Protein AF-0000000085014284 (afdb_homodimer)

Nearest PDB structures (foldseek):
  4v0j-assembly2_F  TM=6.846E-01  e=2.284E-06  Ricinus communis
  1oq4-assembly1_A  TM=6.344E-01  e=2.190E-06  Ricinus communis
  1za0-assembly1_A  TM=7.586E-01  e=3.030E-05  Mycobacterium tuberculosis H37Rv
  7pp7-assembly1_A-2  TM=5.878E-01  e=1.538E-05  Thunbergia alata
  3ez0-assembly2_C  TM=4.185E-01  e=1.210E+00  Arthrobacter sp. FB24

Solvent-accessible surface area (backbone atoms only — not comparable to full-atom values): 39530 Å² total; per-residue (Å²): 130,80,80,75,73,77,86,69,78,70,77,75,68,80,75,61,58,91,79,51,76,38,71,68,53,49,50,50,52,48,48,53,49,37,31,40,49,32,55,52,48,51,54,50,41,62,73,75,60,69,74,44,58,63,76,70,49,62,51,79,69,35,53,60,79,64,57,68,67,58,51,48,42,44,46,45,54,22,56,55,32,64,43,32,59,40,56,29,35,54,50,23,63,65,36,53,71,40,65,22,56,16,47,37,32,27,43,50,26,34,55,37,40,39,50,20,50,31,30,44,46,52,42,45,48,27,66,80,43,51,63,66,55,51,53,52,51,48,53,59,51,47,73,55,81,68,72,75,92,50,94,49,59,67,39,43,43,47,40,45,26,51,50,27,40,45,51,20,44,39,26,46,36,48,18,34,28,23,66,34,60,34,88,38,79,93,44,46,65,39,64,25,72,44,57,20,49,52,24,44,56,49,23,53,53,26,48,54,52,20,50,54,37,43,53,51,49,42,45,40,38,66,75,40,42,69,67,40,52,53,33,47,55,54,34,69,76,65,66,68,71,79,55,58,88,62,46,82,66,35,66,60,38,51,51,51,32,35,71,63,68,37,46,46,73,66,45,43,49,58,67,25,49,46,49,52,26,54,77,61,30,28,87,40,72,67,49,41,52,51,22,54,52,52,42,67,62,57,66,82,60,86,92,64,88,69,73,65,72,40,55,60,70,28,30,39,56,68,59,39,46,52,52,49,49,51,49,43,50,52,34,36,55,55,33,51,75,47,45,45,49,80,72,57,60,72,76,81,76,83,66,63,82,57,81,74,58,87,81,73,68,75,85,117,130,79,81,74,74,76,87,70,76,69,77,77,69,79,75,61,60,91,79,50,76,39,70,68,54,49,50,50,52,47,48,52,49,38,31,39,48,32,54,52,47,50,55,50,40,62,73,74,61,70,74,43,57,61,76,70,48,62,52,79,71,36,53,60,81,64,56,68,67,57,52,48,42,44,45,46,54,20,55,54,33,64,42,34,60,40,55,29,33,52,51,22,63,64,36,53,68,39,64,23,56,16,48,38,33,28,42,49,26,32,55,36,41,38,52,20,50,31,31,45,48,52,43,45,49,28,65,81,44,52,63,67,54,52,53,51,51,48,52,59,51,49,72,55,82,69,72,77,92,48,94,49,61,67,40,43,42,47,41,44,28,50,50,27,39,44,50,20,44,40,27,46,37,48,19,34,28,22,66,34,60,35,88,38,78,93,45,47,66,38,63,24,72,44,57,20,49,51,23,45,56,49,22,54,53,25,48,54,53,19,49,55,34,42,54,52,48,41,47,40,38,63,75,40,43,68,66,40,51,51,31,45,54,53,35,69,76,64,64,68,72,78,55,58,87,63,44,81,65,37,68,59,38,52,52,49,33,36,70,63,68,37,46,46,72,65,47,43,49,59,68,25,49,46,47,52,27,56,77,61,30,29,89,41,72,66,49,40,53,52,20,53,51,53,42,68,63,56,69,82,57,81,92,69,89,70,74,64,72,40,56,60,70,28,30,39,56,67,58,39,47,52,52,50,47,52,49,43,49,53,35,36,57,55,33,51,76,47,44,44,49,79,71,57,60,74,75,81,75,83,67,63,83,56,80,74,60,86,80,73,67,74,84,115

Structure (mmCIF, N/CA/C/O backbone):
data_AF-0000000085014284-model_v1
#
loop_
_entity.id
_entity.type
_entity.pdbx_description
1 polymer 'Fatty acid desaturase, type 2'
#
loop_
_atom_site.group_PDB
_atom_site.id
_atom_site.type_symbol
_atom_site.label_atom_id
_atom_site.label_alt_id
_atom_site.label_comp_id
_atom_site.label_asym_id
_atom_site.label_entity_id
_atom_site.label_seq_id
_atom_site.pdbx_PDB_ins_code
_atom_site.Cartn_x
_atom_site.Cartn_y
_atom_site.Cartn_z
_atom_site.occupancy
_atom_site.B_iso_or_equiv
_atom_site.auth_seq_id
_atom_site.auth_comp_id
_atom_site.auth_asym_id
_atom_site.auth_atom_id
_atom_site.pdbx_PDB_model_num
ATOM 1 N N . MET A 1 1 ? -24.797 -20.25 48.688 1 22.38 1 MET A N 1
ATOM 2 C CA . MET A 1 1 ? -25.75 -19.547 47.844 1 22.38 1 MET A CA 1
ATOM 3 C C . MET A 1 1 ? -25.297 -18.109 47.562 1 22.38 1 MET A C 1
ATOM 5 O O . MET A 1 1 ? -25.578 -17.219 48.375 1 22.38 1 MET A O 1
ATOM 9 N N . ALA A 1 2 ? -23.984 -17.984 47.25 1 31.11 2 ALA A N 1
ATOM 10 C CA . ALA A 1 2 ? -23.375 -16.656 47.125 1 31.11 2 ALA A CA 1
ATOM 11 C C . ALA A 1 2 ? -24.188 -15.781 46.188 1 31.11 2 ALA A C 1
ATOM 13 O O . ALA A 1 2 ? -24.703 -16.266 45.188 1 31.11 2 ALA A O 1
ATOM 14 N N . ASP A 1 3 ? -24.781 -14.711 46.719 1 27.78 3 ASP A N 1
ATOM 15 C CA . ASP A 1 3 ? -25.641 -13.695 46.094 1 27.78 3 ASP A CA 1
ATOM 16 C C . ASP A 1 3 ? -25.016 -13.148 44.812 1 27.78 3 ASP A C 1
ATOM 18 O O . ASP A 1 3 ? -23.844 -12.734 44.812 1 27.78 3 ASP A O 1
ATOM 22 N N . ILE A 1 4 ? -25.312 -13.703 43.625 1 31.14 4 ILE A N 1
ATOM 23 C CA . ILE A 1 4 ? -25.031 -13.359 42.25 1 31.14 4 ILE A CA 1
ATOM 24 C C . ILE A 1 4 ? -25.328 -11.883 42 1 31.14 4 ILE A C 1
ATOM 26 O O . ILE A 1 4 ? -26.484 -11.453 42.125 1 31.14 4 ILE A O 1
ATOM 30 N N . LEU A 1 5 ? -24.375 -10.969 42.531 1 32.88 5 LEU A N 1
ATOM 31 C CA . LEU A 1 5 ? -24.625 -9.547 42.344 1 32.88 5 LEU A CA 1
ATOM 32 C C . LEU A 1 5 ? -25.109 -9.281 40.906 1 32.88 5 LEU A C 1
ATOM 34 O O . LEU A 1 5 ? -24.672 -9.945 39.969 1 32.88 5 LEU A O 1
ATOM 38 N N . PRO A 1 6 ? -26.297 -8.648 40.781 1 32.81 6 PRO A N 1
ATOM 39 C CA . PRO A 1 6 ? -26.969 -8.422 39.531 1 32.81 6 PRO A CA 1
ATOM 40 C C . PRO A 1 6 ? -26.109 -7.68 38.5 1 32.81 6 PRO A C 1
ATOM 42 O O . PRO A 1 6 ? -25.25 -6.875 38.875 1 32.81 6 PRO A O 1
ATOM 45 N N . PRO A 1 7 ? -25.812 -8.195 37.219 1 32.53 7 PRO A N 1
ATOM 46 C CA . PRO A 1 7 ? -24.953 -7.84 36.062 1 32.53 7 PRO A CA 1
ATOM 47 C C . PRO A 1 7 ? -25.172 -6.402 35.594 1 32.53 7 PRO A C 1
ATOM 49 O O . PRO A 1 7 ? -24.484 -5.945 34.688 1 32.53 7 PRO A O 1
ATOM 52 N N . ASN A 1 8 ? -26.297 -5.727 36 1 30.98 8 ASN A N 1
ATOM 53 C CA . ASN A 1 8 ? -26.734 -4.551 35.25 1 30.98 8 ASN A CA 1
ATOM 54 C C . ASN A 1 8 ? -25.906 -3.32 35.594 1 30.98 8 ASN A C 1
ATOM 56 O O . ASN A 1 8 ? -26.391 -2.191 35.5 1 30.98 8 ASN A O 1
ATOM 60 N N . MET A 1 9 ? -24.938 -3.266 36.375 1 29.92 9 MET A N 1
ATOM 61 C CA . MET A 1 9 ? -24.375 -1.93 36.562 1 29.92 9 MET A CA 1
ATOM 62 C C . MET A 1 9 ? -23.969 -1.334 35.219 1 29.92 9 MET A C 1
ATOM 64 O O . MET A 1 9 ? -22.938 -1.702 34.656 1 29.92 9 MET A O 1
ATOM 68 N N . LEU A 1 10 ? -24.906 -0.963 34.344 1 32.41 10 LEU A N 1
ATOM 69 C CA . LEU A 1 10 ? -24.812 -0.114 33.156 1 32.41 10 LEU A CA 1
ATOM 70 C C . LEU A 1 10 ? -23.859 1.054 33.406 1 32.41 10 LEU A C 1
ATOM 72 O O . LEU A 1 10 ? -24.016 1.791 34.375 1 32.41 10 LEU A O 1
ATOM 76 N N . ASN A 1 11 ? -22.578 0.882 33.188 1 34.72 11 ASN A N 1
ATOM 77 C CA . ASN A 1 11 ? -21.562 1.934 33.219 1 34.72 11 ASN A CA 1
ATOM 78 C C . ASN A 1 11 ? -22.125 3.26 32.719 1 34.72 11 ASN A C 1
ATOM 80 O O . ASN A 1 11 ? -22.578 3.348 31.578 1 34.72 11 ASN A O 1
ATOM 84 N N . GLU A 1 12 ? -22.688 4.102 33.469 1 34.62 12 GLU A N 1
ATOM 85 C CA . GLU A 1 12 ? -23.109 5.484 33.281 1 34.62 12 GLU A CA 1
ATOM 86 C C . GLU A 1 12 ? -22.062 6.293 32.531 1 34.62 12 GLU A C 1
ATOM 88 O O . GLU A 1 12 ? -21.047 6.691 33.125 1 34.62 12 GLU A O 1
ATOM 93 N N . ARG A 1 13 ? -21.719 5.953 31.281 1 46.03 13 ARG A N 1
ATOM 94 C CA . ARG A 1 13 ? -20.922 6.949 30.562 1 46.03 13 ARG A CA 1
ATOM 95 C C . ARG A 1 13 ? -21.453 8.359 30.812 1 46.03 13 ARG A C 1
ATOM 97 O O . ARG A 1 13 ? -22.656 8.586 30.734 1 46.03 13 ARG A O 1
ATOM 104 N N . PRO A 1 14 ? -20.75 9.18 31.453 1 45.5 14 PRO A N 1
ATOM 105 C CA . PRO A 1 14 ? -21.234 10.539 31.688 1 45.5 14 PRO A CA 1
ATOM 106 C C . PRO A 1 14 ? -21.906 11.156 30.453 1 45.5 14 PRO A C 1
ATOM 108 O O . PRO A 1 14 ? -21.406 10.992 29.344 1 45.5 14 PRO A O 1
ATOM 111 N N . ARG A 1 15 ? -23.172 11.539 30.484 1 46.47 15 ARG A N 1
ATOM 112 C CA . ARG A 1 15 ? -23.984 12.188 29.453 1 46.47 15 ARG A CA 1
ATOM 113 C C . ARG A 1 15 ? -23.375 13.523 29.031 1 46.47 15 ARG A C 1
ATOM 115 O O . ARG A 1 15 ? -23.047 14.352 29.891 1 46.47 15 ARG A O 1
ATOM 122 N N . THR A 1 16 ? -22.703 13.57 27.797 1 54.56 16 THR A N 1
ATOM 123 C CA . THR A 1 16 ? -22.297 14.844 27.219 1 54.56 16 THR A CA 1
ATOM 124 C C . THR A 1 16 ? -23.359 15.914 27.469 1 54.56 16 THR A C 1
ATOM 126 O O . THR A 1 16 ? -24.547 15.672 27.266 1 54.56 16 THR A O 1
ATOM 129 N N . PRO A 1 17 ? -22.969 16.953 28.328 1 52.31 17 PRO A N 1
ATOM 130 C CA . PRO A 1 17 ? -23.969 18 28.516 1 52.31 17 PRO A CA 1
ATOM 131 C C . PRO A 1 17 ? -24.688 18.359 27.219 1 52.31 17 PRO A C 1
ATOM 133 O O . PRO A 1 17 ? -24.141 18.234 26.125 1 52.31 17 PRO A O 1
ATOM 136 N N . ALA A 1 18 ? -25.984 18.781 27.312 1 56.41 18 ALA A N 1
ATOM 137 C CA . ALA A 1 18 ? -26.828 19.156 26.188 1 56.41 18 ALA A CA 1
ATOM 138 C C . ALA A 1 18 ? -26.188 20.25 25.344 1 56.41 18 ALA A C 1
ATOM 140 O O . ALA A 1 18 ? -25.625 21.203 25.891 1 56.41 18 ALA A O 1
ATOM 141 N N . GLY A 1 19 ? -25.922 20.078 24.062 1 66.94 19 GLY A N 1
ATOM 142 C CA . GLY A 1 19 ? -25.406 21.062 23.125 1 66.94 19 GLY A CA 1
ATOM 143 C C . GLY A 1 19 ? -23.969 20.797 22.719 1 66.94 19 GLY A C 1
ATOM 144 O O . GLY A 1 19 ? -23.453 21.406 21.781 1 66.94 19 GLY A O 1
ATOM 145 N N . LEU A 1 20 ? -23.281 19.938 23.5 1 79.5 20 LEU A N 1
ATOM 146 C CA . LEU A 1 20 ? -21.891 19.625 23.156 1 79.5 20 LEU A CA 1
ATOM 147 C C . LEU A 1 20 ? -21.812 18.328 22.359 1 79.5 20 LEU A C 1
ATOM 149 O O . LEU A 1 20 ? -22.688 17.469 22.469 1 79.5 20 LEU A O 1
ATOM 153 N N . LEU A 1 21 ? -20.828 18.281 21.484 1 89.88 21 LEU A N 1
ATOM 154 C CA . LEU A 1 21 ? -20.578 17.031 20.781 1 89.88 21 LEU A CA 1
ATOM 155 C C . LEU A 1 21 ? -19.938 16 21.719 1 89.88 21 LEU A C 1
ATOM 157 O O . LEU A 1 21 ? -19 16.328 22.438 1 89.88 21 LEU A O 1
ATOM 161 N N . SER A 1 22 ? -20.484 14.789 21.75 1 91.62 22 SER A N 1
ATOM 162 C CA . SER A 1 22 ? -19.828 13.695 22.453 1 91.62 22 SER A CA 1
ATOM 163 C C . SER A 1 22 ? -18.531 13.281 21.766 1 91.62 22 SER A C 1
ATOM 165 O O . SER A 1 22 ? -18.297 13.648 20.609 1 91.62 22 SER A O 1
ATOM 167 N N . ASN A 1 23 ? -17.672 12.609 22.516 1 92.5 23 ASN A N 1
ATOM 168 C CA . ASN A 1 23 ? -16.469 12.078 21.891 1 92.5 23 ASN A CA 1
ATOM 169 C C . ASN A 1 23 ? -16.797 11.172 20.703 1 92.5 23 ASN A C 1
ATOM 171 O O . ASN A 1 23 ? -16.094 11.188 19.688 1 92.5 23 ASN A O 1
ATOM 175 N N . GLN A 1 24 ? -17.812 10.391 20.859 1 92.69 24 GLN A N 1
ATOM 176 C CA . GLN A 1 24 ? -18.219 9.5 19.781 1 92.69 24 GLN A CA 1
ATOM 177 C C . GLN A 1 24 ? -18.609 10.289 18.547 1 92.69 24 GLN A C 1
ATOM 179 O O . GLN A 1 24 ? -18.281 9.898 17.422 1 92.69 24 GLN A O 1
ATOM 184 N N . GLU A 1 25 ? -19.328 11.328 18.75 1 93.25 25 GLU A N 1
ATOM 185 C CA . GLU A 1 25 ? -19.734 12.172 17.625 1 93.25 25 GLU A CA 1
ATOM 186 C C . GLU A 1 25 ? -18.531 12.82 16.953 1 93.25 25 GLU A C 1
ATOM 188 O O . GLU A 1 25 ? -18.422 12.836 15.727 1 93.25 25 GLU A O 1
ATOM 193 N N . LYS A 1 26 ? -17.609 13.367 17.75 1 95.25 26 LYS A N 1
ATOM 194 C CA . LYS A 1 26 ? -16.406 13.961 17.219 1 95.25 26 LYS A CA 1
ATOM 195 C C . LYS A 1 26 ? -15.586 12.945 16.422 1 95.25 26 LYS A C 1
ATOM 197 O O . LYS A 1 26 ? -15.117 13.242 15.32 1 95.25 26 LYS A O 1
ATOM 202 N N . ASP A 1 27 ? -15.5 11.75 16.984 1 95 27 ASP A N 1
ATOM 203 C CA . ASP A 1 27 ? -14.758 10.688 16.312 1 95 27 ASP A CA 1
ATOM 204 C C . ASP A 1 27 ? -15.398 10.328 14.977 1 95 27 ASP A C 1
ATOM 206 O O . ASP A 1 27 ? -14.695 10.086 13.992 1 95 27 ASP A O 1
ATOM 210 N N . ARG A 1 28 ? -16.688 10.297 14.945 1 93.31 28 ARG A N 1
ATOM 211 C CA . ARG A 1 28 ? -17.406 9.992 13.711 1 93.31 28 ARG A CA 1
ATOM 212 C C . ARG A 1 28 ? -17.141 11.062 12.648 1 93.31 28 ARG A C 1
ATOM 214 O O . ARG A 1 28 ? -16.969 10.75 11.469 1 93.31 28 ARG A O 1
ATOM 221 N N . LEU A 1 29 ? -17.156 12.32 13.07 1 95.06 29 LEU A N 1
ATOM 222 C CA . LEU A 1 29 ? -16.922 13.43 12.156 1 95.06 29 LEU A CA 1
ATOM 223 C C . LEU A 1 29 ? -15.5 13.375 11.586 1 95.06 29 LEU A C 1
ATOM 225 O O . LEU A 1 29 ? -15.297 13.57 10.391 1 95.06 29 LEU A O 1
ATOM 229 N N . ILE A 1 30 ? -14.539 13.094 12.43 1 97.12 30 ILE A N 1
ATOM 230 C CA . ILE A 1 30 ? -13.141 13 12.008 1 97.12 30 ILE A CA 1
ATOM 231 C C . ILE A 1 30 ? -12.977 11.82 11.047 1 97.12 30 ILE A C 1
ATOM 233 O O . ILE A 1 30 ? -12.32 11.953 10.008 1 97.12 30 ILE A O 1
ATOM 237 N N . GLU A 1 31 ? -13.625 10.703 11.352 1 96 31 GLU A N 1
ATOM 238 C CA . GLU A 1 31 ? -13.555 9.523 10.492 1 96 31 GLU A CA 1
ATOM 239 C C . GLU A 1 31 ? -14.133 9.805 9.117 1 96 31 GLU A C 1
ATOM 241 O O . GLU A 1 31 ? -13.562 9.406 8.102 1 96 31 GLU A O 1
ATOM 246 N N . ARG A 1 32 ? -15.266 10.438 9.125 1 95.56 32 ARG A N 1
ATOM 247 C CA . ARG A 1 32 ? -15.898 10.781 7.855 1 95.56 32 ARG A CA 1
ATOM 248 C C . ARG A 1 32 ? -15.008 11.727 7.047 1 95.56 32 ARG A C 1
ATOM 250 O O . ARG A 1 32 ? -14.922 11.609 5.824 1 95.56 32 ARG A O 1
ATOM 257 N N . GLY A 1 33 ? -14.375 12.68 7.742 1 97.5 33 GLY A N 1
ATOM 258 C CA . GLY A 1 33 ? -13.43 13.57 7.094 1 97.5 33 GLY A CA 1
ATOM 259 C C . GLY A 1 33 ? -12.25 12.844 6.473 1 97.5 33 GLY A C 1
ATOM 260 O O . GLY A 1 33 ? -11.898 13.094 5.316 1 97.5 33 GLY A O 1
ATOM 261 N N . PHE A 1 34 ? -11.656 11.867 7.207 1 98.25 34 PHE A N 1
ATOM 262 C CA . PHE A 1 34 ? -10.531 11.094 6.703 1 98.25 34 PHE A CA 1
ATOM 263 C C . PHE A 1 34 ? -10.945 10.258 5.5 1 98.25 34 PHE A C 1
ATOM 265 O O . PHE A 1 34 ? -10.18 10.125 4.539 1 98.25 34 PHE A O 1
ATOM 272 N N . LEU A 1 35 ? -12.125 9.68 5.574 1 97.31 35 LEU A N 1
ATOM 273 C CA . LEU A 1 35 ? -12.594 8.852 4.473 1 97.31 35 LEU A CA 1
ATOM 274 C C . LEU A 1 35 ? -12.734 9.672 3.193 1 97.31 35 LEU A C 1
ATOM 276 O O . LEU A 1 35 ? -12.258 9.258 2.133 1 97.31 35 LEU A O 1
ATOM 280 N N . GLY A 1 36 ? -13.414 10.797 3.299 1 97.94 36 GLY A N 1
ATOM 281 C CA . GLY A 1 36 ? -13.555 11.656 2.139 1 97.94 36 GLY A CA 1
ATOM 282 C C . GLY A 1 36 ? -12.227 12.156 1.597 1 97.94 36 GLY A C 1
ATOM 283 O O . GLY A 1 36 ? -12.023 12.195 0.382 1 97.94 36 GLY A O 1
ATOM 284 N N . LEU A 1 37 ? -11.352 12.594 2.508 1 98.69 37 LEU A N 1
ATOM 285 C CA . LEU A 1 37 ? -10.031 13.078 2.123 1 98.69 37 LEU A CA 1
ATOM 286 C C . LEU A 1 37 ? -9.242 11.992 1.397 1 98.69 37 LEU A C 1
ATOM 288 O O . LEU A 1 37 ? -8.617 12.258 0.369 1 98.69 37 LEU A O 1
ATOM 292 N N . TYR A 1 38 ? -9.289 10.773 1.908 1 98.81 38 TYR A N 1
ATOM 293 C CA . TYR A 1 38 ? -8.602 9.641 1.309 1 98.81 38 TYR A CA 1
ATOM 294 C C . TYR A 1 38 ? -9.117 9.375 -0.102 1 98.81 38 TYR A C 1
ATOM 296 O O . TYR A 1 38 ? -8.328 9.172 -1.027 1 98.81 38 TYR A O 1
ATOM 304 N N . ARG A 1 39 ? -10.438 9.328 -0.241 1 98.56 39 ARG A N 1
ATOM 305 C CA . ARG A 1 39 ? -11.016 9.07 -1.554 1 98.56 39 ARG A CA 1
ATOM 306 C C . ARG A 1 39 ? -10.602 10.141 -2.559 1 98.56 39 ARG A C 1
ATOM 308 O O . ARG A 1 39 ? -10.195 9.82 -3.68 1 98.56 39 ARG A O 1
ATOM 315 N N . TRP A 1 40 ? -10.719 11.391 -2.166 1 98.75 40 TRP A N 1
ATOM 316 C CA . TRP A 1 40 ? -10.297 12.5 -3.006 1 98.75 40 TRP A CA 1
ATOM 317 C C . TRP A 1 40 ? -8.812 12.391 -3.346 1 98.75 40 TRP A C 1
ATOM 319 O O . TRP A 1 40 ? -8.422 12.562 -4.504 1 98.75 40 TRP A O 1
ATOM 329 N N . TYR A 1 41 ? -7.992 12.125 -2.332 1 98.81 41 TYR A N 1
ATOM 330 C CA . TYR A 1 41 ? -6.547 12.008 -2.492 1 98.81 41 TYR A CA 1
ATOM 331 C C . TYR A 1 41 ? -6.195 10.945 -3.531 1 98.81 41 TYR A C 1
ATOM 333 O O . TYR A 1 41 ? -5.355 11.18 -4.406 1 98.81 41 TYR A O 1
ATOM 341 N N . THR A 1 42 ? -6.816 9.789 -3.398 1 98.75 42 THR A N 1
ATOM 342 C CA . THR A 1 42 ? -6.52 8.672 -4.285 1 98.75 42 THR A CA 1
ATOM 343 C C . THR A 1 42 ? -6.836 9.031 -5.734 1 98.75 42 THR A C 1
ATOM 345 O O . THR A 1 42 ? -6.027 8.781 -6.633 1 98.75 42 THR A O 1
ATOM 348 N N . ALA A 1 43 ? -7.973 9.633 -5.93 1 98.69 43 ALA A N 1
ATOM 349 C CA . ALA A 1 43 ? -8.344 10.039 -7.281 1 98.69 43 ALA A CA 1
ATOM 350 C C . ALA A 1 43 ? -7.344 11.039 -7.848 1 98.69 43 ALA A C 1
ATOM 352 O O . ALA A 1 43 ? -6.91 10.906 -9 1 98.69 43 ALA A O 1
ATOM 353 N N . ARG A 1 44 ? -6.992 11.992 -7.066 1 98.44 44 ARG A N 1
ATOM 354 C CA . ARG A 1 44 ? -6.039 13.008 -7.508 1 98.44 44 ARG A CA 1
ATOM 355 C C . ARG A 1 44 ? -4.668 12.398 -7.773 1 98.44 44 ARG A C 1
ATOM 357 O O . ARG A 1 44 ? -4.008 12.742 -8.75 1 98.44 44 ARG A O 1
ATOM 364 N N . SER A 1 45 ? -4.207 11.523 -6.863 1 98.56 45 SER A N 1
ATOM 365 C CA . SER A 1 45 ? -2.928 10.836 -7.012 1 98.56 45 SER A CA 1
ATOM 366 C C . SER A 1 45 ? -2.865 10.062 -8.328 1 98.56 45 SER A C 1
ATOM 368 O O . SER A 1 45 ? -1.891 10.18 -9.07 1 98.56 45 SER A O 1
ATOM 370 N N . GLN A 1 46 ? -3.9 9.305 -8.648 1 98.31 46 GLN A N 1
ATOM 371 C CA . GLN A 1 46 ? -3.938 8.492 -9.859 1 98.31 46 GLN A CA 1
ATOM 372 C C . GLN A 1 46 ? -3.922 9.367 -11.109 1 98.31 46 GLN A C 1
ATOM 374 O O . GLN A 1 46 ? -3.35 8.992 -12.133 1 98.31 46 GLN A O 1
ATOM 379 N N . GLU A 1 47 ? -4.523 10.5 -11 1 98 47 GLU A N 1
ATOM 380 C CA . GLU A 1 47 ? -4.633 11.414 -12.133 1 98 47 GLU A CA 1
ATOM 381 C C . GLU A 1 47 ? -3.326 12.156 -12.375 1 98 47 GLU A C 1
ATOM 383 O O . GLU A 1 47 ? -2.914 12.344 -13.523 1 98 47 GLU A O 1
ATOM 388 N N . THR A 1 48 ? -2.604 12.547 -11.297 1 98.25 48 THR A N 1
ATOM 389 C CA . THR A 1 48 ? -1.571 13.562 -11.477 1 98.25 48 THR A CA 1
ATOM 390 C C . THR A 1 48 ? -0.197 13.008 -11.109 1 98.25 48 THR A C 1
ATOM 392 O O . THR A 1 48 ? 0.828 13.602 -11.445 1 98.25 48 THR A O 1
ATOM 395 N N . ARG A 1 49 ? -0.153 11.859 -10.422 1 98.44 49 ARG A N 1
ATOM 396 C CA . ARG A 1 49 ? 1.126 11.414 -9.875 1 98.44 49 ARG A CA 1
ATOM 397 C C . ARG A 1 49 ? 1.347 9.93 -10.156 1 98.44 49 ARG A C 1
ATOM 399 O O . ARG A 1 49 ? 1.875 9.203 -9.312 1 98.44 49 ARG A O 1
ATOM 406 N N . ASN A 1 50 ? 0.854 9.461 -11.273 1 98.38 50 ASN A N 1
ATOM 407 C CA . ASN A 1 50 ? 1.06 8.078 -11.695 1 98.38 50 ASN A CA 1
ATOM 408 C C . ASN A 1 50 ? 2.396 7.902 -12.406 1 98.38 50 ASN A C 1
ATOM 410 O O . ASN A 1 50 ? 2.459 7.301 -13.484 1 98.38 50 ASN A O 1
ATOM 414 N N . TRP A 1 51 ? 3.475 8.453 -11.898 1 98.81 51 TRP A N 1
ATOM 415 C CA . TRP A 1 51 ? 4.812 8.281 -12.445 1 98.81 51 TRP A CA 1
ATOM 416 C C . TRP A 1 51 ? 5.402 6.938 -12.047 1 98.81 51 TRP A C 1
ATOM 418 O O . TRP A 1 51 ? 4.969 6.332 -11.062 1 98.81 51 TRP A O 1
ATOM 428 N N . ASN A 1 52 ? 6.352 6.414 -12.867 1 98.88 52 ASN A N 1
ATOM 429 C CA . ASN A 1 52 ? 7.008 5.133 -12.648 1 98.88 52 ASN A CA 1
ATOM 430 C C . ASN A 1 52 ? 8.508 5.301 -12.438 1 98.88 52 ASN A C 1
ATOM 432 O O . ASN A 1 52 ? 9.172 5.996 -13.203 1 98.88 52 ASN A O 1
ATOM 436 N N . PRO A 1 53 ? 9.062 4.66 -11.406 1 98.75 53 PRO A N 1
ATOM 437 C CA . PRO A 1 53 ? 10.469 4.871 -11.078 1 98.75 53 PRO A CA 1
ATOM 438 C C . PRO A 1 53 ? 11.414 4.441 -12.203 1 98.75 53 PRO A C 1
ATOM 440 O O . PRO A 1 53 ? 12.531 4.945 -12.305 1 98.75 53 PRO A O 1
ATOM 443 N N . ASP A 1 54 ? 10.961 3.559 -13.031 1 98.69 54 ASP A N 1
ATOM 444 C CA . ASP A 1 54 ? 11.812 3.029 -14.094 1 98.69 54 ASP A CA 1
ATOM 445 C C . ASP A 1 54 ? 11.586 3.775 -15.406 1 98.69 54 ASP A C 1
ATOM 447 O O . ASP A 1 54 ? 12.539 4.113 -16.109 1 98.69 54 ASP A O 1
ATOM 451 N N . ARG A 1 55 ? 10.352 4.152 -15.664 1 98.38 55 ARG A N 1
ATOM 452 C CA . ARG A 1 55 ? 10 4.543 -17.031 1 98.38 55 ARG A CA 1
ATOM 453 C C . ARG A 1 55 ? 9.852 6.055 -17.141 1 98.38 55 ARG A C 1
ATOM 455 O O . ARG A 1 55 ? 9.852 6.605 -18.25 1 98.38 55 ARG A O 1
ATOM 462 N N . SER A 1 56 ? 9.766 6.699 -16.078 1 98.75 56 SER A N 1
ATOM 463 C CA . SER A 1 56 ? 9.461 8.125 -16.141 1 98.75 56 SER A CA 1
ATOM 464 C C . SER A 1 56 ? 10.734 8.961 -16.188 1 98.75 56 SER A C 1
ATOM 466 O O . SER A 1 56 ? 10.68 10.188 -16.234 1 98.75 56 SER A O 1
ATOM 468 N N . PHE A 1 57 ? 11.938 8.305 -16.188 1 98.75 57 PHE A N 1
ATOM 469 C CA . PHE A 1 57 ? 13.211 9.016 -16.141 1 98.75 57 PHE A CA 1
ATOM 470 C C . PHE A 1 57 ? 14.172 8.484 -17.188 1 98.75 57 PHE A C 1
ATOM 472 O O . PHE A 1 57 ? 14.164 7.293 -17.5 1 98.75 57 PHE A O 1
ATOM 479 N N . ASP A 1 58 ? 15.023 9.359 -17.75 1 98.44 58 ASP A N 1
ATOM 480 C CA . ASP A 1 58 ? 16.031 8.984 -18.734 1 98.44 58 ASP A CA 1
ATOM 481 C C . ASP A 1 58 ? 17.312 8.5 -18.062 1 98.44 58 ASP A C 1
ATOM 483 O O . ASP A 1 58 ? 18.359 9.109 -18.219 1 98.44 58 ASP A O 1
ATOM 487 N N . TRP A 1 59 ? 17.234 7.352 -17.438 1 98.5 59 TRP A N 1
ATOM 488 C CA . TRP A 1 59 ? 18.281 6.828 -16.547 1 98.5 59 TRP A CA 1
ATOM 489 C C . TRP A 1 59 ? 19.594 6.68 -17.297 1 98.5 59 TRP A C 1
ATOM 491 O O . TRP A 1 59 ? 20.656 6.949 -16.734 1 98.5 59 TRP A O 1
ATOM 501 N N . ARG A 1 60 ? 19.625 6.348 -18.547 1 97.44 60 ARG A N 1
ATOM 502 C CA . ARG A 1 60 ? 20.828 6.086 -19.344 1 97.44 60 ARG A CA 1
ATOM 503 C C . ARG A 1 60 ? 21.688 7.34 -19.469 1 97.44 60 ARG A C 1
ATOM 505 O O . ARG A 1 60 ? 22.875 7.258 -19.766 1 97.44 60 ARG A O 1
ATOM 512 N N . HIS A 1 61 ? 21.047 8.461 -19.234 1 97.75 61 HIS A N 1
ATOM 513 C CA . HIS A 1 61 ? 21.766 9.719 -19.438 1 97.75 61 HIS A CA 1
ATOM 514 C C . HIS A 1 61 ? 22.094 10.383 -18.109 1 97.75 61 HIS A C 1
ATOM 516 O O . HIS A 1 61 ? 22.438 11.562 -18.062 1 97.75 61 HIS A O 1
ATOM 522 N N . MET A 1 62 ? 21.938 9.633 -17.016 1 97.88 62 MET A N 1
ATOM 523 C CA . MET A 1 62 ? 22.359 10.188 -15.727 1 97.88 62 MET A CA 1
ATOM 524 C C . MET A 1 62 ? 23.859 10.469 -15.711 1 97.88 62 MET A C 1
ATOM 526 O O . MET A 1 62 ? 24.641 9.703 -16.281 1 97.88 62 MET A O 1
ATOM 530 N N . ASN A 1 63 ? 24.25 11.555 -15.078 1 97.81 63 ASN A N 1
ATOM 531 C CA . ASN A 1 63 ? 25.641 11.969 -14.945 1 97.81 63 ASN A CA 1
ATOM 532 C C . ASN A 1 63 ? 26.438 11 -14.078 1 97.81 63 ASN A C 1
ATOM 534 O O . ASN A 1 63 ? 26.125 10.805 -12.898 1 97.81 63 ASN A O 1
ATOM 538 N N . GLN A 1 64 ? 27.484 10.422 -14.594 1 97.38 64 GLN A N 1
ATOM 539 C CA . GLN A 1 64 ? 28.25 9.414 -13.867 1 97.38 64 GLN A CA 1
ATOM 540 C C . GLN A 1 64 ? 29.438 10.047 -13.148 1 97.38 64 GLN A C 1
ATOM 542 O O . GLN A 1 64 ? 30.188 9.359 -12.453 1 97.38 64 GLN A O 1
ATOM 547 N N . ASN A 1 65 ? 29.609 11.367 -13.281 1 97.25 65 ASN A N 1
ATOM 548 C CA . ASN A 1 65 ? 30.734 12.07 -12.672 1 97.25 65 ASN A CA 1
ATOM 549 C C . ASN A 1 65 ? 30.281 13.008 -11.562 1 97.25 65 ASN A C 1
ATOM 551 O O . ASN A 1 65 ? 30.828 14.094 -11.391 1 97.25 65 ASN A O 1
ATOM 555 N N . LEU A 1 66 ? 29.266 12.594 -10.883 1 98.25 66 LEU A N 1
ATOM 556 C CA . LEU A 1 66 ? 28.781 13.383 -9.75 1 98.25 66 LEU A CA 1
ATOM 557 C C . LEU A 1 66 ? 29.781 13.367 -8.602 1 98.25 66 LEU A C 1
ATOM 559 O O . LEU A 1 66 ? 30.469 12.367 -8.383 1 98.25 66 LEU A O 1
ATOM 563 N N . PRO A 1 67 ? 29.891 14.461 -7.879 1 97.62 67 PRO A N 1
ATOM 564 C CA . PRO A 1 67 ? 30.781 14.477 -6.715 1 97.62 67 PRO A CA 1
ATOM 565 C C . PRO A 1 67 ? 30.438 13.398 -5.691 1 97.62 67 PRO A C 1
ATOM 567 O O . PRO A 1 67 ? 29.25 13.109 -5.48 1 97.62 67 PRO A O 1
ATOM 570 N N . PRO A 1 68 ? 31.438 12.891 -4.988 1 96.56 68 PRO A N 1
ATOM 571 C CA . PRO A 1 68 ? 31.188 11.852 -3.988 1 96.56 68 PRO A CA 1
ATOM 572 C C . PRO A 1 68 ? 30.188 12.273 -2.924 1 96.56 68 PRO A C 1
ATOM 574 O O . PRO A 1 68 ? 29.438 11.43 -2.4 1 96.56 68 PRO A O 1
ATOM 577 N N . GLU A 1 69 ? 30.188 13.492 -2.643 1 96.81 69 GLU A N 1
ATOM 578 C CA . GLU A 1 69 ? 29.234 14.023 -1.664 1 96.81 69 GLU A CA 1
ATOM 579 C C . GLU A 1 69 ? 27.797 13.797 -2.113 1 96.81 69 GLU A C 1
ATOM 581 O O . GLU A 1 69 ? 26.938 13.445 -1.302 1 96.81 69 GLU A O 1
ATOM 586 N N . VAL A 1 70 ? 27.516 13.992 -3.33 1 98.31 70 VAL A N 1
ATOM 587 C CA . VAL A 1 70 ? 26.172 13.797 -3.879 1 98.31 70 VAL A CA 1
ATOM 588 C C . VAL A 1 70 ? 25.812 12.32 -3.82 1 98.31 70 VAL A C 1
ATOM 590 O O . VAL A 1 70 ? 24.672 11.969 -3.488 1 98.31 70 VAL A O 1
ATOM 593 N N . ILE A 1 71 ? 26.75 11.477 -4.047 1 98.25 71 ILE A N 1
ATOM 594 C CA . ILE A 1 71 ? 26.516 10.031 -4.008 1 98.25 71 ILE A CA 1
ATOM 595 C C . ILE A 1 71 ? 26.188 9.602 -2.584 1 98.25 71 ILE A C 1
ATOM 597 O O . ILE A 1 71 ? 25.266 8.812 -2.369 1 98.25 71 ILE A O 1
ATOM 601 N N . THR A 1 72 ? 26.906 10.125 -1.598 1 97.88 72 THR A N 1
ATOM 602 C CA . THR A 1 72 ? 26.641 9.836 -0.195 1 97.88 72 THR A CA 1
ATOM 603 C C . THR A 1 72 ? 25.203 10.234 0.17 1 97.88 72 THR A C 1
ATOM 605 O O . THR A 1 72 ? 24.516 9.5 0.87 1 97.88 72 THR A O 1
ATOM 608 N N . ILE A 1 73 ? 24.797 11.344 -0.35 1 98.25 73 ILE A N 1
ATOM 609 C CA . ILE A 1 73 ? 23.469 11.883 -0.025 1 98.25 73 ILE A CA 1
ATOM 610 C C . ILE A 1 73 ? 22.391 11.008 -0.646 1 98.25 73 ILE A C 1
ATOM 612 O O . ILE A 1 73 ? 21.453 10.578 0.04 1 98.25 73 ILE A O 1
ATOM 616 N N . ILE A 1 74 ? 22.484 10.672 -1.956 1 98.5 74 ILE A N 1
ATOM 617 C CA . ILE A 1 74 ? 21.422 9.906 -2.592 1 98.5 74 ILE A CA 1
ATOM 618 C C . ILE A 1 74 ? 21.422 8.469 -2.061 1 98.5 74 ILE A C 1
ATOM 620 O O . ILE A 1 74 ? 20.375 7.828 -1.979 1 98.5 74 ILE A O 1
ATOM 624 N N . GLN A 1 75 ? 22.594 7.992 -1.603 1 98 75 GLN A N 1
ATOM 625 C CA . GLN A 1 75 ? 22.656 6.711 -0.904 1 98 75 GLN A CA 1
ATOM 626 C C . GLN A 1 75 ? 21.859 6.75 0.395 1 98 75 GLN A C 1
ATOM 628 O O . GLN A 1 75 ? 21.172 5.789 0.737 1 98 75 GLN A O 1
ATOM 633 N N . GLY A 1 76 ? 22.016 7.812 1.116 1 97.69 76 GLY A N 1
ATOM 634 C CA . GLY A 1 76 ? 21.234 7.973 2.336 1 97.69 76 GLY A CA 1
ATOM 635 C C . GLY A 1 76 ? 19.75 8.047 2.088 1 97.69 76 GLY A C 1
ATOM 636 O O . GLY A 1 76 ? 18.953 7.461 2.832 1 97.69 76 GLY A O 1
ATOM 637 N N . PHE A 1 77 ? 19.328 8.859 1.02 1 98.12 77 PHE A N 1
ATOM 638 C CA . PHE A 1 77 ? 17.922 8.898 0.629 1 98.12 77 PHE A CA 1
ATOM 639 C C . PHE A 1 77 ? 17.406 7.504 0.323 1 98.12 77 PHE A C 1
ATOM 641 O O . PHE A 1 77 ? 16.344 7.113 0.803 1 98.12 77 PHE A O 1
ATOM 648 N N . PHE A 1 78 ? 18.203 6.777 -0.448 1 98 78 PHE A N 1
ATOM 649 C CA . PHE A 1 78 ? 17.891 5.395 -0.795 1 98 78 PHE A CA 1
ATOM 650 C C . PHE A 1 78 ? 17.719 4.547 0.46 1 98 78 PHE A C 1
ATOM 652 O O . PHE A 1 78 ? 16.734 3.811 0.584 1 98 78 PHE A O 1
ATOM 659 N N . ALA A 1 79 ? 18.578 4.656 1.419 1 97.62 79 ALA A N 1
ATOM 660 C CA . ALA A 1 79 ? 18.562 3.859 2.645 1 97.62 79 ALA A CA 1
ATOM 661 C C . ALA A 1 79 ? 17.281 4.09 3.439 1 97.62 79 ALA A C 1
ATOM 663 O O . ALA A 1 79 ? 16.609 3.137 3.844 1 97.62 79 ALA A O 1
ATOM 664 N N . VAL A 1 80 ? 16.922 5.344 3.619 1 96.81 80 VAL A N 1
ATOM 665 C CA . VAL A 1 80 ? 15.758 5.684 4.418 1 96.81 80 VAL A CA 1
ATOM 666 C C . VAL A 1 80 ? 14.492 5.141 3.746 1 96.81 80 VAL A C 1
ATOM 668 O O . VAL A 1 80 ? 13.633 4.559 4.41 1 96.81 80 VAL A O 1
ATOM 671 N N . GLU A 1 81 ? 14.43 5.281 2.455 1 97 81 GLU A N 1
ATOM 672 C CA . GLU A 1 81 ? 13.242 4.875 1.712 1 97 81 GLU A CA 1
ATOM 673 C C . GLU A 1 81 ? 13.094 3.357 1.687 1 97 81 GLU A C 1
ATOM 675 O O . GLU A 1 81 ? 12.023 2.836 1.371 1 97 81 GLU A O 1
ATOM 680 N N . GLN A 1 82 ? 14.156 2.631 1.974 1 96.44 82 GLN A N 1
ATOM 681 C CA . GLN A 1 82 ? 14.102 1.173 1.951 1 96.44 82 GLN A CA 1
ATOM 682 C C . GLN A 1 82 ? 13.234 0.637 3.084 1 96.44 82 GLN A C 1
ATOM 684 O O . GLN A 1 82 ? 12.852 -0.536 3.08 1 96.44 82 GLN A O 1
ATOM 689 N N . TYR A 1 83 ? 12.906 1.483 4.035 1 97.31 83 TYR A N 1
ATOM 690 C CA . TYR A 1 83 ? 12.102 1.041 5.164 1 97.31 83 TYR A CA 1
ATOM 691 C C . TYR A 1 83 ? 10.617 1.278 4.895 1 97.31 83 TYR A C 1
ATOM 693 O O . TYR A 1 83 ? 9.789 1.165 5.805 1 97.31 83 TYR A O 1
ATOM 701 N N . ALA A 1 84 ? 10.266 1.575 3.652 1 97.69 84 ALA A N 1
ATOM 702 C CA . ALA A 1 84 ? 8.875 1.801 3.258 1 97.69 84 ALA A CA 1
ATOM 703 C C . ALA A 1 84 ? 7.98 0.654 3.721 1 97.69 84 ALA A C 1
ATOM 705 O O . ALA A 1 84 ? 6.887 0.883 4.238 1 97.69 84 ALA A O 1
ATOM 706 N N . PRO A 1 85 ? 8.391 -0.648 3.598 1 98.38 85 PRO A N 1
ATOM 707 C CA . PRO A 1 85 ? 7.535 -1.725 4.102 1 98.38 85 PRO A CA 1
ATOM 708 C C . PRO A 1 85 ? 7.277 -1.619 5.602 1 98.38 85 PRO A C 1
ATOM 710 O O . PRO A 1 85 ? 6.148 -1.829 6.055 1 98.38 85 PRO A O 1
ATOM 713 N N . ASP A 1 86 ? 8.281 -1.233 6.383 1 98.06 86 ASP A N 1
ATOM 714 C CA . ASP A 1 86 ? 8.133 -1.076 7.824 1 98.06 86 ASP A CA 1
ATOM 715 C C . ASP A 1 86 ? 7.215 0.1 8.156 1 98.06 86 ASP A C 1
ATOM 717 O O . ASP A 1 86 ? 6.316 -0.022 8.992 1 98.06 86 ASP A O 1
ATOM 721 N N . PHE A 1 87 ? 7.492 1.232 7.473 1 97.81 87 PHE A N 1
ATOM 722 C CA . PHE A 1 87 ? 6.66 2.408 7.703 1 97.81 87 PHE A CA 1
ATOM 723 C C . PHE A 1 87 ? 5.191 2.09 7.453 1 97.81 87 PHE A C 1
ATOM 725 O O . PHE A 1 87 ? 4.336 2.383 8.289 1 97.81 87 PHE A O 1
ATOM 732 N N . THR A 1 88 ? 4.973 1.458 6.352 1 98.5 88 THR A N 1
ATOM 733 C CA . THR A 1 88 ? 3.611 1.195 5.906 1 98.5 88 THR A CA 1
ATOM 734 C C . THR A 1 88 ? 2.914 0.212 6.84 1 98.5 88 THR A C 1
ATOM 736 O O . THR A 1 88 ? 1.814 0.483 7.328 1 98.5 88 THR A O 1
ATOM 739 N N . SER A 1 89 ? 3.566 -0.923 7.141 1 98.25 89 SER A N 1
ATOM 740 C CA . SER A 1 89 ? 2.914 -1.939 7.957 1 98.25 89 SER A CA 1
ATOM 741 C C . SER A 1 89 ? 2.635 -1.422 9.367 1 98.25 89 SER A C 1
ATOM 743 O O . SER A 1 89 ? 1.566 -1.677 9.922 1 98.25 89 SER A O 1
ATOM 745 N N . ASN A 1 90 ? 3.545 -0.662 9.945 1 97.81 90 ASN A N 1
ATOM 746 C CA . ASN A 1 90 ? 3.348 -0.11 11.289 1 97.81 90 ASN A CA 1
ATOM 747 C C . ASN A 1 90 ? 2.195 0.889 11.312 1 97.81 90 ASN A C 1
ATOM 749 O O . ASN A 1 90 ? 1.352 0.843 12.211 1 97.81 90 ASN A O 1
ATOM 753 N N . LEU A 1 91 ? 2.166 1.72 10.32 1 98.19 91 LEU A N 1
ATOM 754 C CA . LEU A 1 91 ? 1.14 2.756 10.305 1 98.19 91 LEU A CA 1
ATOM 755 C C . LEU A 1 91 ? -0.228 2.162 9.984 1 98.19 91 LEU A C 1
ATOM 757 O O . LEU A 1 91 ? -1.24 2.582 10.547 1 98.19 91 LEU A O 1
ATOM 761 N N . VAL A 1 92 ? -0.299 1.195 9.102 1 98.44 92 VAL A N 1
ATOM 762 C CA . VAL A 1 92 ? -1.549 0.5 8.805 1 98.44 92 VAL A CA 1
ATOM 763 C C . VAL A 1 92 ? -2.094 -0.139 10.086 1 98.44 92 VAL A C 1
ATOM 765 O O . VAL A 1 92 ? -3.27 0.029 10.414 1 98.44 92 VAL A O 1
ATOM 768 N N . ASN A 1 93 ? -1.237 -0.796 10.789 1 97.69 93 ASN A N 1
ATOM 769 C CA . ASN A 1 93 ? -1.664 -1.472 12.008 1 97.69 93 ASN A CA 1
ATOM 770 C C . ASN A 1 93 ? -2.125 -0.475 13.07 1 97.69 93 ASN A C 1
ATOM 772 O O . ASN A 1 93 ? -3.088 -0.734 13.789 1 97.69 93 ASN A O 1
ATOM 776 N N . LEU A 1 94 ? -1.452 0.625 13.109 1 97.88 94 LEU A N 1
ATOM 777 C CA . LEU A 1 94 ? -1.757 1.649 14.102 1 97.88 94 LEU A CA 1
ATOM 778 C C . LEU A 1 94 ? -3.162 2.203 13.898 1 97.88 94 LEU A C 1
ATOM 780 O O . LEU A 1 94 ? -3.879 2.465 14.867 1 97.88 94 LEU A O 1
ATOM 784 N N . VAL A 1 95 ? -3.568 2.379 12.656 1 98.12 95 VAL A N 1
ATOM 785 C CA . VAL A 1 95 ? -4.848 3.021 12.367 1 98.12 95 VAL A CA 1
ATOM 786 C C . VAL A 1 95 ? -5.781 2.027 11.68 1 98.12 95 VAL A C 1
ATOM 788 O O . VAL A 1 95 ? -6.66 2.422 10.906 1 98.12 95 VAL A O 1
ATOM 791 N N . ARG A 1 96 ? -5.641 0.794 11.914 1 97.06 96 ARG A N 1
ATOM 792 C CA . ARG A 1 96 ? -6.273 -0.323 11.219 1 97.06 96 ARG A CA 1
ATOM 793 C C . ARG A 1 96 ? -7.793 -0.192 11.242 1 97.06 96 ARG A C 1
ATOM 795 O O . ARG A 1 96 ? -8.461 -0.501 10.25 1 97.06 96 ARG A O 1
ATOM 802 N N . ARG A 1 97 ? -8.383 0.296 12.227 1 95.94 97 ARG A N 1
ATOM 803 C CA . ARG A 1 97 ? -9.828 0.33 12.398 1 95.94 97 ARG A CA 1
ATOM 804 C C . ARG A 1 97 ? -10.445 1.496 11.633 1 95.94 97 ARG A C 1
ATOM 806 O O . ARG A 1 97 ? -11.656 1.521 11.391 1 95.94 97 ARG A O 1
ATOM 813 N N . SER A 1 98 ? -9.633 2.479 11.359 1 97.06 98 SER A N 1
ATOM 814 C CA . SER A 1 98 ? -10.086 3.609 10.562 1 97.06 98 SER A CA 1
ATOM 815 C C . SER A 1 98 ? -10.055 3.277 9.07 1 97.06 98 SER A C 1
ATOM 817 O O . SER A 1 98 ? -8.992 2.98 8.516 1 97.06 98 SER A O 1
ATOM 819 N N . HIS A 1 99 ? -11.188 3.344 8.445 1 96.69 99 HIS A N 1
ATOM 820 C CA . HIS A 1 99 ? -11.266 3.031 7.02 1 96.69 99 HIS A CA 1
ATOM 821 C C . HIS A 1 99 ? -10.43 4.008 6.195 1 96.69 99 HIS A C 1
ATOM 823 O O . HIS A 1 99 ? -9.484 3.6 5.512 1 96.69 99 HIS A O 1
ATOM 829 N N . GLY A 1 100 ? -10.703 5.273 6.34 1 97.62 100 GLY A N 1
ATOM 830 C CA . GLY A 1 100 ? -10.008 6.285 5.555 1 97.62 100 GLY A CA 1
ATOM 831 C C . GLY A 1 100 ? -8.508 6.285 5.781 1 97.62 100 GLY A C 1
ATOM 832 O O . GLY A 1 100 ? -7.73 6.332 4.824 1 97.62 100 GLY A O 1
ATOM 833 N N . ARG A 1 101 ? -8.07 6.16 7.02 1 98.56 101 ARG A N 1
ATOM 834 C CA . ARG A 1 101 ? -6.652 6.27 7.344 1 98.56 101 ARG A CA 1
ATOM 835 C C . ARG A 1 101 ? -5.898 5.012 6.93 1 98.56 101 ARG A C 1
ATOM 837 O O . ARG A 1 101 ? -4.793 5.094 6.387 1 98.56 101 ARG A O 1
ATOM 844 N N . SER A 1 102 ? -6.465 3.836 7.211 1 98.62 102 SER A N 1
ATOM 845 C CA . SER A 1 102 ? -5.762 2.602 6.875 1 98.62 102 SER A CA 1
ATOM 846 C C . SER A 1 102 ? -5.645 2.428 5.363 1 98.62 102 SER A C 1
ATOM 848 O O . SER A 1 102 ? -4.602 2.012 4.859 1 98.62 102 SER A O 1
ATOM 850 N N . HIS A 1 103 ? -6.699 2.771 4.656 1 98.69 103 HIS A N 1
ATOM 851 C CA . HIS A 1 103 ? -6.664 2.643 3.205 1 98.69 103 HIS A CA 1
ATOM 852 C C . HIS A 1 103 ? -5.754 3.695 2.58 1 98.69 103 HIS A C 1
ATOM 854 O O . HIS A 1 103 ? -5.074 3.424 1.589 1 98.69 103 HIS A O 1
ATOM 860 N N . PHE A 1 104 ? -5.742 4.879 3.164 1 98.88 104 PHE A N 1
ATOM 861 C CA . PHE A 1 104 ? -4.754 5.852 2.721 1 98.88 104 PHE A CA 1
ATOM 862 C C . PHE A 1 104 ? -3.342 5.309 2.889 1 98.88 104 PHE A C 1
ATOM 864 O O . PHE A 1 104 ? -2.486 5.504 2.023 1 98.88 104 PHE A O 1
ATOM 871 N N . GLN A 1 105 ? -3.092 4.652 4.031 1 98.88 105 GLN A N 1
ATOM 872 C CA . GLN A 1 105 ? -1.747 4.145 4.285 1 98.88 105 GLN A CA 1
ATOM 873 C C . GLN A 1 105 ? -1.351 3.094 3.252 1 98.88 105 GLN A C 1
ATOM 875 O O . GLN A 1 105 ? -0.177 2.984 2.889 1 98.88 105 GLN A O 1
ATOM 880 N N . LEU A 1 106 ? -2.32 2.312 2.758 1 98.81 106 LEU A N 1
ATOM 881 C CA . LEU A 1 106 ? -2.033 1.388 1.666 1 98.81 106 LEU A CA 1
ATOM 882 C C . LEU A 1 106 ? -1.602 2.143 0.413 1 98.81 106 LEU A C 1
ATOM 884 O O . LEU A 1 106 ? -0.604 1.788 -0.218 1 98.81 106 LEU A O 1
ATOM 888 N N . ARG A 1 107 ? -2.348 3.211 0.081 1 98.81 107 ARG A N 1
ATOM 889 C CA . ARG A 1 107 ? -2.02 4.055 -1.062 1 98.81 107 ARG A CA 1
ATOM 890 C C . ARG A 1 107 ? -0.659 4.719 -0.882 1 98.81 107 ARG A C 1
ATOM 892 O O . ARG A 1 107 ? 0.191 4.656 -1.773 1 98.81 107 ARG A O 1
ATOM 899 N N . TRP A 1 108 ? -0.521 5.273 0.276 1 98.88 108 TRP A N 1
ATOM 900 C CA . TRP A 1 108 ? 0.728 5.93 0.647 1 98.88 108 TRP A CA 1
ATOM 901 C C . TRP A 1 108 ? 1.908 4.973 0.504 1 98.88 108 TRP A C 1
ATOM 903 O O . TRP A 1 108 ? 2.947 5.34 -0.05 1 98.88 108 TRP A O 1
ATOM 913 N N . GLY A 1 109 ? 1.782 3.732 0.964 1 98.75 109 GLY A N 1
ATOM 914 C CA . GLY A 1 109 ? 2.834 2.734 0.854 1 98.75 109 GLY A CA 1
ATOM 915 C C . GLY A 1 109 ? 3.258 2.471 -0.578 1 98.75 109 GLY A C 1
ATOM 916 O O . GLY A 1 109 ? 4.449 2.326 -0.861 1 98.75 109 GLY A O 1
ATOM 917 N N . SER A 1 110 ? 2.281 2.369 -1.455 1 98.69 110 SER A N 1
ATOM 918 C CA . SER A 1 110 ? 2.594 2.113 -2.857 1 98.69 110 SER A CA 1
ATOM 919 C C . SER A 1 110 ? 3.318 3.299 -3.486 1 98.69 110 SER A C 1
ATOM 921 O O . SER A 1 110 ? 4.098 3.127 -4.43 1 98.69 110 SER A O 1
ATOM 923 N N . GLU A 1 111 ? 3.07 4.504 -3.01 1 98.81 111 GLU A N 1
ATOM 924 C CA . GLU A 1 111 ? 3.793 5.676 -3.486 1 98.81 111 GLU A CA 1
ATOM 925 C C . GLU A 1 111 ? 5.215 5.715 -2.934 1 98.81 111 GLU A C 1
ATOM 927 O O . GLU A 1 111 ? 6.156 6.051 -3.654 1 98.81 111 GLU A O 1
ATOM 932 N N . GLU A 1 112 ? 5.332 5.273 -1.685 1 98.62 112 GLU A N 1
ATOM 933 C CA . GLU A 1 112 ? 6.645 5.238 -1.05 1 98.62 112 GLU A CA 1
ATOM 934 C C . GLU A 1 112 ? 7.543 4.191 -1.701 1 98.62 112 GLU A C 1
ATOM 936 O O . GLU A 1 112 ? 8.758 4.371 -1.776 1 98.62 112 GLU A O 1
ATOM 941 N N . GLU A 1 113 ? 6.949 3.111 -2.123 1 97.75 113 GLU A N 1
ATOM 942 C CA . GLU A 1 113 ? 7.77 2.102 -2.783 1 97.75 113 GLU A CA 1
ATOM 943 C C . GLU A 1 113 ? 8.43 2.66 -4.043 1 97.75 113 GLU A C 1
ATOM 945 O O . GLU A 1 113 ? 9.57 2.311 -4.359 1 97.75 113 GLU A O 1
ATOM 950 N N . LYS A 1 114 ? 7.746 3.545 -4.762 1 98.69 114 LYS A N 1
ATOM 951 C CA . LYS A 1 114 ? 8.312 4.188 -5.945 1 98.69 114 LYS A CA 1
ATOM 952 C C . LYS A 1 114 ? 9.5 5.066 -5.582 1 98.69 114 LYS A C 1
ATOM 954 O O . LYS A 1 114 ? 10.469 5.148 -6.336 1 98.69 114 LYS A O 1
ATOM 959 N N . HIS A 1 115 ? 9.375 5.746 -4.434 1 98.94 115 HIS A N 1
ATOM 960 C CA . HIS A 1 115 ? 10.5 6.555 -3.973 1 98.94 115 HIS A CA 1
ATOM 961 C C . HIS A 1 115 ? 11.75 5.699 -3.766 1 98.94 115 HIS A C 1
ATOM 963 O O . HIS A 1 115 ? 12.836 6.059 -4.223 1 98.94 115 HIS A O 1
ATOM 969 N N . ALA A 1 116 ? 11.516 4.586 -3.086 1 98.62 116 ALA A N 1
ATOM 970 C CA . ALA A 1 116 ? 12.617 3.67 -2.797 1 98.62 116 ALA A CA 1
ATOM 971 C C . ALA A 1 116 ? 13.273 3.186 -4.082 1 98.62 116 ALA A C 1
ATOM 973 O O . ALA A 1 116 ? 14.508 3.203 -4.199 1 98.62 116 ALA A O 1
ATOM 974 N N . ASP A 1 117 ? 12.508 2.834 -5.035 1 98.69 117 ASP A N 1
ATOM 975 C CA . ASP A 1 117 ? 13.016 2.289 -6.289 1 98.69 117 ASP A CA 1
ATOM 976 C C . ASP A 1 117 ? 13.727 3.367 -7.109 1 98.69 117 ASP A C 1
ATOM 978 O O . ASP A 1 117 ? 14.758 3.104 -7.73 1 98.69 117 ASP A O 1
ATOM 982 N N . ALA A 1 118 ? 13.195 4.562 -7.105 1 98.88 118 ALA A N 1
ATOM 983 C CA . ALA A 1 118 ? 13.797 5.652 -7.871 1 98.88 118 ALA A CA 1
ATOM 984 C C . ALA A 1 118 ? 15.164 6.023 -7.312 1 98.88 118 ALA A C 1
ATOM 986 O O . ALA A 1 118 ? 16.125 6.234 -8.07 1 98.88 118 ALA A O 1
ATOM 987 N N . TRP A 1 119 ? 15.258 6.098 -5.996 1 98.88 119 TRP A N 1
ATOM 988 C CA . TRP A 1 119 ? 16.547 6.43 -5.398 1 98.88 119 TRP A CA 1
ATOM 989 C C . TRP A 1 119 ? 17.547 5.297 -5.602 1 98.88 119 TRP A C 1
ATOM 991 O O . TRP A 1 119 ? 18.75 5.539 -5.77 1 98.88 119 TRP A O 1
ATOM 1001 N N . GLU A 1 120 ? 17.078 4.047 -5.559 1 98.44 120 GLU A N 1
ATOM 1002 C CA . GLU A 1 120 ? 17.953 2.939 -5.902 1 98.44 120 GLU A CA 1
ATOM 1003 C C . GLU A 1 120 ? 18.5 3.088 -7.32 1 98.44 120 GLU A C 1
ATOM 1005 O O . GLU A 1 120 ? 19.703 2.889 -7.559 1 98.44 120 GLU A O 1
ATOM 1010 N N . ASN A 1 121 ? 17.609 3.404 -8.234 1 98.69 121 ASN A N 1
ATOM 1011 C CA . ASN A 1 121 ? 18.047 3.637 -9.609 1 98.69 121 ASN A CA 1
ATOM 1012 C C . ASN A 1 121 ? 19.094 4.738 -9.688 1 98.69 121 ASN A C 1
ATOM 1014 O O . ASN A 1 121 ? 20.094 4.594 -10.391 1 98.69 121 ASN A O 1
ATOM 1018 N N . ALA A 1 122 ? 18.859 5.82 -8.953 1 98.88 122 ALA A N 1
ATOM 1019 C CA . ALA A 1 122 ? 19.812 6.934 -8.977 1 98.88 122 ALA A CA 1
ATOM 1020 C C . ALA A 1 122 ? 21.188 6.48 -8.516 1 98.88 122 ALA A C 1
ATOM 1022 O O . ALA A 1 122 ? 22.203 6.84 -9.125 1 98.88 122 ALA A O 1
ATOM 1023 N N . VAL A 1 123 ? 21.203 5.688 -7.441 1 98.62 123 VAL A N 1
ATOM 1024 C CA . VAL A 1 123 ? 22.484 5.176 -6.934 1 98.62 123 VAL A CA 1
ATOM 1025 C C . VAL A 1 123 ? 23.109 4.254 -7.969 1 98.62 123 VAL A C 1
ATOM 1027 O O . VAL A 1 123 ? 24.297 4.391 -8.281 1 98.62 123 VAL A O 1
ATOM 1030 N N . LEU A 1 124 ? 22.359 3.398 -8.562 1 98.38 124 LEU A N 1
ATOM 1031 C CA . LEU A 1 124 ? 22.875 2.436 -9.539 1 98.38 124 LEU A CA 1
ATOM 1032 C C . LEU A 1 124 ? 23.406 3.145 -10.773 1 98.38 124 LEU A C 1
ATOM 1034 O O . LEU A 1 124 ? 24.562 2.916 -11.172 1 98.38 124 LEU A O 1
ATOM 1038 N N . PHE A 1 125 ? 22.656 4.055 -11.352 1 98.44 125 PHE A N 1
ATOM 1039 C CA . PHE A 1 125 ? 22.984 4.656 -12.641 1 98.44 125 PHE A CA 1
ATOM 1040 C C . PHE A 1 125 ? 24.031 5.75 -12.477 1 98.44 125 PHE A C 1
ATOM 1042 O O . PHE A 1 125 ? 24.609 6.223 -13.461 1 98.44 125 PHE A O 1
ATOM 1049 N N . SER A 1 126 ? 24.281 6.188 -11.219 1 97.88 126 SER A N 1
ATOM 1050 C CA . SER A 1 126 ? 25.438 7.059 -10.977 1 97.88 126 SER A CA 1
ATOM 1051 C C . SER A 1 126 ? 26.734 6.379 -11.375 1 97.88 126 SER A C 1
ATOM 1053 O O . SER A 1 126 ? 27.766 7.039 -11.555 1 97.88 126 SER A O 1
ATOM 1055 N N . GLY A 1 127 ? 26.688 5.008 -11.367 1 97.31 127 GLY A N 1
ATOM 1056 C CA . GLY A 1 127 ? 27.844 4.215 -11.727 1 97.31 127 GLY A CA 1
ATOM 1057 C C . GLY A 1 127 ? 28.891 4.145 -10.617 1 97.31 127 GLY A C 1
ATOM 1058 O O . GLY A 1 127 ? 29.938 3.531 -10.789 1 97.31 127 GLY A O 1
ATOM 1059 N N . GLN A 1 128 ? 28.578 4.68 -9.484 1 98 128 GLN A N 1
ATOM 1060 C CA . GLN A 1 128 ? 29.609 4.805 -8.453 1 98 128 GLN A CA 1
ATOM 1061 C C . GLN A 1 128 ? 29.375 3.793 -7.328 1 98 128 GLN A C 1
ATOM 1063 O O . GLN A 1 128 ? 30.141 3.744 -6.367 1 98 128 GLN A O 1
ATOM 1068 N N . ARG A 1 129 ? 28.375 3.006 -7.406 1 97.75 129 ARG A N 1
ATOM 1069 C CA . ARG A 1 129 ? 28.125 1.82 -6.594 1 97.75 129 ARG A CA 1
ATOM 1070 C C . ARG A 1 129 ? 27.766 0.622 -7.465 1 97.75 129 ARG A C 1
ATOM 1072 O O . ARG A 1 129 ? 26.906 0.72 -8.344 1 97.75 129 ARG A O 1
ATOM 1079 N N . SER A 1 130 ? 28.453 -0.46 -7.227 1 96.94 130 SER A N 1
ATOM 1080 C CA . SER A 1 130 ? 28.188 -1.655 -8.023 1 96.94 130 SER A CA 1
ATOM 1081 C C . SER A 1 130 ? 26.859 -2.309 -7.602 1 96.94 130 SER A C 1
ATOM 1083 O O . SER A 1 130 ? 26.391 -2.088 -6.492 1 96.94 130 SER A O 1
ATOM 1085 N N . PRO A 1 131 ? 26.266 -3.053 -8.57 1 95.06 131 PRO A N 1
ATOM 1086 C CA . PRO A 1 131 ? 25.062 -3.805 -8.188 1 95.06 131 PRO A CA 1
ATOM 1087 C C . PRO A 1 131 ? 25.297 -4.695 -6.973 1 95.06 131 PRO A C 1
ATOM 1089 O O . PRO A 1 131 ? 24.391 -4.855 -6.141 1 95.06 131 PRO A O 1
ATOM 1092 N N . GLU A 1 132 ? 26.453 -5.305 -6.828 1 94.81 132 GLU A N 1
ATOM 1093 C CA . GLU A 1 132 ? 26.781 -6.141 -5.68 1 94.81 132 GLU A CA 1
ATOM 1094 C C . GLU A 1 132 ? 26.797 -5.328 -4.391 1 94.81 132 GLU A C 1
ATOM 1096 O O . GLU A 1 132 ? 26.312 -5.781 -3.357 1 94.81 132 GLU A O 1
ATOM 1101 N N . TRP A 1 133 ? 27.375 -4.148 -4.477 1 96.81 133 TRP A N 1
ATOM 1102 C CA . TRP A 1 133 ? 27.406 -3.266 -3.318 1 96.81 133 TRP A CA 1
ATOM 1103 C C . TRP A 1 133 ? 26 -2.898 -2.875 1 96.81 133 TRP A C 1
ATOM 1105 O O . TRP A 1 133 ? 25.688 -2.932 -1.681 1 96.81 133 TRP A O 1
ATOM 1115 N N . ILE A 1 134 ? 25.156 -2.568 -3.807 1 97 134 ILE A N 1
ATOM 1116 C CA . ILE A 1 134 ? 23.797 -2.168 -3.523 1 97 134 ILE A CA 1
ATOM 1117 C C . ILE A 1 134 ? 23.031 -3.332 -2.883 1 97 134 ILE A C 1
ATOM 1119 O O . ILE A 1 134 ? 22.297 -3.145 -1.911 1 97 134 ILE A O 1
ATOM 1123 N N . ALA A 1 135 ? 23.219 -4.527 -3.428 1 94.12 135 ALA A N 1
ATOM 1124 C CA . ALA A 1 135 ? 22.562 -5.711 -2.881 1 94.12 135 ALA A CA 1
ATOM 1125 C C . ALA A 1 135 ? 22.969 -5.949 -1.432 1 94.12 135 ALA A C 1
ATOM 1127 O O . ALA A 1 135 ? 22.141 -6.242 -0.578 1 94.12 135 ALA A O 1
ATOM 1128 N N . GLU A 1 136 ? 24.25 -5.855 -1.164 1 95 136 GLU A N 1
ATOM 1129 C CA . GLU A 1 136 ? 24.766 -6.039 0.191 1 95 136 GLU A CA 1
ATOM 1130 C C . GLU A 1 136 ? 24.234 -4.961 1.133 1 95 136 GLU A C 1
ATOM 1132 O O . GLU A 1 136 ? 23.891 -5.246 2.281 1 95 136 GLU A O 1
ATOM 1137 N N . TYR A 1 137 ? 24.25 -3.74 0.675 1 96.44 137 TYR A N 1
ATOM 1138 C CA . TYR A 1 137 ? 23.75 -2.623 1.465 1 96.44 137 TYR A CA 1
ATOM 1139 C C . TYR A 1 137 ? 22.281 -2.826 1.819 1 96.44 137 TYR A C 1
ATOM 1141 O O . TYR A 1 137 ? 21.875 -2.619 2.967 1 96.44 137 TYR A O 1
ATOM 1149 N N . LYS A 1 138 ? 21.469 -3.287 0.877 1 95.75 138 LYS A N 1
ATOM 1150 C CA . LYS A 1 138 ? 20.062 -3.566 1.117 1 95.75 138 LYS A CA 1
ATOM 1151 C C . LYS A 1 138 ? 19.891 -4.672 2.156 1 95.75 138 LYS A C 1
ATOM 1153 O O . LYS A 1 138 ? 19.016 -4.586 3.02 1 95.75 138 LYS A O 1
ATOM 1158 N N . ASP A 1 139 ? 20.703 -5.664 2.002 1 94.44 139 ASP A N 1
ATOM 1159 C CA . ASP A 1 139 ? 20.641 -6.754 2.969 1 94.44 139 ASP A CA 1
ATOM 1160 C C . ASP A 1 139 ? 20.891 -6.246 4.387 1 94.44 139 ASP A C 1
ATOM 1162 O O . ASP A 1 139 ? 20.203 -6.645 5.328 1 94.44 139 ASP A O 1
ATOM 1166 N N . ARG A 1 140 ? 21.844 -5.375 4.527 1 94.88 140 ARG A N 1
ATOM 1167 C CA . ARG A 1 140 ? 22.156 -4.789 5.828 1 94.88 140 ARG A CA 1
ATOM 1168 C C . ARG A 1 140 ? 21 -3.93 6.332 1 94.88 140 ARG A C 1
ATOM 1170 O O . ARG A 1 140 ? 20.609 -4.035 7.496 1 94.88 140 ARG A O 1
ATOM 1177 N N . LEU A 1 141 ? 20.469 -3.125 5.496 1 96.25 141 LEU A N 1
ATOM 1178 C CA . LEU A 1 141 ? 19.359 -2.26 5.863 1 96.25 141 LEU A CA 1
ATOM 1179 C C . LEU A 1 141 ? 18.156 -3.082 6.309 1 96.25 141 LEU A C 1
ATOM 1181 O O . LEU A 1 141 ? 17.547 -2.801 7.348 1 96.25 141 LEU A O 1
ATOM 1185 N N . ARG A 1 142 ? 17.891 -4.133 5.586 1 94.62 142 ARG A N 1
ATOM 1186 C CA . ARG A 1 142 ? 16.656 -4.891 5.781 1 94.62 142 ARG A CA 1
ATOM 1187 C C . ARG A 1 142 ? 16.812 -5.906 6.906 1 94.62 142 ARG A C 1
ATOM 1189 O O . ARG A 1 142 ? 15.836 -6.555 7.305 1 94.62 142 ARG A O 1
ATOM 1196 N N . SER A 1 143 ? 17.969 -6.031 7.441 1 94.12 143 SER A N 1
ATOM 1197 C CA . SER A 1 143 ? 18.203 -6.918 8.578 1 94.12 143 SER A CA 1
ATOM 1198 C C . SER A 1 143 ? 17.656 -6.312 9.867 1 94.12 143 SER A C 1
ATOM 1200 O O . SER A 1 143 ? 17.484 -7.012 10.867 1 94.12 143 SER A O 1
ATOM 1202 N N . GLN A 1 144 ? 17.422 -5.02 9.859 1 93.19 144 GLN A N 1
ATOM 1203 C CA . GLN A 1 144 ? 16.828 -4.328 11 1 93.19 144 GLN A CA 1
ATOM 1204 C C . GLN A 1 144 ? 15.422 -3.824 10.672 1 93.19 144 GLN A C 1
ATOM 1206 O O . GLN A 1 144 ? 15.117 -3.547 9.508 1 93.19 144 GLN A O 1
ATOM 1211 N N . THR A 1 145 ? 14.594 -3.768 11.688 1 95.12 145 THR A N 1
ATOM 1212 C CA . THR A 1 145 ? 13.211 -3.34 11.492 1 95.12 145 THR A CA 1
ATOM 1213 C C . THR A 1 145 ? 12.969 -1.977 12.133 1 95.12 145 THR A C 1
ATOM 1215 O O . THR A 1 145 ? 13.438 -1.719 13.242 1 95.12 145 THR A O 1
ATOM 1218 N N . TRP A 1 146 ? 12.32 -1.124 11.445 1 95.56 146 TRP A N 1
ATOM 1219 C CA . TRP A 1 146 ? 11.898 0.161 11.992 1 95.56 146 TRP A CA 1
ATOM 1220 C C . TRP A 1 146 ? 10.586 0.021 12.758 1 95.56 146 TRP A C 1
ATOM 1222 O O . TRP A 1 146 ? 9.68 -0.692 12.328 1 95.56 146 TRP A O 1
ATOM 1232 N N . GLU A 1 147 ? 10.469 0.758 13.867 1 94.06 147 GLU A N 1
ATOM 1233 C CA . GLU A 1 147 ? 9.266 0.775 14.688 1 94.06 147 GLU A CA 1
ATOM 1234 C C . GLU A 1 147 ? 8.75 2.199 14.891 1 94.06 147 GLU A C 1
ATOM 1236 O O . GLU A 1 147 ? 9.508 3.162 14.758 1 94.06 147 GLU A O 1
ATOM 1241 N N . LEU A 1 148 ? 7.52 2.285 15.273 1 94 148 LEU A N 1
ATOM 1242 C CA . LEU A 1 148 ? 6.883 3.578 15.492 1 94 148 LEU A CA 1
ATOM 1243 C C . LEU A 1 148 ? 7.613 4.367 16.578 1 94 148 LEU A C 1
ATOM 1245 O O . LEU A 1 148 ? 7.992 3.807 17.609 1 94 148 LEU A O 1
ATOM 1249 N N . PRO A 1 149 ? 7.754 5.605 16.344 1 93.44 149 PRO A N 1
ATOM 1250 C CA . PRO A 1 149 ? 8.414 6.418 17.375 1 93.44 149 PRO A CA 1
ATOM 1251 C C . PRO A 1 149 ? 7.504 6.703 18.578 1 93.44 149 PRO A C 1
ATOM 1253 O O . PRO A 1 149 ? 7.992 6.996 19.672 1 93.44 149 PRO A O 1
ATOM 1256 N N . PHE A 1 150 ? 6.219 6.707 18.359 1 95.81 150 PHE A N 1
ATOM 1257 C CA . PHE A 1 150 ? 5.246 6.957 19.422 1 95.81 150 PHE A CA 1
ATOM 1258 C C . PHE A 1 150 ? 4.227 5.828 19.5 1 95.81 150 PHE A C 1
ATOM 1260 O O . PHE A 1 150 ? 3.961 5.156 18.5 1 95.81 150 PHE A O 1
ATOM 1267 N N . PRO A 1 151 ? 3.615 5.652 20.594 1 92.75 151 PRO A N 1
ATOM 1268 C CA . PRO A 1 151 ? 2.752 4.48 20.766 1 92.75 151 PRO A CA 1
ATOM 1269 C C . PRO A 1 151 ? 1.34 4.707 20.234 1 92.75 151 PRO A C 1
ATOM 1271 O O . PRO A 1 151 ? 0.595 3.748 20.016 1 92.75 151 PRO A O 1
ATOM 1274 N N . ASP A 1 152 ? 0.985 6.027 20.125 1 96.12 152 ASP A N 1
ATOM 1275 C CA . ASP A 1 152 ? -0.419 6.25 19.797 1 96.12 152 ASP A CA 1
ATOM 1276 C C . ASP A 1 152 ? -0.56 6.965 18.453 1 96.12 152 ASP A C 1
ATOM 1278 O O . ASP A 1 152 ? 0.406 7.543 17.938 1 96.12 152 ASP A O 1
ATOM 1282 N N . ALA A 1 153 ? -1.779 6.961 17.922 1 97.56 153 ALA A N 1
ATOM 1283 C CA . ALA A 1 153 ? -2.061 7.363 16.547 1 97.56 153 ALA A CA 1
ATOM 1284 C C . ALA A 1 153 ? -1.899 8.875 16.375 1 97.56 153 ALA A C 1
ATOM 1286 O O . ALA A 1 153 ? -1.371 9.336 15.367 1 97.56 153 ALA A O 1
ATOM 1287 N N . ILE A 1 154 ? -2.352 9.695 17.344 1 97.94 154 ILE A N 1
ATOM 1288 C CA . ILE A 1 154 ? -2.344 11.141 17.156 1 97.94 154 ILE A CA 1
ATOM 1289 C C . ILE A 1 154 ? -0.904 11.648 17.156 1 97.94 154 ILE A C 1
ATOM 1291 O O . ILE A 1 154 ? -0.554 12.523 16.359 1 97.94 154 ILE A O 1
ATOM 1295 N N . HIS A 1 155 ? -0.011 11.109 18.031 1 98.38 155 HIS A N 1
ATOM 1296 C CA . HIS A 1 155 ? 1.395 11.508 18.031 1 98.38 155 HIS A CA 1
ATOM 1297 C C . HIS A 1 155 ? 2.068 11.133 16.719 1 98.38 155 HIS A C 1
ATOM 1299 O O . HIS A 1 155 ? 2.842 11.922 16.156 1 98.38 155 HIS A O 1
ATOM 1305 N N . ASN A 1 156 ? 1.773 9.961 16.234 1 98.38 156 ASN A N 1
ATOM 1306 C CA . ASN A 1 156 ? 2.393 9.555 14.984 1 98.38 156 ASN A CA 1
ATOM 1307 C C . ASN A 1 156 ? 1.849 10.359 13.805 1 98.38 156 ASN A C 1
ATOM 1309 O O . ASN A 1 156 ? 2.574 10.625 12.844 1 98.38 156 ASN A O 1
ATOM 1313 N N . LEU A 1 157 ? 0.556 10.711 13.852 1 98.69 157 LEU A N 1
ATOM 1314 C CA . LEU A 1 157 ? -0.016 11.594 12.844 1 98.69 157 LEU A CA 1
ATOM 1315 C C . LEU A 1 157 ? 0.725 12.93 12.805 1 98.69 157 LEU A C 1
ATOM 1317 O O . LEU A 1 157 ? 1.13 13.383 11.734 1 98.69 157 LEU A O 1
ATOM 1321 N N . VAL A 1 158 ? 0.94 13.523 13.961 1 98.69 158 VAL A N 1
ATOM 1322 C CA . VAL A 1 158 ? 1.659 14.789 14.078 1 98.69 158 VAL A CA 1
ATOM 1323 C C . VAL A 1 158 ? 3.105 14.609 13.625 1 98.69 158 VAL A C 1
ATOM 1325 O O . VAL A 1 158 ? 3.625 15.414 12.852 1 98.69 158 VAL A O 1
ATOM 1328 N N . TYR A 1 159 ? 3.727 13.562 14.086 1 98.38 159 TYR A N 1
ATOM 1329 C CA . TYR A 1 159 ? 5.102 13.258 13.711 1 98.38 159 TYR A CA 1
ATOM 1330 C C . TYR A 1 159 ? 5.254 13.211 12.195 1 98.38 159 TYR A C 1
ATOM 1332 O O . TYR A 1 159 ? 6.223 13.742 11.648 1 98.38 159 TYR A O 1
ATOM 1340 N N . THR A 1 160 ? 4.316 12.57 11.547 1 98.31 160 THR A N 1
ATOM 1341 C CA . THR A 1 160 ? 4.406 12.359 10.109 1 98.31 160 THR A CA 1
ATOM 1342 C C . THR A 1 160 ? 4.277 13.68 9.359 1 98.31 160 THR A C 1
ATOM 1344 O O . THR A 1 160 ? 4.883 13.852 8.297 1 98.31 160 THR A O 1
ATOM 1347 N N . VAL A 1 161 ? 3.533 14.664 9.875 1 98.62 161 VAL A N 1
ATOM 1348 C CA . VAL A 1 161 ? 3.463 15.992 9.273 1 98.62 161 VAL A CA 1
ATOM 1349 C C . VAL A 1 161 ? 4.863 16.578 9.164 1 98.62 161 VAL A C 1
ATOM 1351 O O . VAL A 1 161 ? 5.281 17.016 8.086 1 98.62 161 VAL A O 1
ATOM 1354 N N . PHE A 1 162 ? 5.582 16.516 10.273 1 97.94 162 PHE A N 1
ATOM 1355 C CA . PHE A 1 162 ? 6.914 17.109 10.305 1 97.94 162 PHE A CA 1
ATOM 1356 C C . PHE A 1 162 ? 7.883 16.297 9.461 1 97.94 162 PHE A C 1
ATOM 1358 O O . PHE A 1 162 ? 8.719 16.844 8.742 1 97.94 162 PHE A O 1
ATOM 1365 N N . GLN A 1 163 ? 7.777 15.008 9.578 1 97.56 163 GLN A N 1
ATOM 1366 C CA . GLN A 1 163 ? 8.656 14.109 8.836 1 97.56 163 GLN A CA 1
ATOM 1367 C C . GLN A 1 163 ? 8.492 14.289 7.332 1 97.56 163 GLN A C 1
ATOM 1369 O O . GLN A 1 163 ? 9.477 14.375 6.598 1 97.56 163 GLN A O 1
ATOM 1374 N N . GLU A 1 164 ? 7.219 14.32 6.801 1 98.25 164 GLU A N 1
ATOM 1375 C CA . GLU A 1 164 ? 6.961 14.492 5.375 1 98.25 164 GLU A CA 1
ATOM 1376 C C . GLU A 1 164 ? 7.492 15.836 4.879 1 98.25 164 GLU A C 1
ATOM 1378 O O . GLU A 1 164 ? 8.062 15.914 3.789 1 98.25 164 GLU A O 1
ATOM 1383 N N . ARG A 1 165 ? 7.301 16.844 5.668 1 98.31 165 ARG A N 1
ATOM 1384 C CA . ARG A 1 165 ? 7.789 18.172 5.285 1 98.31 165 ARG A CA 1
ATOM 1385 C C . ARG A 1 165 ? 9.312 18.188 5.227 1 98.31 165 ARG A C 1
ATOM 1387 O O . ARG A 1 165 ? 9.891 18.75 4.289 1 98.31 165 ARG A O 1
ATOM 1394 N N . ALA A 1 166 ? 9.93 17.625 6.227 1 97.94 166 ALA A N 1
ATOM 1395 C CA . ALA A 1 166 ? 11.391 17.531 6.246 1 97.94 166 ALA A CA 1
ATOM 1396 C C . ALA A 1 166 ? 11.914 16.766 5.039 1 97.94 166 ALA A C 1
ATOM 1398 O O . ALA A 1 166 ? 12.883 17.188 4.402 1 97.94 166 ALA A O 1
ATOM 1399 N N . THR A 1 167 ? 11.312 15.672 4.738 1 98.12 167 THR A N 1
ATOM 1400 C CA . THR A 1 167 ? 11.719 14.859 3.6 1 98.12 167 THR A CA 1
ATOM 1401 C C . THR A 1 167 ? 11.547 15.625 2.293 1 98.12 167 THR A C 1
ATOM 1403 O O . THR A 1 167 ? 12.422 15.594 1.426 1 98.12 167 THR A O 1
ATOM 1406 N N . GLN A 1 168 ? 10.43 16.297 2.152 1 98.56 168 GLN A N 1
ATOM 1407 C CA . GLN A 1 168 ? 10.203 17.141 0.983 1 98.56 168 GLN A CA 1
ATOM 1408 C C . GLN A 1 168 ? 11.328 18.156 0.805 1 98.56 168 GLN A C 1
ATOM 1410 O O . GLN A 1 168 ? 11.836 18.328 -0.303 1 98.56 168 GLN A O 1
ATOM 1415 N N . LEU A 1 169 ? 11.664 18.766 1.887 1 98.25 169 LEU A N 1
ATOM 1416 C CA . LEU A 1 169 ? 12.719 19.781 1.859 1 98.25 169 LEU A CA 1
ATOM 1417 C C . LEU A 1 169 ? 14.039 19.172 1.412 1 98.25 169 LEU A C 1
ATOM 1419 O O . LEU A 1 169 ? 14.766 19.766 0.614 1 98.25 169 LEU A O 1
ATOM 1423 N N . ASN A 1 170 ? 14.383 17.984 1.948 1 98.38 170 ASN A N 1
ATOM 1424 C CA . ASN A 1 170 ? 15.594 17.297 1.535 1 98.38 170 ASN A CA 1
ATOM 1425 C C . ASN A 1 170 ? 15.641 17.094 0.023 1 98.38 170 ASN A C 1
ATOM 1427 O O . ASN A 1 170 ? 16.641 17.406 -0.619 1 98.38 170 ASN A O 1
ATOM 1431 N N . TYR A 1 171 ? 14.578 16.641 -0.563 1 98.75 171 TYR A N 1
ATOM 1432 C CA . TYR A 1 171 ? 14.547 16.312 -1.984 1 98.75 171 TYR A CA 1
ATOM 1433 C C . TYR A 1 171 ? 14.531 17.578 -2.834 1 98.75 171 TYR A C 1
ATOM 1435 O O . TYR A 1 171 ? 15.156 17.625 -3.895 1 98.75 171 TYR A O 1
ATOM 1443 N N . LEU A 1 172 ? 13.859 18.641 -2.34 1 98.5 172 LEU A N 1
ATOM 1444 C CA . LEU A 1 172 ? 13.867 19.922 -3.049 1 98.5 172 LEU A CA 1
ATOM 1445 C C . LEU A 1 172 ? 15.273 20.5 -3.104 1 98.5 172 LEU A C 1
ATOM 1447 O O . LEU A 1 172 ? 15.695 21.016 -4.137 1 98.5 172 LEU A O 1
ATOM 1451 N N . ASN A 1 173 ? 15.93 20.406 -1.982 1 98.44 173 ASN A N 1
ATOM 1452 C CA . ASN A 1 173 ? 17.281 20.969 -1.948 1 98.44 173 ASN A CA 1
ATOM 1453 C C . ASN A 1 173 ? 18.25 20.125 -2.764 1 98.44 173 ASN A C 1
ATOM 1455 O O . ASN A 1 173 ? 19.188 20.656 -3.357 1 98.44 173 ASN A O 1
ATOM 1459 N N . MET A 1 174 ? 18.062 18.828 -2.846 1 98.62 174 MET A N 1
ATOM 1460 C CA . MET A 1 174 ? 18.828 18 -3.777 1 98.62 174 MET A CA 1
ATOM 1461 C C . MET A 1 174 ? 18.547 18.422 -5.219 1 98.62 174 MET A C 1
ATOM 1463 O O . MET A 1 174 ? 19.469 18.484 -6.039 1 98.62 174 MET A O 1
ATOM 1467 N N . MET A 1 175 ? 17.281 18.703 -5.555 1 98.69 175 MET A N 1
ATOM 1468 C CA . MET A 1 175 ? 16.906 19.188 -6.883 1 98.69 175 MET A CA 1
ATOM 1469 C C . MET A 1 175 ? 17.688 20.453 -7.242 1 98.69 175 MET A C 1
ATOM 1471 O O . MET A 1 175 ? 18.219 20.562 -8.352 1 98.69 175 MET A O 1
ATOM 1475 N N . LYS A 1 176 ? 17.797 21.344 -6.301 1 98.25 176 LYS A N 1
ATOM 1476 C CA . LYS A 1 176 ? 18.516 22.594 -6.535 1 98.25 176 LYS A CA 1
ATOM 1477 C C . LYS A 1 176 ? 19.984 22.344 -6.867 1 98.25 176 LYS A C 1
ATOM 1479 O O . LYS A 1 176 ? 20.531 22.938 -7.789 1 98.25 176 LYS A O 1
ATOM 1484 N N . ILE A 1 177 ? 20.594 21.438 -6.098 1 98.56 177 ILE A N 1
ATOM 1485 C CA . ILE A 1 177 ? 21.984 21.078 -6.363 1 98.56 177 ILE A CA 1
ATOM 1486 C C . ILE A 1 177 ? 22.094 20.484 -7.762 1 98.56 177 ILE A C 1
ATOM 1488 O O . ILE A 1 177 ? 22.953 20.891 -8.547 1 98.56 177 ILE A O 1
ATOM 1492 N N . ALA A 1 178 ? 21.172 19.594 -8.133 1 98.62 178 ALA A N 1
ATOM 1493 C CA . ALA A 1 178 ? 21.219 18.891 -9.414 1 98.62 178 ALA A CA 1
ATOM 1494 C C . ALA A 1 178 ? 20.906 19.828 -10.57 1 98.62 178 ALA A C 1
ATOM 1496 O O . ALA A 1 178 ? 21.156 19.516 -11.734 1 98.62 178 ALA A O 1
ATOM 1497 N N . GLN A 1 179 ? 20.422 21.031 -10.266 1 98.25 179 GLN A N 1
ATOM 1498 C CA . GLN A 1 179 ? 20.125 22.031 -11.273 1 98.25 179 GLN A CA 1
ATOM 1499 C C . GLN A 1 179 ? 21.25 23.062 -11.383 1 98.25 179 GLN A C 1
ATOM 1501 O O . GLN A 1 179 ? 21.156 24.031 -12.125 1 98.25 179 GLN A O 1
ATOM 1506 N N . GLY A 1 180 ? 22.281 22.891 -10.609 1 97.5 180 GLY A N 1
ATOM 1507 C CA . GLY A 1 180 ? 23.406 23.812 -10.625 1 97.5 180 GLY A CA 1
ATOM 1508 C C . GLY A 1 180 ? 23.188 25.047 -9.781 1 97.5 180 GLY A C 1
ATOM 1509 O O . GLY A 1 180 ? 23.859 26.062 -9.977 1 97.5 180 GLY A O 1
ATOM 1510 N N . ARG A 1 181 ? 22.266 24.938 -8.828 1 96.94 181 ARG A N 1
ATOM 1511 C CA . ARG A 1 181 ? 21.844 26.125 -8.094 1 96.94 181 ARG A CA 1
ATOM 1512 C C . ARG A 1 181 ? 22.219 26.016 -6.617 1 96.94 181 ARG A C 1
ATOM 1514 O O . ARG A 1 181 ? 21.531 26.562 -5.754 1 96.94 181 ARG A O 1
ATOM 1521 N N . SER A 1 182 ? 23.219 25.25 -6.344 1 96.56 182 SER A N 1
ATOM 1522 C CA . SER A 1 182 ? 23.672 25.156 -4.961 1 96.56 182 SER A CA 1
ATOM 1523 C C . SER A 1 182 ? 24.219 26.5 -4.465 1 96.56 182 SER A C 1
ATOM 1525 O O . SER A 1 182 ? 24.891 27.219 -5.203 1 96.56 182 SER A O 1
ATOM 1527 N N . GLU A 1 183 ? 23.938 26.766 -3.207 1 92.56 183 GLU A N 1
ATOM 1528 C CA . GLU A 1 183 ? 24.5 27.953 -2.576 1 92.56 183 GLU A CA 1
ATOM 1529 C C . GLU A 1 183 ? 25.875 27.672 -1.971 1 92.56 183 GLU A C 1
ATOM 1531 O O . GLU A 1 183 ? 26.578 28.594 -1.539 1 92.56 183 GLU A O 1
ATOM 1536 N N . LYS A 1 184 ? 26.203 26.422 -1.858 1 96.06 184 LYS A N 1
ATOM 1537 C CA . LYS A 1 184 ? 27.516 26.016 -1.361 1 96.06 184 LYS A CA 1
ATOM 1538 C C . LYS A 1 184 ? 28.562 26.031 -2.479 1 96.06 184 LYS A C 1
ATOM 1540 O O . LYS A 1 184 ? 28.391 25.344 -3.496 1 96.06 184 LYS A O 1
ATOM 1545 N N . PRO A 1 185 ? 29.703 26.719 -2.252 1 95.5 185 PRO A N 1
ATOM 1546 C CA . PRO A 1 185 ? 30.688 26.906 -3.322 1 95.5 185 PRO A CA 1
ATOM 1547 C C . PRO A 1 185 ? 31.203 25.578 -3.891 1 95.5 185 PRO A C 1
ATOM 1549 O O . PRO A 1 185 ? 31.391 25.469 -5.102 1 95.5 185 PRO A O 1
ATOM 1552 N N . HIS A 1 186 ? 31.406 24.578 -3.098 1 94.94 186 HIS A N 1
ATOM 1553 C CA . HIS A 1 186 ? 32.031 23.344 -3.545 1 94.94 186 HIS A CA 1
ATOM 1554 C C . HIS A 1 186 ? 31.062 22.484 -4.344 1 94.94 186 HIS A C 1
ATOM 1556 O O . HIS A 1 186 ? 31.453 21.469 -4.93 1 94.94 186 HIS A O 1
ATOM 1562 N N . LEU A 1 187 ? 29.781 22.812 -4.465 1 97 187 LEU A N 1
ATOM 1563 C CA . LEU A 1 187 ? 28.766 22.078 -5.223 1 97 187 LEU A CA 1
ATOM 1564 C C . LEU A 1 187 ? 28.156 22.953 -6.312 1 97 187 LEU A C 1
ATOM 1566 O O . LEU A 1 187 ? 27.203 22.547 -6.969 1 97 187 LEU A O 1
ATOM 1570 N N . GLN A 1 188 ? 28.75 24.125 -6.391 1 93.62 188 GLN A N 1
ATOM 1571 C CA . GLN A 1 188 ? 28.266 25 -7.445 1 93.62 188 GLN A CA 1
ATOM 1572 C C . GLN A 1 188 ? 28.531 24.406 -8.828 1 93.62 188 GLN A C 1
ATOM 1574 O O . GLN A 1 188 ? 29.609 23.891 -9.086 1 93.62 188 GLN A O 1
ATOM 1579 N N . GLY A 1 189 ? 27.547 24.406 -9.703 1 92.88 189 GLY A N 1
ATOM 1580 C CA . GLY A 1 189 ? 27.734 23.953 -11.078 1 92.88 189 GLY A CA 1
ATOM 1581 C C . GLY A 1 189 ? 27.453 22.484 -11.266 1 92.88 189 GLY A C 1
ATOM 1582 O O . GLY A 1 189 ? 27.469 21.984 -12.391 1 92.88 189 GLY A O 1
ATOM 1583 N N . VAL A 1 190 ? 27.266 21.75 -10.172 1 96.62 190 VAL A N 1
ATOM 1584 C CA . VAL A 1 190 ? 26.875 20.359 -10.305 1 96.62 190 VAL A CA 1
ATOM 1585 C C . VAL A 1 190 ? 25.531 20.266 -11 1 96.62 190 VAL A C 1
ATOM 1587 O O . VAL A 1 190 ? 24.547 20.859 -10.547 1 96.62 190 VAL A O 1
ATOM 1590 N N . THR A 1 191 ? 25.469 19.594 -12.133 1 97.44 191 THR A N 1
ATOM 1591 C CA . THR A 1 191 ? 24.219 19.5 -12.891 1 97.44 191 THR A CA 1
ATOM 1592 C C . THR A 1 191 ? 23.969 18.062 -13.32 1 97.44 191 THR A C 1
ATOM 1594 O O . THR A 1 191 ? 24.891 17.359 -13.719 1 97.44 191 THR A O 1
ATOM 1597 N N . ASP A 1 192 ? 22.75 17.656 -13.188 1 98.62 192 ASP A N 1
ATOM 1598 C CA . ASP A 1 192 ? 22.219 16.391 -13.695 1 98.62 192 ASP A CA 1
ATOM 1599 C C . ASP A 1 192 ? 20.703 16.469 -13.883 1 98.62 192 ASP A C 1
ATOM 1601 O O . ASP A 1 192 ? 19.938 16.297 -12.93 1 98.62 192 ASP A O 1
ATOM 1605 N N . PRO A 1 193 ? 20.266 16.641 -15.109 1 98.5 193 PRO A N 1
ATOM 1606 C CA . PRO A 1 193 ? 18.844 16.797 -15.352 1 98.5 193 PRO A CA 1
ATOM 1607 C C . PRO A 1 193 ? 18.016 15.594 -14.898 1 98.5 193 PRO A C 1
ATOM 1609 O O . PRO A 1 193 ? 16.859 15.75 -14.492 1 98.5 193 PRO A O 1
ATOM 1612 N N . VAL A 1 194 ? 18.531 14.352 -14.969 1 98.81 194 VAL A N 1
ATOM 1613 C CA . VAL A 1 194 ? 17.812 13.156 -14.539 1 98.81 194 VAL A CA 1
ATOM 1614 C C . VAL A 1 194 ? 17.609 13.195 -13.023 1 98.81 194 VAL A C 1
ATOM 1616 O O . VAL A 1 194 ? 16.484 13.047 -12.539 1 98.81 194 VAL A O 1
ATOM 1619 N N . LEU A 1 195 ? 18.688 13.469 -12.297 1 98.88 195 LEU A N 1
ATOM 1620 C CA . LEU A 1 195 ? 18.625 13.531 -10.844 1 98.88 195 LEU A CA 1
ATOM 1621 C C . LEU A 1 195 ? 17.688 14.656 -10.383 1 98.88 195 LEU A C 1
ATOM 1623 O O . LEU A 1 195 ? 16.938 14.492 -9.422 1 98.88 195 LEU A O 1
ATOM 1627 N N . ALA A 1 196 ? 17.766 15.789 -11.086 1 98.88 196 ALA A N 1
ATOM 1628 C CA . ALA A 1 196 ? 16.875 16.906 -10.766 1 98.88 196 ALA A CA 1
ATOM 1629 C C . ALA A 1 196 ? 15.414 16.516 -10.922 1 98.88 196 ALA A C 1
ATOM 1631 O O . ALA A 1 196 ? 14.594 16.828 -10.055 1 98.88 196 ALA A O 1
ATOM 1632 N N . LYS A 1 197 ? 15.102 15.82 -11.984 1 98.88 197 LYS A N 1
ATOM 1633 C CA . LYS A 1 197 ? 13.727 15.398 -12.227 1 98.88 197 LYS A CA 1
ATOM 1634 C C . LYS A 1 197 ? 13.273 14.383 -11.18 1 98.88 197 LYS A C 1
ATOM 1636 O O . LYS A 1 197 ? 12.133 14.43 -10.719 1 98.88 197 LYS A O 1
ATOM 1641 N N . VAL A 1 198 ? 14.125 13.445 -10.805 1 98.94 198 VAL A N 1
ATOM 1642 C CA . VAL A 1 198 ? 13.805 12.453 -9.781 1 98.94 198 VAL A CA 1
ATOM 1643 C C . VAL A 1 198 ? 13.461 13.156 -8.469 1 98.94 198 VAL A C 1
ATOM 1645 O O . VAL A 1 198 ? 12.406 12.914 -7.891 1 98.94 198 VAL A O 1
ATOM 1648 N N . ALA A 1 199 ? 14.359 14.055 -8.031 1 98.94 199 ALA A N 1
ATOM 1649 C CA . ALA A 1 199 ? 14.172 14.766 -6.77 1 98.94 199 ALA A CA 1
ATOM 1650 C C . ALA A 1 199 ? 12.891 15.586 -6.785 1 98.94 199 ALA A C 1
ATOM 1652 O O . ALA A 1 199 ? 12.125 15.578 -5.816 1 98.94 199 ALA A O 1
ATOM 1653 N N . GLN A 1 200 ? 12.648 16.25 -7.891 1 98.81 200 GLN A N 1
ATOM 1654 C CA . GLN A 1 200 ? 11.445 17.047 -8.039 1 98.81 200 GLN A CA 1
ATOM 1655 C C . GLN A 1 200 ? 10.188 16.188 -7.965 1 98.81 200 GLN A C 1
ATOM 1657 O O . GLN A 1 200 ? 9.234 16.531 -7.266 1 98.81 200 GLN A O 1
ATOM 1662 N N . THR A 1 201 ? 10.18 15.133 -8.75 1 98.94 201 THR A N 1
ATOM 1663 C CA . THR A 1 201 ? 9.023 14.242 -8.828 1 98.94 201 THR A CA 1
ATOM 1664 C C . THR A 1 201 ? 8.664 13.688 -7.457 1 98.94 201 THR A C 1
ATOM 1666 O O . THR A 1 201 ? 7.5 13.727 -7.051 1 98.94 201 THR A O 1
ATOM 1669 N N . ILE A 1 202 ? 9.641 13.25 -6.719 1 98.94 202 ILE A N 1
ATOM 1670 C CA . ILE A 1 202 ? 9.391 12.672 -5.402 1 98.94 202 ILE A CA 1
ATOM 1671 C C . ILE A 1 202 ? 8.977 13.773 -4.426 1 98.94 202 ILE A C 1
ATOM 1673 O O . ILE A 1 202 ? 8.125 13.555 -3.561 1 98.94 202 ILE A O 1
ATOM 1677 N N . ALA A 1 203 ? 9.578 14.945 -4.539 1 98.88 203 ALA A N 1
ATOM 1678 C CA . ALA A 1 203 ? 9.211 16.062 -3.67 1 98.88 203 ALA A CA 1
ATOM 1679 C C . ALA A 1 203 ? 7.738 16.406 -3.822 1 98.88 203 ALA A C 1
ATOM 1681 O O . ALA A 1 203 ? 7.086 16.812 -2.854 1 98.88 203 ALA A O 1
ATOM 1682 N N . VAL A 1 204 ? 7.23 16.312 -5.016 1 98.88 204 VAL A N 1
ATOM 1683 C CA . VAL A 1 204 ? 5.816 16.578 -5.262 1 98.88 204 VAL A CA 1
ATOM 1684 C C . VAL A 1 204 ? 4.965 15.562 -4.508 1 98.88 204 VAL A C 1
ATOM 1686 O O . VAL A 1 204 ? 3.947 15.914 -3.904 1 98.88 204 VAL A O 1
ATOM 1689 N N . ASP A 1 205 ? 5.332 14.266 -4.523 1 98.88 205 ASP A N 1
ATOM 1690 C CA . ASP A 1 205 ? 4.645 13.25 -3.727 1 98.88 205 ASP A CA 1
ATOM 1691 C C . ASP A 1 205 ? 4.68 13.602 -2.24 1 98.88 205 ASP A C 1
ATOM 1693 O O . ASP A 1 205 ? 3.664 13.516 -1.551 1 98.88 205 ASP A O 1
ATOM 1697 N N . GLU A 1 206 ? 5.883 14.023 -1.78 1 98.75 206 GLU A N 1
ATOM 1698 C CA . GLU A 1 206 ? 6.043 14.328 -0.364 1 98.75 206 GLU A CA 1
ATOM 1699 C C . GLU A 1 206 ? 5.16 15.508 0.049 1 98.75 206 GLU A C 1
ATOM 1701 O O . GLU A 1 206 ? 4.664 15.547 1.176 1 98.75 206 GLU A O 1
ATOM 1706 N N . ALA A 1 207 ? 5.031 16.422 -0.826 1 98.75 207 ALA A N 1
ATOM 1707 C CA . ALA A 1 207 ? 4.133 17.547 -0.556 1 98.75 207 ALA A CA 1
ATOM 1708 C C . ALA A 1 207 ? 2.693 17.062 -0.387 1 98.75 207 ALA A C 1
ATOM 1710 O O . ALA A 1 207 ? 1.979 17.531 0.506 1 98.75 207 ALA A O 1
ATOM 1711 N N . ALA A 1 208 ? 2.258 16.188 -1.25 1 98.88 208 ALA A N 1
ATOM 1712 C CA . ALA A 1 208 ? 0.908 15.633 -1.158 1 98.88 208 ALA A CA 1
ATOM 1713 C C . ALA A 1 208 ? 0.724 14.852 0.138 1 98.88 208 ALA A C 1
ATOM 1715 O O . ALA A 1 208 ? -0.324 14.945 0.783 1 98.88 208 ALA A O 1
ATOM 1716 N N . HIS A 1 209 ? 1.748 14.047 0.493 1 98.94 209 HIS A N 1
ATOM 1717 C CA . HIS A 1 209 ? 1.722 13.32 1.756 1 98.94 209 HIS A CA 1
ATOM 1718 C C . HIS A 1 209 ? 1.605 14.273 2.941 1 98.94 209 HIS A C 1
ATOM 1720 O O . HIS A 1 209 ? 0.736 14.102 3.799 1 98.94 209 HIS A O 1
ATOM 1726 N N . TYR A 1 210 ? 2.473 15.289 2.941 1 98.75 210 TYR A N 1
ATOM 1727 C CA . TYR A 1 210 ? 2.453 16.312 3.977 1 98.75 210 TYR A CA 1
ATOM 1728 C C . TYR A 1 210 ? 1.057 16.906 4.137 1 98.75 210 TYR A C 1
ATOM 1730 O O . TYR A 1 210 ? 0.538 17 5.25 1 98.75 210 TYR A O 1
ATOM 1738 N N . ASN A 1 211 ? 0.497 17.234 3.049 1 98.81 211 ASN A N 1
ATOM 1739 C CA . ASN A 1 211 ? -0.81 17.875 3.086 1 98.81 211 ASN A CA 1
ATOM 1740 C C . ASN A 1 211 ? -1.885 16.938 3.631 1 98.81 211 ASN A C 1
ATOM 1742 O O . ASN A 1 211 ? -2.785 17.375 4.352 1 98.81 211 ASN A O 1
ATOM 1746 N N . PHE A 1 212 ? -1.923 15.695 3.301 1 98.88 212 PHE A N 1
ATOM 1747 C CA . PHE A 1 212 ? -2.893 14.742 3.836 1 98.88 212 PHE A CA 1
ATOM 1748 C C . PHE A 1 212 ? -2.805 14.68 5.355 1 98.88 212 PHE A C 1
ATOM 1750 O O . PHE A 1 212 ? -3.82 14.789 6.047 1 98.88 212 PHE A O 1
ATOM 1757 N N . PHE A 1 213 ? -1.563 14.508 5.84 1 98.88 213 PHE A N 1
ATOM 1758 C CA . PHE A 1 213 ? -1.379 14.375 7.281 1 98.88 213 PHE A CA 1
ATOM 1759 C C . PHE A 1 213 ? -1.7 15.688 7.988 1 98.88 213 PHE A C 1
ATOM 1761 O O . PHE A 1 213 ? -2.248 15.688 9.094 1 98.88 213 PHE A O 1
ATOM 1768 N N . LEU A 1 214 ? -1.38 16.797 7.336 1 98.88 214 LEU A N 1
ATOM 1769 C CA . LEU A 1 214 ? -1.698 18.109 7.891 1 98.88 214 LEU A CA 1
ATOM 1770 C C . LEU A 1 214 ? -3.205 18.281 8.062 1 98.88 214 LEU A C 1
ATOM 1772 O O . LEU A 1 214 ? -3.67 18.734 9.109 1 98.88 214 LEU A O 1
ATOM 1776 N N . GLU A 1 215 ? -3.957 17.922 7.035 1 98.88 215 GLU A N 1
ATOM 1777 C CA . GLU A 1 215 ? -5.41 17.984 7.133 1 98.88 215 GLU A CA 1
ATOM 1778 C C . GLU A 1 215 ? -5.926 17.109 8.273 1 98.88 215 GLU A C 1
ATOM 1780 O O . GLU A 1 215 ? -6.879 17.469 8.961 1 98.88 215 GLU A O 1
ATOM 1785 N N . GLY A 1 216 ? -5.32 15.953 8.43 1 98.81 216 GLY A N 1
ATOM 1786 C CA . GLY A 1 216 ? -5.68 15.102 9.555 1 98.81 216 GLY A CA 1
ATOM 1787 C C . GLY A 1 216 ? -5.465 15.773 10.898 1 98.81 216 GLY A C 1
ATOM 1788 O O . GLY A 1 216 ? -6.348 15.75 11.758 1 98.81 216 GLY A O 1
ATOM 1789 N N . VAL A 1 217 ? -4.324 16.391 11.109 1 98.88 217 VAL A N 1
ATOM 1790 C CA . VAL A 1 217 ? -4.016 17.047 12.367 1 98.88 217 VAL A CA 1
ATOM 1791 C C . VAL A 1 217 ? -4.961 18.234 12.578 1 98.88 217 VAL A C 1
ATOM 1793 O O . VAL A 1 217 ? -5.395 18.5 13.703 1 98.88 217 VAL A O 1
ATOM 1796 N N . ARG A 1 218 ? -5.293 18.969 11.477 1 98.75 218 ARG A N 1
ATOM 1797 C CA . ARG A 1 218 ? -6.219 20.078 11.578 1 98.75 218 ARG A CA 1
ATOM 1798 C C . ARG A 1 218 ? -7.586 19.625 12.07 1 98.75 218 ARG A C 1
ATOM 1800 O O . ARG A 1 218 ? -8.219 20.297 12.891 1 98.75 218 ARG A O 1
ATOM 1807 N N . MET A 1 219 ? -8.086 18.5 11.602 1 98.38 219 MET A N 1
ATOM 1808 C CA . MET A 1 219 ? -9.367 17.984 12.078 1 98.38 219 MET A CA 1
ATOM 1809 C C . MET A 1 219 ? -9.297 17.656 13.562 1 98.38 219 MET A C 1
ATOM 1811 O O . MET A 1 219 ? -10.211 17.984 14.32 1 98.38 219 MET A O 1
ATOM 1815 N N . TYR A 1 220 ? -8.211 17.031 13.961 1 98.19 220 TYR A N 1
ATOM 1816 C CA . TYR A 1 220 ? -8.062 16.719 15.383 1 98.19 220 TYR A CA 1
ATOM 1817 C C . TYR A 1 220 ? -7.918 18 16.203 1 98.19 220 TYR A C 1
ATOM 1819 O O . TYR A 1 220 ? -8.422 18.078 17.328 1 98.19 220 TYR A O 1
ATOM 1827 N N . LEU A 1 221 ? -7.172 18.984 15.672 1 97.31 221 LEU A N 1
ATOM 1828 C CA . LEU A 1 221 ? -7.031 20.266 16.359 1 97.31 221 LEU A CA 1
ATOM 1829 C C . LEU A 1 221 ? -8.391 20.938 16.531 1 97.31 221 LEU A C 1
ATOM 1831 O O . LEU A 1 221 ? -8.656 21.547 17.562 1 97.31 221 LEU A O 1
ATOM 1835 N N . TYR A 1 222 ? -9.195 20.828 15.547 1 96.38 222 TYR A N 1
ATOM 1836 C CA . TYR A 1 222 ? -10.508 21.469 15.547 1 96.38 222 TYR A CA 1
ATOM 1837 C C . TYR A 1 222 ? -11.422 20.812 16.578 1 96.38 222 TYR A C 1
ATOM 1839 O O . TYR A 1 222 ? -12.094 21.516 17.344 1 96.38 222 TYR A O 1
ATOM 1847 N N . TYR A 1 223 ? -11.406 19.484 16.703 1 95.69 223 TYR A N 1
ATOM 1848 C CA . TYR A 1 223 ? -12.391 18.797 17.547 1 95.69 223 TYR A CA 1
ATOM 1849 C C . TYR A 1 223 ? -11.781 18.422 18.891 1 95.69 223 TYR A C 1
ATOM 1851 O O . TYR A 1 223 ? -12.5 18.266 19.875 1 95.69 223 TYR A O 1
ATOM 1859 N N . TYR A 1 224 ? -10.477 18.172 18.891 1 94.75 224 TYR A N 1
ATOM 1860 C CA . TYR A 1 224 ? -9.758 17.797 20.109 1 94.75 224 TYR A CA 1
ATOM 1861 C C . TYR A 1 224 ? -8.516 18.672 20.297 1 94.75 224 TYR A C 1
ATOM 1863 O O . TYR A 1 224 ? -7.395 18.156 20.297 1 94.75 224 TYR A O 1
ATOM 1871 N N . PRO A 1 225 ? -8.695 19.969 20.562 1 94.5 225 PRO A N 1
ATOM 1872 C CA . PRO A 1 225 ? -7.555 20.891 20.562 1 94.5 225 PRO A CA 1
ATOM 1873 C C . PRO A 1 225 ? -6.539 20.562 21.656 1 94.5 225 PRO A C 1
ATOM 1875 O O . PRO A 1 225 ? -5.332 20.562 21.406 1 94.5 225 PRO A O 1
ATOM 1878 N N . GLU A 1 226 ? -6.93 20.234 22.859 1 92.19 226 GLU A N 1
ATOM 1879 C CA . GLU A 1 226 ? -6.004 20.047 23.969 1 92.19 226 GLU A CA 1
ATOM 1880 C C . GLU A 1 226 ? -5.07 18.859 23.719 1 92.19 226 GLU A C 1
ATOM 1882 O O . GLU A 1 226 ? -3.85 19 23.797 1 92.19 226 GLU A O 1
ATOM 1887 N N . ARG A 1 227 ? -5.648 17.75 23.391 1 94.44 227 ARG A N 1
ATOM 1888 C CA . ARG A 1 227 ? -4.848 16.547 23.156 1 94.44 227 ARG A CA 1
ATOM 1889 C C . ARG A 1 227 ? -3.936 16.719 21.953 1 94.44 227 ARG A C 1
ATOM 1891 O O . ARG A 1 227 ? -2.811 16.219 21.938 1 94.44 227 ARG A O 1
ATOM 1898 N N . THR A 1 228 ? -4.41 17.438 20.969 1 97.56 228 THR A N 1
ATOM 1899 C CA . THR A 1 228 ? -3.635 17.625 19.75 1 97.56 228 THR A CA 1
ATOM 1900 C C . THR A 1 228 ? -2.453 18.562 20 1 97.56 228 THR A C 1
ATOM 1902 O O . THR A 1 228 ? -1.337 18.281 19.562 1 97.56 228 THR A O 1
ATOM 1905 N N . LEU A 1 229 ? -2.676 19.625 20.75 1 97.12 229 LEU A N 1
ATOM 1906 C CA . LEU A 1 229 ? -1.604 20.562 21.078 1 97.12 229 LEU A CA 1
ATOM 1907 C C . LEU A 1 229 ? -0.534 19.891 21.922 1 97.12 229 LEU A C 1
ATOM 1909 O O . LEU A 1 229 ? 0.661 20.125 21.734 1 97.12 229 LEU A O 1
ATOM 1913 N N . GLU A 1 230 ? -0.955 19.078 22.812 1 96.5 230 GLU A N 1
ATOM 1914 C CA . GLU A 1 230 ? -0.002 18.328 23.609 1 96.5 230 GLU A CA 1
ATOM 1915 C C . GLU A 1 230 ? 0.825 17.375 22.75 1 96.5 230 GLU A C 1
ATOM 1917 O O . GLU A 1 230 ? 2.033 17.234 22.953 1 96.5 230 GLU A O 1
ATOM 1922 N N . ALA A 1 231 ? 0.165 16.703 21.797 1 98 231 ALA A N 1
ATOM 1923 C CA . ALA A 1 231 ? 0.87 15.805 20.891 1 98 231 ALA A CA 1
ATOM 1924 C C . ALA A 1 231 ? 1.903 16.578 20.062 1 98 231 ALA A C 1
ATOM 1926 O O . ALA A 1 231 ? 3.027 16.094 19.875 1 98 231 ALA A O 1
ATOM 1927 N N . ILE A 1 232 ? 1.522 17.75 19.594 1 98.25 232 ILE A N 1
ATOM 1928 C CA . ILE A 1 232 ? 2.432 18.578 18.812 1 98.25 232 ILE A CA 1
ATOM 1929 C C . ILE A 1 232 ? 3.656 18.938 19.656 1 98.25 232 ILE A C 1
ATOM 1931 O O . ILE A 1 232 ? 4.793 18.781 19.188 1 98.25 232 ILE A O 1
ATOM 1935 N N . LYS A 1 233 ? 3.434 19.391 20.844 1 96.88 233 LYS A N 1
ATOM 1936 C CA . LYS A 1 233 ? 4.527 19.75 21.75 1 96.88 233 LYS A CA 1
ATOM 1937 C C . LYS A 1 233 ? 5.465 18.562 21.953 1 96.88 233 LYS A C 1
ATOM 1939 O O . LYS A 1 233 ? 6.688 18.703 21.859 1 96.88 233 LYS A O 1
ATOM 1944 N N . ASN A 1 234 ? 4.887 17.406 22.219 1 97.38 234 ASN A N 1
ATOM 1945 C CA . ASN A 1 234 ? 5.68 16.203 22.469 1 97.38 234 ASN A CA 1
ATOM 1946 C C . ASN A 1 234 ? 6.512 15.82 21.25 1 97.38 234 ASN A C 1
ATOM 1948 O O . ASN A 1 234 ? 7.695 15.5 21.375 1 97.38 234 ASN A O 1
ATOM 1952 N N . VAL A 1 235 ? 5.926 15.859 20.078 1 97.31 235 VAL A N 1
ATOM 1953 C CA . VAL A 1 235 ? 6.582 15.43 18.844 1 97.31 235 VAL A CA 1
ATOM 1954 C C . VAL A 1 235 ? 7.742 16.375 18.531 1 97.31 235 VAL A C 1
ATOM 1956 O O . VAL A 1 235 ? 8.836 15.93 18.188 1 97.31 235 VAL A O 1
ATOM 1959 N N . ILE A 1 236 ? 7.551 17.672 18.656 1 95 236 ILE A N 1
ATOM 1960 C CA . ILE A 1 236 ? 8.594 18.625 18.281 1 95 236 ILE A CA 1
ATOM 1961 C C . ILE A 1 236 ? 9.773 18.5 19.234 1 95 236 ILE A C 1
ATOM 1963 O O . ILE A 1 236 ? 10.922 18.703 18.844 1 95 236 ILE A O 1
ATOM 1967 N N . SER A 1 237 ? 9.508 18.141 20.516 1 93.5 237 SER A N 1
ATOM 1968 C CA . SER A 1 237 ? 10.555 18.031 21.516 1 93.5 237 SER A CA 1
ATOM 1969 C C . SER A 1 237 ? 11.398 16.781 21.297 1 93.5 237 SER A C 1
ATOM 1971 O O . SER A 1 237 ? 12.539 16.703 21.75 1 93.5 237 SER A O 1
ATOM 1973 N N . GLN A 1 238 ? 10.859 15.828 20.562 1 92.25 238 GLN A N 1
ATOM 1974 C CA . GLN A 1 238 ? 11.523 14.539 20.422 1 92.25 238 GLN A CA 1
ATOM 1975 C C . GLN A 1 238 ? 11.758 14.195 18.953 1 92.25 238 GLN A C 1
ATOM 1977 O O . GLN A 1 238 ? 12.055 13.047 18.625 1 92.25 238 GLN A O 1
ATOM 1982 N N . PHE A 1 239 ? 11.648 15.094 18.141 1 92.88 239 PHE A N 1
ATOM 1983 C CA . PHE A 1 239 ? 11.633 14.797 16.719 1 92.88 239 PHE A CA 1
ATOM 1984 C C . PHE A 1 239 ? 13.008 14.336 16.25 1 92.88 239 PHE A C 1
ATOM 1986 O O . PHE A 1 239 ? 14.023 14.961 16.562 1 92.88 239 PHE A O 1
ATOM 1993 N N . SER A 1 240 ? 13.047 13.281 15.555 1 89.5 240 SER A N 1
ATOM 1994 C CA . SER A 1 240 ? 14.18 12.773 14.789 1 89.5 240 SER A CA 1
ATOM 1995 C C . SER A 1 240 ? 13.727 12.117 13.492 1 89.5 240 SER A C 1
ATOM 1997 O O . SER A 1 240 ? 12.617 11.594 13.414 1 89.5 240 SER A O 1
ATOM 1999 N N . MET A 1 241 ? 14.586 12.281 12.508 1 88.56 241 MET A N 1
ATOM 2000 C CA . MET A 1 241 ? 14.25 11.617 11.242 1 88.56 241 MET A CA 1
ATOM 2001 C C . MET A 1 241 ? 14.164 10.109 11.438 1 88.56 241 MET A C 1
ATOM 2003 O O . MET A 1 241 ? 14.883 9.531 12.25 1 88.56 241 MET A O 1
ATOM 2007 N N . PRO A 1 242 ? 13.32 9.539 10.594 1 84.88 242 PRO A N 1
ATOM 2008 C CA . PRO A 1 242 ? 13.141 8.102 10.773 1 84.88 242 PRO A CA 1
ATOM 2009 C C . PRO A 1 242 ? 14.383 7.293 10.383 1 84.88 242 PRO A C 1
ATOM 2011 O O . PRO A 1 242 ? 15.133 7.703 9.492 1 84.88 242 PRO A O 1
ATOM 2014 N N . ALA A 1 243 ? 14.68 6.238 11.008 1 78.75 243 ALA A N 1
ATOM 2015 C CA . ALA A 1 243 ? 15.688 5.23 10.703 1 78.75 243 ALA A CA 1
ATOM 2016 C C . ALA A 1 243 ? 17.094 5.75 11.016 1 78.75 243 ALA A C 1
ATOM 2018 O O . ALA A 1 243 ? 18.094 5.16 10.586 1 78.75 243 ALA A O 1
ATOM 2019 N N . ALA A 1 244 ? 17.234 6.898 11.695 1 82.94 244 ALA A N 1
ATOM 2020 C CA . ALA A 1 244 ? 18.531 7.477 12.039 1 82.94 244 ALA A CA 1
ATOM 2021 C C . ALA A 1 244 ? 19.391 6.469 12.797 1 82.94 244 ALA A C 1
ATOM 2023 O O . ALA A 1 244 ? 20.609 6.422 12.609 1 82.94 244 ALA A O 1
ATOM 2024 N N . THR A 1 245 ? 18.703 5.629 13.438 1 85.12 245 THR A N 1
ATOM 2025 C CA . THR A 1 245 ? 19.469 4.676 14.25 1 85.12 245 THR A CA 1
ATOM 2026 C C . THR A 1 245 ? 19.688 3.379 13.477 1 85.12 245 THR A C 1
ATOM 2028 O O . THR A 1 245 ? 20.438 2.51 13.93 1 85.12 245 THR A O 1
ATOM 2031 N N . LEU A 1 246 ? 19.125 3.26 12.328 1 89.06 246 LEU A N 1
ATOM 2032 C CA . LEU A 1 246 ? 19.156 1.984 11.617 1 89.06 246 LEU A CA 1
ATOM 2033 C C . LEU A 1 246 ? 20.078 2.057 10.406 1 89.06 246 LEU A C 1
ATOM 2035 O O . LEU A 1 246 ? 20.688 1.055 10.016 1 89.06 246 LEU A O 1
ATOM 2039 N N . VAL A 1 247 ? 20.219 3.195 9.836 1 89.69 247 VAL A N 1
ATOM 2040 C CA . VAL A 1 247 ? 21 3.369 8.625 1 89.69 247 VAL A CA 1
ATOM 2041 C C . VAL A 1 247 ? 22.5 3.359 8.977 1 89.69 247 VAL A C 1
ATOM 2043 O O . VAL A 1 247 ? 22.938 4.121 9.836 1 89.69 247 VAL A O 1
ATOM 2046 N N . PRO A 1 248 ? 23.219 2.525 8.305 1 90.56 248 PRO A N 1
ATOM 2047 C CA . PRO A 1 248 ? 24.656 2.51 8.547 1 90.56 248 PRO A CA 1
ATOM 2048 C C . PRO A 1 248 ? 25.328 3.842 8.211 1 90.56 248 PRO A C 1
ATOM 2050 O O . PRO A 1 248 ? 24.953 4.492 7.23 1 90.56 248 PRO A O 1
ATOM 2053 N N . ASN A 1 249 ? 26.203 4.297 9.07 1 90.69 249 ASN A N 1
ATOM 2054 C CA . ASN A 1 249 ? 26.969 5.523 8.859 1 90.69 249 ASN A CA 1
ATOM 2055 C C . ASN A 1 249 ? 26.062 6.746 8.797 1 90.69 249 ASN A C 1
ATOM 2057 O O . ASN A 1 249 ? 26.266 7.629 7.953 1 90.69 249 ASN A O 1
ATOM 2061 N N . TRP A 1 250 ? 25.094 6.75 9.586 1 92.5 250 TRP A N 1
ATOM 2062 C CA . TRP A 1 250 ? 24.125 7.84 9.617 1 92.5 250 TRP A CA 1
ATOM 2063 C C . TRP A 1 250 ? 24.812 9.172 9.875 1 92.5 250 TRP A C 1
ATOM 2065 O O . TRP A 1 250 ? 24.469 10.188 9.258 1 92.5 250 TRP A O 1
ATOM 2075 N N . GLN A 1 251 ? 25.75 9.211 10.797 1 93.38 251 GLN A N 1
ATOM 2076 C CA . GLN A 1 251 ? 26.438 10.453 11.133 1 93.38 251 GLN A CA 1
ATOM 2077 C C . GLN A 1 251 ? 27.125 11.055 9.914 1 93.38 251 GLN A C 1
ATOM 2079 O O . GLN A 1 251 ? 27.078 12.266 9.703 1 93.38 251 GLN A O 1
ATOM 2084 N N . GLU A 1 252 ? 27.75 10.18 9.219 1 94.69 252 GLU A N 1
ATOM 2085 C CA . GLU A 1 252 ? 28.375 10.656 7.996 1 94.69 252 GLU A CA 1
ATOM 2086 C C . GLU A 1 252 ? 27.344 11.211 7.02 1 94.69 252 GLU A C 1
ATOM 2088 O O . GLU A 1 252 ? 27.562 12.266 6.414 1 94.69 252 GLU A O 1
ATOM 2093 N N . PHE A 1 253 ? 26.297 10.508 6.852 1 95.75 253 PHE A N 1
ATOM 2094 C CA . PHE A 1 253 ? 25.219 10.961 5.992 1 95.75 253 PHE A CA 1
ATOM 2095 C C . PHE A 1 253 ? 24.688 12.312 6.449 1 95.75 253 PHE A C 1
ATOM 2097 O O . PHE A 1 253 ? 24.594 13.25 5.656 1 95.75 253 PHE A O 1
ATOM 2104 N N . TYR A 1 254 ? 24.406 12.422 7.703 1 94.81 254 TYR A N 1
ATOM 2105 C CA . TYR A 1 254 ? 23.844 13.633 8.281 1 94.81 254 TYR A CA 1
ATOM 2106 C C . TYR A 1 254 ? 24.781 14.82 8.086 1 94.81 254 TYR A C 1
ATOM 2108 O O . TYR A 1 254 ? 24.344 15.898 7.688 1 94.81 254 TYR A O 1
ATOM 2116 N N . GLU A 1 255 ? 26.062 14.641 8.32 1 96.31 255 GLU A N 1
ATOM 2117 C CA . GLU A 1 255 ? 27.047 15.711 8.172 1 96.31 255 GLU A CA 1
ATOM 2118 C C . GLU A 1 255 ? 27.172 16.141 6.715 1 96.31 255 GLU A C 1
ATOM 2120 O O . GLU A 1 255 ? 27.344 17.328 6.422 1 96.31 255 GLU A O 1
ATOM 2125 N N . THR A 1 256 ? 27.125 15.156 5.871 1 97.62 256 THR A N 1
ATOM 2126 C CA . THR A 1 256 ? 27.234 15.453 4.445 1 97.62 256 THR A CA 1
ATOM 2127 C C . THR A 1 256 ? 26.047 16.266 3.967 1 97.62 256 THR A C 1
ATOM 2129 O O . THR A 1 256 ? 26.203 17.25 3.234 1 97.62 256 THR A O 1
ATOM 2132 N N . VAL A 1 257 ? 24.875 15.898 4.395 1 97.19 257 VAL A N 1
ATOM 2133 C CA . VAL A 1 257 ? 23.641 16.609 4.066 1 97.19 257 VAL A CA 1
ATOM 2134 C C . VAL A 1 257 ? 23.719 18.047 4.574 1 97.19 257 VAL A C 1
ATOM 2136 O O . VAL A 1 257 ? 23.391 18.984 3.848 1 97.19 257 VAL A O 1
ATOM 2139 N N . TYR A 1 258 ? 24.203 18.172 5.773 1 96.88 258 TYR A N 1
ATOM 2140 C CA . TYR A 1 258 ? 24.328 19.484 6.391 1 96.88 258 TYR A CA 1
ATOM 2141 C C . TYR A 1 258 ? 25.328 20.344 5.625 1 96.88 258 TYR A C 1
ATOM 2143 O O . TYR A 1 258 ? 25.031 21.5 5.285 1 96.88 258 TYR A O 1
ATOM 2151 N N . ARG A 1 259 ? 26.469 19.797 5.281 1 97.38 259 ARG A N 1
ATOM 2152 C CA . ARG A 1 259 ? 27.531 20.531 4.59 1 97.38 259 ARG A CA 1
ATOM 2153 C C . ARG A 1 259 ? 27.094 20.922 3.182 1 97.38 259 ARG A C 1
ATOM 2155 O O . ARG A 1 259 ? 27.5 21.969 2.674 1 97.38 259 ARG A O 1
ATOM 2162 N N . ALA A 1 260 ? 26.25 20.094 2.633 1 97.88 260 ALA A N 1
ATOM 2163 C CA . ALA A 1 260 ? 25.781 20.344 1.271 1 97.88 260 ALA A CA 1
ATOM 2164 C C . ALA A 1 260 ? 24.703 21.422 1.245 1 97.88 260 ALA A C 1
ATOM 2166 O O . ALA A 1 260 ? 24.281 21.859 0.172 1 97.88 260 ALA A O 1
ATOM 2167 N N . GLY A 1 261 ? 24.234 21.859 2.484 1 96.88 261 GLY A N 1
ATOM 2168 C CA . GLY A 1 261 ? 23.188 22.875 2.549 1 96.88 261 GLY A CA 1
ATOM 2169 C C . GLY A 1 261 ? 21.797 22.312 2.289 1 96.88 261 GLY A C 1
ATOM 2170 O O . GLY A 1 261 ? 20.891 23.062 1.933 1 96.88 261 GLY A O 1
ATOM 2171 N N . ILE A 1 262 ? 21.625 21.031 2.369 1 97.62 262 ILE A N 1
ATOM 2172 C CA . ILE A 1 262 ? 20.344 20.391 2.08 1 97.62 262 ILE A CA 1
ATOM 2173 C C . ILE A 1 262 ? 19.438 20.484 3.305 1 97.62 262 ILE A C 1
ATOM 2175 O O . ILE A 1 262 ? 18.266 20.844 3.188 1 97.62 262 ILE A O 1
ATOM 2179 N N . TYR A 1 263 ? 19.953 20.125 4.461 1 96.5 263 TYR A N 1
ATOM 2180 C CA . TYR A 1 263 ? 19.109 20.047 5.648 1 96.5 263 TYR A CA 1
ATOM 2181 C C . TYR A 1 263 ? 19.953 20.109 6.918 1 96.5 263 TYR A C 1
ATOM 2183 O O . TYR A 1 263 ? 21.016 19.484 7.004 1 96.5 263 TYR A O 1
ATOM 2191 N N . GLY A 1 264 ? 19.578 20.859 7.875 1 94.62 264 GLY A N 1
ATOM 2192 C CA . GLY A 1 264 ? 20.172 21 9.195 1 94.62 264 GLY A CA 1
ATOM 2193 C C . GLY A 1 264 ? 19.203 21.594 10.219 1 94.62 264 GLY A C 1
ATOM 2194 O O . GLY A 1 264 ? 18.016 21.75 9.945 1 94.62 264 GLY A O 1
ATOM 2195 N N . PRO A 1 265 ? 19.703 21.828 11.367 1 93.81 265 PRO A N 1
ATOM 2196 C CA . PRO A 1 265 ? 18.844 22.328 12.453 1 93.81 265 PRO A CA 1
ATOM 2197 C C . PRO A 1 265 ? 18.109 23.609 12.086 1 93.81 265 PRO A C 1
ATOM 2199 O O . PRO A 1 265 ? 16.938 23.766 12.422 1 93.81 265 PRO A O 1
ATOM 2202 N N . ARG A 1 266 ? 18.75 24.5 11.445 1 95.12 266 ARG A N 1
ATOM 2203 C CA . ARG A 1 266 ? 18.125 25.766 11.062 1 95.12 266 ARG A CA 1
ATOM 2204 C C . ARG A 1 266 ? 17.031 25.531 10.023 1 95.12 266 ARG A C 1
ATOM 2206 O O . ARG A 1 266 ? 15.977 26.172 10.07 1 95.12 266 ARG A O 1
ATOM 2213 N N . ASP A 1 267 ? 17.328 24.688 9.023 1 95.56 267 ASP A N 1
ATOM 2214 C CA . ASP A 1 267 ? 16.312 24.328 8.023 1 95.56 267 ASP A CA 1
ATOM 2215 C C . ASP A 1 267 ? 15.094 23.703 8.68 1 95.56 267 ASP A C 1
ATOM 2217 O O . ASP A 1 267 ? 13.953 24.031 8.336 1 95.56 267 ASP A O 1
ATOM 2221 N N . PHE A 1 268 ? 15.336 22.797 9.602 1 95.12 268 PHE A N 1
ATOM 2222 C CA . PHE A 1 268 ? 14.227 22.172 10.328 1 95.12 268 PHE A CA 1
ATOM 2223 C C . PHE A 1 268 ? 13.383 23.234 11.023 1 95.12 268 PHE A C 1
ATOM 2225 O O . PHE A 1 268 ? 12.156 23.219 10.922 1 95.12 268 PHE A O 1
ATOM 2232 N N . SER A 1 269 ? 14.016 24.156 11.773 1 95.44 269 SER A N 1
ATOM 2233 C CA . SER A 1 269 ? 13.312 25.172 12.539 1 95.44 269 SER A CA 1
ATOM 2234 C C . SER A 1 269 ? 12.539 26.109 11.617 1 95.44 269 SER A C 1
ATOM 2236 O O . SER A 1 269 ? 11.336 26.328 11.812 1 95.44 269 SER A O 1
ATOM 2238 N N . ARG A 1 270 ? 13.172 26.547 10.594 1 96.06 270 ARG A N 1
ATOM 2239 C CA . ARG A 1 270 ? 12.617 27.609 9.758 1 96.06 270 ARG A CA 1
ATOM 2240 C C . ARG A 1 270 ? 11.664 27.031 8.711 1 96.06 270 ARG A C 1
ATOM 2242 O O . ARG A 1 270 ? 10.586 27.594 8.484 1 96.06 270 ARG A O 1
ATOM 2249 N N . ASP A 1 271 ? 12.078 25.953 8.078 1 97.19 271 ASP A N 1
ATOM 2250 C CA . ASP A 1 271 ? 11.383 25.516 6.867 1 97.19 271 ASP A CA 1
ATOM 2251 C C . ASP A 1 271 ? 10.492 24.312 7.145 1 97.19 271 ASP A C 1
ATOM 2253 O O . ASP A 1 271 ? 9.688 23.922 6.293 1 97.19 271 ASP A O 1
ATOM 2257 N N . VAL A 1 272 ? 10.594 23.703 8.273 1 97.5 272 VAL A N 1
ATOM 2258 C CA . VAL A 1 272 ? 9.742 22.562 8.617 1 97.5 272 VAL A CA 1
ATOM 2259 C C . VAL A 1 272 ? 8.812 22.953 9.766 1 97.5 272 VAL A C 1
ATOM 2261 O O . VAL A 1 272 ? 7.609 23.125 9.57 1 97.5 272 VAL A O 1
ATOM 2264 N N . MET A 1 273 ? 9.359 23.312 10.945 1 96.69 273 MET A N 1
ATOM 2265 C CA . MET A 1 273 ? 8.57 23.578 12.148 1 96.69 273 MET A CA 1
ATOM 2266 C C . MET A 1 273 ? 7.734 24.844 11.992 1 96.69 273 MET A C 1
ATOM 2268 O O . MET A 1 273 ? 6.523 24.812 12.227 1 96.69 273 MET A O 1
ATOM 2272 N N . GLN A 1 274 ? 8.352 25.922 11.586 1 96.56 274 GLN A N 1
ATOM 2273 C CA . GLN A 1 274 ? 7.621 27.172 11.469 1 96.56 274 GLN A CA 1
ATOM 2274 C C . GLN A 1 274 ? 6.547 27.094 10.398 1 96.56 274 GLN A C 1
ATOM 2276 O O . GLN A 1 274 ? 5.469 27.672 10.539 1 96.56 274 GLN A O 1
ATOM 2281 N N . VAL A 1 275 ? 6.875 26.422 9.344 1 97.31 275 VAL A N 1
ATOM 2282 C CA . VAL A 1 275 ? 5.898 26.25 8.273 1 97.31 275 VAL A CA 1
ATOM 2283 C C . VAL A 1 275 ? 4.711 25.438 8.773 1 97.31 275 VAL A C 1
ATOM 2285 O O . VAL A 1 275 ? 3.555 25.812 8.555 1 97.31 275 VAL A O 1
ATOM 2288 N N . ALA A 1 276 ? 4.98 24.312 9.453 1 97.56 276 ALA A N 1
ATOM 2289 C CA . ALA A 1 276 ? 3.914 23.5 10.023 1 97.56 276 ALA A CA 1
ATOM 2290 C C . ALA A 1 276 ? 3.104 24.281 11.039 1 97.56 276 ALA A C 1
ATOM 2292 O O . ALA A 1 276 ? 1.872 24.219 11.055 1 97.56 276 ALA A O 1
ATOM 2293 N N . PHE A 1 277 ? 3.781 25.094 11.883 1 97.62 277 PHE A N 1
ATOM 2294 C CA . PHE A 1 277 ? 3.121 25.906 12.891 1 97.62 277 PHE A CA 1
ATOM 2295 C C . PHE A 1 277 ? 2.18 26.922 12.242 1 97.62 277 PHE A C 1
ATOM 2297 O O . PHE A 1 277 ? 1.017 27.031 12.633 1 97.62 277 PHE A O 1
ATOM 2304 N N . ARG A 1 278 ? 2.701 27.562 11.281 1 97.62 278 ARG A N 1
ATOM 2305 C CA . ARG A 1 278 ? 1.878 28.547 10.586 1 97.62 278 ARG A CA 1
ATOM 2306 C C . ARG A 1 278 ? 0.619 27.891 10.016 1 97.62 278 ARG A C 1
ATOM 2308 O O . ARG A 1 278 ? -0.476 28.453 10.133 1 97.62 278 ARG A O 1
ATOM 2315 N N . ASN A 1 279 ? 0.767 26.734 9.461 1 98.19 279 ASN A N 1
ATOM 2316 C CA . ASN A 1 279 ? -0.35 26.047 8.828 1 98.19 279 ASN A CA 1
ATOM 2317 C C . ASN A 1 279 ? -1.285 25.422 9.859 1 98.19 279 ASN A C 1
ATOM 2319 O O . ASN A 1 279 ? -2.4 25.016 9.531 1 98.19 279 ASN A O 1
ATOM 2323 N N . LEU A 1 280 ? -0.86 25.406 11.148 1 98.25 280 LEU A N 1
ATOM 2324 C CA . LEU A 1 280 ? -1.689 24.875 12.227 1 98.25 280 LEU A CA 1
ATOM 2325 C C . LEU A 1 280 ? -2.168 25.984 13.141 1 98.25 280 LEU A C 1
ATOM 2327 O O . LEU A 1 280 ? -2.746 25.719 14.203 1 98.25 280 LEU A O 1
ATOM 2331 N N . GLY A 1 281 ? -1.831 27.25 12.781 1 97.19 281 GLY A N 1
ATOM 2332 C CA . GLY A 1 281 ? -2.271 28.406 13.547 1 97.19 281 GLY A CA 1
ATOM 2333 C C . GLY A 1 281 ? -1.486 28.609 14.828 1 97.19 281 GLY A C 1
ATOM 2334 O O . GLY A 1 281 ? -1.981 29.234 15.781 1 97.19 281 GLY A O 1
ATOM 2335 N N . ILE A 1 282 ? -0.36 28.047 14.922 1 97.44 282 ILE A N 1
ATOM 2336 C CA . ILE A 1 282 ? 0.49 28.172 16.094 1 97.44 282 ILE A CA 1
ATOM 2337 C C . ILE A 1 282 ? 1.58 29.219 15.844 1 97.44 282 ILE A C 1
ATOM 2339 O O . ILE A 1 282 ? 2.305 29.125 14.852 1 97.44 282 ILE A O 1
ATOM 2343 N N . GLU A 1 283 ? 1.706 30.125 16.688 1 95.25 283 GLU A N 1
ATOM 2344 C CA . GLU A 1 283 ? 2.598 31.266 16.484 1 95.25 283 GLU A CA 1
ATOM 2345 C C . GLU A 1 283 ? 4.059 30.859 16.641 1 95.25 283 GLU A C 1
ATOM 2347 O O . GLU A 1 283 ? 4.914 31.266 15.859 1 95.25 283 GLU A O 1
ATOM 2352 N N . SER A 1 284 ? 4.359 30.188 17.734 1 94.62 284 SER A N 1
ATOM 2353 C CA . SER A 1 284 ? 5.723 29.766 18.031 1 94.62 284 SER A CA 1
ATOM 2354 C C . SER A 1 284 ? 5.746 28.641 19.047 1 94.62 284 SER A C 1
ATOM 2356 O O . SER A 1 284 ? 4.727 28.328 19.672 1 94.62 284 SER A O 1
ATOM 2358 N N . ARG A 1 285 ? 6.934 28 19.125 1 93.75 285 ARG A N 1
ATOM 2359 C CA . ARG A 1 285 ? 7.105 26.969 20.141 1 93.75 285 ARG A CA 1
ATOM 2360 C C . ARG A 1 285 ? 6.836 27.516 21.531 1 93.75 285 ARG A C 1
ATOM 2362 O O . ARG A 1 285 ? 6.18 26.859 22.344 1 93.75 285 ARG A O 1
ATOM 2369 N N . LYS A 1 286 ? 7.352 28.672 21.797 1 93.44 286 LYS A N 1
ATOM 2370 C CA . LYS A 1 286 ? 7.148 29.312 23.094 1 93.44 286 LYS A CA 1
ATOM 2371 C C . LYS A 1 286 ? 5.668 29.562 23.359 1 93.44 286 LYS A C 1
ATOM 2373 O O . LYS A 1 286 ? 5.168 29.25 24.453 1 93.44 286 LYS A O 1
ATOM 2378 N N . ALA A 1 287 ? 5.012 30.031 22.391 1 93 287 ALA A N 1
ATOM 2379 C CA . ALA A 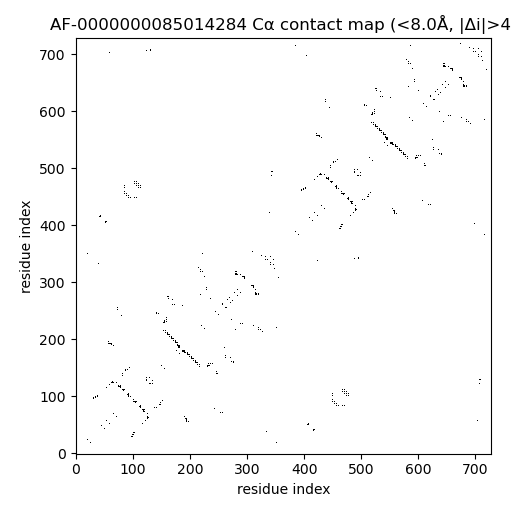1 287 ? 3.58 30.312 22.516 1 93 287 ALA A CA 1
ATOM 2380 C C . ALA A 1 287 ? 2.801 29.016 22.766 1 93 287 ALA A C 1
ATOM 2382 O O . ALA A 1 287 ? 1.857 29 23.562 1 93 287 ALA A O 1
ATOM 2383 N N . LEU A 1 288 ? 3.17 27.984 22.078 1 95 288 LEU A N 1
ATOM 2384 C CA . LEU A 1 288 ? 2.545 26.688 22.25 1 95 288 LEU A CA 1
ATOM 2385 C C . LEU A 1 288 ? 2.711 26.188 23.688 1 95 288 LEU A C 1
ATOM 2387 O O . LEU A 1 288 ? 1.731 25.812 24.344 1 95 288 LEU A O 1
ATOM 2391 N N . GLU A 1 289 ? 3.898 26.25 24.188 1 93.25 289 GLU A N 1
ATOM 2392 C CA . GLU A 1 289 ? 4.199 25.75 25.516 1 93.25 289 GLU A CA 1
ATOM 2393 C C . GLU A 1 289 ? 3.494 26.578 26.594 1 93.25 289 GLU A C 1
ATOM 2395 O O . GLU A 1 289 ? 2.967 26.031 27.562 1 93.25 289 GLU A O 1
ATOM 2400 N N . GLU A 1 290 ? 3.523 27.859 26.438 1 91.62 290 GLU A N 1
ATOM 2401 C CA . GLU A 1 290 ? 2.836 28.734 27.375 1 91.62 290 GLU A CA 1
ATOM 2402 C C . GLU A 1 290 ? 1.332 28.484 27.375 1 91.62 290 GLU A C 1
ATOM 2404 O O . GLU A 1 290 ? 0.703 28.453 28.438 1 91.62 290 GLU A O 1
ATOM 2409 N N . GLY A 1 291 ? 0.831 28.312 26.172 1 89.25 291 GLY A N 1
ATOM 2410 C CA . GLY A 1 291 ? -0.589 28.016 26.078 1 89.25 291 GLY A CA 1
ATOM 2411 C C . GLY A 1 291 ? -0.977 26.734 26.781 1 89.25 291 GLY A C 1
ATOM 2412 O O . GLY A 1 291 ? -1.979 26.688 27.5 1 89.25 291 GLY A O 1
ATOM 2413 N N . ILE A 1 292 ? -0.244 25.703 26.641 1 91.06 292 ILE A N 1
ATOM 2414 C CA . ILE A 1 292 ? -0.501 24.406 27.25 1 91.06 292 ILE A CA 1
ATOM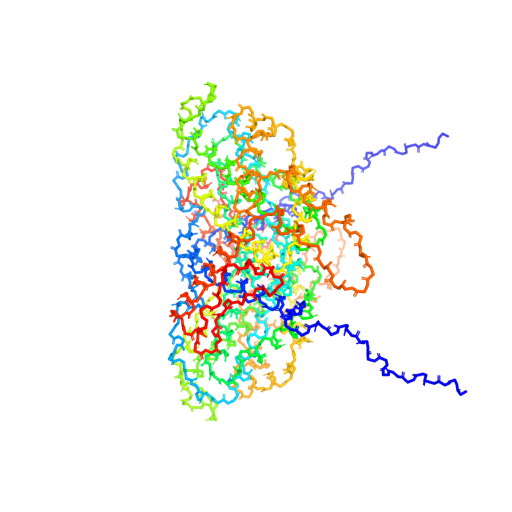 2415 C C . ILE A 1 292 ? -0.397 24.531 28.781 1 91.06 292 ILE A C 1
ATOM 2417 O O . ILE A 1 292 ? -1.221 23.969 29.5 1 91.06 292 ILE A O 1
ATOM 2421 N N . ARG A 1 293 ? 0.613 25.234 29.25 1 89.81 293 ARG A N 1
ATOM 2422 C CA . ARG A 1 293 ? 0.8 25.453 30.688 1 89.81 293 ARG A CA 1
ATOM 2423 C C . ARG A 1 293 ? -0.404 26.156 31.297 1 89.81 293 ARG A C 1
ATOM 2425 O O . ARG A 1 293 ? -0.902 25.75 32.344 1 89.81 293 ARG A O 1
ATOM 2432 N N . LYS A 1 294 ? -0.865 27.156 30.656 1 86 294 LYS A N 1
ATOM 2433 C CA . LYS A 1 294 ? -2 27.938 31.156 1 86 294 LYS A CA 1
ATOM 2434 C C . LYS A 1 294 ? -3.271 27.078 31.188 1 86 294 LYS A C 1
ATOM 2436 O O . LYS A 1 294 ? -4.125 27.281 32.062 1 86 294 LYS A O 1
ATOM 2441 N N . THR A 1 295 ? -3.348 26.25 30.266 1 81.25 295 THR A N 1
ATOM 2442 C CA . THR A 1 295 ? -4.52 25.375 30.188 1 81.25 295 THR A CA 1
ATOM 2443 C C . THR A 1 295 ? -4.523 24.375 31.344 1 81.25 295 THR A C 1
ATOM 2445 O O . THR A 1 295 ? -5.586 24.016 31.859 1 81.25 295 THR A O 1
ATOM 2448 N N . ARG A 1 296 ? -3.398 23.938 31.875 1 77.19 296 ARG A N 1
ATOM 2449 C CA . ARG A 1 296 ? -3.279 22.969 32.969 1 77.19 296 ARG A CA 1
ATOM 2450 C C . ARG A 1 296 ? -3.488 23.656 34.312 1 77.19 296 ARG A C 1
ATOM 2452 O O . ARG A 1 296 ? -3.955 23.031 35.281 1 77.19 296 ARG A O 1
ATOM 2459 N N . GLU A 1 297 ? -2.924 24.906 34.562 1 67.75 297 GLU A N 1
ATOM 2460 C CA . GLU A 1 297 ? -2.986 25.641 35.844 1 67.75 297 GLU A CA 1
ATOM 2461 C C . GLU A 1 297 ? -4.414 26.078 36.156 1 67.75 297 GLU A C 1
ATOM 2463 O O . GLU A 1 297 ? -4.738 26.391 37.281 1 67.75 297 GLU A O 1
ATOM 2468 N N . VAL A 1 298 ? -5.133 26.266 35.281 1 57.22 298 VAL A N 1
ATOM 2469 C CA . VAL A 1 298 ? -6.457 26.781 35.625 1 57.22 298 VAL A CA 1
ATOM 2470 C C . VAL A 1 298 ? -7.188 25.781 36.531 1 57.22 298 VAL A C 1
ATOM 2472 O O . VAL A 1 298 ? -7.441 24.641 36.125 1 57.22 298 VAL A O 1
ATOM 2475 N N . PRO A 1 299 ? -6.992 25.969 37.844 1 50.19 299 PRO A N 1
ATOM 2476 C CA . PRO A 1 299 ? -7.691 25.172 38.844 1 50.19 299 PRO A CA 1
ATOM 2477 C C . PRO A 1 299 ? -9.156 24.922 38.5 1 50.19 299 PRO A C 1
ATOM 2479 O O . PRO A 1 299 ? -9.789 25.75 37.844 1 50.19 299 PRO A O 1
ATOM 2482 N N . ASP A 1 300 ? -9.477 23.578 38.312 1 46.66 300 ASP A N 1
ATOM 2483 C CA . ASP A 1 300 ? -10.906 23.266 38.375 1 46.66 300 ASP A CA 1
ATOM 2484 C C . ASP A 1 300 ? -11.578 24.016 39.531 1 46.66 300 ASP A C 1
ATOM 2486 O O . ASP A 1 300 ? -11.492 23.594 40.688 1 46.66 300 ASP A O 1
ATOM 2490 N N . PHE A 1 301 ? -11.508 25.266 39.688 1 39.19 301 PHE A N 1
ATOM 2491 C CA . PHE A 1 301 ? -12.305 25.766 40.781 1 39.19 301 PHE A CA 1
ATOM 2492 C C . PHE A 1 301 ? -13.594 24.969 40.938 1 39.19 301 PHE A C 1
ATOM 2494 O O . PHE A 1 301 ? -14.031 24.312 40 1 39.19 301 PHE A O 1
ATOM 2501 N N . GLU A 1 302 ? -14.594 25.344 42.031 1 37.06 302 GLU A N 1
ATOM 2502 C CA . GLU A 1 302 ? -15.859 24.812 42.531 1 37.06 302 GLU A CA 1
ATOM 2503 C C . GLU A 1 302 ? -16.844 24.547 41.406 1 37.06 302 GLU A C 1
ATOM 2505 O O . GLU A 1 302 ? -16.906 25.312 40.438 1 37.06 302 GLU A O 1
ATOM 2510 N N . GLY A 1 303 ? -17.766 23.578 41.062 1 42.09 303 GLY A N 1
ATOM 2511 C CA . GLY A 1 303 ? -18.844 22.906 40.344 1 42.09 303 GLY A CA 1
ATOM 2512 C C . GLY A 1 303 ? -18.859 23.188 38.875 1 42.09 303 GLY A C 1
ATOM 2513 O O . GLY A 1 303 ? -19.656 22.625 38.125 1 42.09 303 GLY A O 1
ATOM 2514 N N . GLY A 1 304 ? -18.688 24.484 38.312 1 39.81 304 GLY A N 1
ATOM 2515 C CA . GLY A 1 304 ? -19.047 24.781 36.938 1 39.81 304 GLY A CA 1
ATOM 2516 C C . GLY A 1 304 ? -17.984 24.344 35.938 1 39.81 304 GLY A C 1
ATOM 2517 O O . GLY A 1 304 ? -16.828 24.141 36.312 1 39.81 304 GLY A O 1
ATOM 2518 N N . ASN A 1 305 ? -18.266 23.438 34.906 1 43.69 305 ASN A N 1
ATOM 2519 C CA . ASN A 1 305 ? -17.625 22.984 33.656 1 43.69 305 ASN A CA 1
ATOM 2520 C C . ASN A 1 305 ? -16.75 24.078 33.062 1 43.69 305 ASN A C 1
ATOM 2522 O O . ASN A 1 305 ? -17.141 24.75 32.094 1 43.69 305 ASN A O 1
ATOM 2526 N N . PHE A 1 306 ? -16.125 24.875 33.812 1 44.12 306 PHE A N 1
ATOM 2527 C CA . PHE A 1 306 ? -15.312 25.922 33.219 1 44.12 306 PHE A CA 1
ATOM 2528 C C . PHE A 1 306 ? -14.141 25.328 32.438 1 44.12 306 PHE A C 1
ATOM 2530 O O . PHE A 1 306 ? -13.102 25 33.031 1 44.12 306 PHE A O 1
ATOM 2537 N N . LYS A 1 307 ? -14.242 24.422 31.438 1 50.53 307 LYS A N 1
ATOM 2538 C CA . LYS A 1 307 ? -13.18 24.172 30.453 1 50.53 307 LYS A CA 1
ATOM 2539 C C . LYS A 1 307 ? -12.453 25.469 30.109 1 50.53 307 LYS A C 1
ATOM 2541 O O . LYS A 1 307 ? -13.078 26.469 29.75 1 50.53 307 LYS A O 1
ATOM 2546 N N . THR A 1 308 ? -11.227 25.75 30.562 1 57 308 THR A N 1
ATOM 2547 C CA . THR A 1 308 ? -10.367 26.922 30.422 1 57 308 THR A CA 1
ATOM 2548 C C . THR A 1 308 ? -10.344 27.406 28.984 1 57 308 THR A C 1
ATOM 2550 O O . THR A 1 308 ? -10.484 26.609 28.047 1 57 308 THR A O 1
ATOM 2553 N N . THR A 1 309 ? -10.719 28.766 28.672 1 65.69 309 THR A N 1
ATOM 2554 C CA . THR A 1 309 ? -10.664 29.516 27.422 1 65.69 309 THR A CA 1
ATOM 2555 C C . THR A 1 309 ? -9.227 29.672 26.938 1 65.69 309 THR A C 1
ATOM 2557 O O . THR A 1 309 ? -8.984 30.172 25.828 1 65.69 309 THR A O 1
ATOM 2560 N N . ALA A 1 310 ? -8.266 29.172 27.797 1 75.62 310 ALA A N 1
ATOM 2561 C CA . ALA A 1 310 ? -6.867 29.422 27.453 1 75.62 310 ALA A CA 1
ATOM 2562 C C . ALA A 1 310 ? -6.461 28.609 26.219 1 75.62 310 ALA A C 1
ATOM 2564 O O . ALA A 1 310 ? -5.59 29.016 25.453 1 75.62 310 ALA A O 1
ATOM 2565 N N . ILE A 1 311 ? -7.047 27.516 26.062 1 81.94 311 ILE A N 1
ATOM 2566 C CA . ILE A 1 311 ? -6.695 26.641 24.953 1 81.94 311 ILE A CA 1
ATOM 2567 C C . ILE A 1 311 ? -6.945 27.359 23.625 1 81.94 311 ILE A C 1
ATOM 2569 O O . ILE A 1 311 ? -6.172 27.219 22.672 1 81.94 311 ILE A O 1
ATOM 2573 N N . TRP A 1 312 ? -7.891 28.219 23.688 1 82.31 312 TRP A N 1
ATOM 2574 C CA . TRP A 1 312 ? -8.312 28.859 22.438 1 82.31 312 TRP A CA 1
ATOM 2575 C C . TRP A 1 312 ? -7.352 29.969 22.062 1 82.31 312 TRP A C 1
ATOM 2577 O O . TRP A 1 312 ? -7.352 30.422 20.906 1 82.31 312 TRP A O 1
ATOM 2587 N N . ASP A 1 313 ? -6.527 30.312 23 1 83.44 313 ASP A N 1
ATOM 2588 C CA . ASP A 1 313 ? -5.531 31.344 22.75 1 83.44 313 ASP A CA 1
ATOM 2589 C C . ASP A 1 313 ? -4.195 30.719 22.344 1 83.44 313 ASP A C 1
ATOM 2591 O O . ASP A 1 313 ? -3.266 31.438 21.953 1 83.44 313 ASP A O 1
ATOM 2595 N N . THR A 1 314 ? -4.121 29.469 22.359 1 89.75 314 THR A N 1
ATOM 2596 C CA . THR A 1 314 ? -2.867 28.766 22.125 1 89.75 314 THR A CA 1
ATOM 2597 C C . THR A 1 314 ? -2.613 28.625 20.625 1 89.75 314 THR A C 1
ATOM 2599 O O . THR A 1 314 ? -1.473 28.422 20.203 1 89.75 314 THR A O 1
ATOM 2602 N N . PHE A 1 315 ? -3.611 28.703 19.828 1 94.19 315 PHE A N 1
ATOM 2603 C CA . PHE A 1 315 ? -3.541 28.641 18.375 1 94.19 315 PHE A CA 1
ATOM 2604 C C . PHE A 1 315 ? -4.703 29.391 17.734 1 94.19 315 PHE A C 1
ATOM 2606 O O . PHE A 1 315 ? -5.637 29.812 18.422 1 94.19 315 PHE A O 1
ATOM 2613 N N . ASP A 1 316 ? -4.602 29.703 16.484 1 94.75 316 ASP A N 1
ATOM 2614 C CA . ASP A 1 316 ? -5.66 30.391 15.766 1 94.75 316 ASP A CA 1
ATOM 2615 C C . ASP A 1 316 ? -6.785 29.438 15.383 1 94.75 316 ASP A C 1
ATOM 2617 O O . ASP A 1 316 ? -6.824 28.938 14.258 1 94.75 316 ASP A O 1
ATOM 2621 N N . TYR A 1 317 ? -7.723 29.266 16.297 1 94 317 TYR A N 1
ATOM 2622 C CA . TYR A 1 317 ? -8.82 28.328 16.094 1 94 317 TYR A CA 1
ATOM 2623 C C . TYR A 1 317 ? -9.633 28.688 14.852 1 94 317 TYR A C 1
ATOM 2625 O O . TYR A 1 317 ? -10.07 27.797 14.109 1 94 317 TYR A O 1
ATOM 2633 N N . GLY A 1 318 ? -9.898 30.016 14.695 1 94.06 318 GLY A N 1
ATOM 2634 C CA . GLY A 1 318 ? -10.648 30.469 13.531 1 94.06 318 GLY A CA 1
ATOM 2635 C C . GLY A 1 318 ? -10.008 30.078 12.219 1 94.06 318 GLY A C 1
ATOM 2636 O O . GLY A 1 318 ? -10.695 29.656 11.281 1 94.06 318 GLY A O 1
ATOM 2637 N N . ALA A 1 319 ? -8.719 30.203 12.148 1 96.12 319 ALA A N 1
ATOM 2638 C CA . ALA A 1 319 ? -7.996 29.797 10.938 1 96.12 319 ALA A CA 1
ATOM 2639 C C . ALA A 1 319 ? -8.133 28.297 10.688 1 96.12 319 ALA A C 1
ATOM 2641 O O . ALA A 1 319 ? -8.352 27.875 9.555 1 96.12 319 ALA A O 1
ATOM 2642 N N . VAL A 1 320 ? -7.984 27.531 11.758 1 97.12 320 VAL A N 1
ATOM 2643 C CA . VAL A 1 320 ? -8.102 26.078 11.641 1 97.12 320 VAL A CA 1
ATOM 2644 C C . VAL A 1 320 ? -9.523 25.703 11.219 1 97.12 320 VAL A C 1
ATOM 2646 O O . VAL A 1 320 ? -9.711 24.828 10.367 1 97.12 320 VAL A O 1
ATOM 2649 N N . GLU A 1 321 ? -10.508 26.359 11.828 1 96.38 321 GLU A N 1
ATOM 2650 C CA . GLU A 1 321 ? -11.891 26.125 11.43 1 96.38 321 GLU A CA 1
ATOM 2651 C C . GLU A 1 321 ? -12.086 26.391 9.938 1 96.38 321 GLU A C 1
ATOM 2653 O O . GLU A 1 321 ? -12.742 25.594 9.25 1 96.38 321 GLU A O 1
ATOM 2658 N N . GLY A 1 322 ? -11.562 27.531 9.477 1 97.5 322 GLY A N 1
ATOM 2659 C CA . GLY A 1 322 ? -11.633 27.828 8.055 1 97.5 322 GLY A CA 1
ATOM 2660 C C . GLY A 1 322 ? -11.031 26.75 7.184 1 97.5 322 GLY A C 1
ATOM 2661 O O . GLY A 1 322 ? -11.602 26.375 6.156 1 97.5 322 GLY A O 1
ATOM 2662 N N . ASP A 1 323 ? -9.867 26.219 7.551 1 98.25 323 ASP A N 1
ATOM 2663 C CA . ASP A 1 323 ? -9.195 25.156 6.805 1 98.25 323 ASP A CA 1
ATOM 2664 C C . ASP A 1 323 ? -10.023 23.891 6.789 1 98.25 323 ASP A C 1
ATOM 2666 O O . ASP A 1 323 ? -10.172 23.25 5.742 1 98.25 323 ASP A O 1
ATOM 2670 N N . VAL A 1 324 ? -10.562 23.484 7.957 1 98.06 324 VAL A N 1
ATOM 2671 C CA . VAL A 1 324 ? -11.367 22.266 8.055 1 98.06 324 VAL A CA 1
ATOM 2672 C C . VAL A 1 324 ? -12.648 22.438 7.23 1 98.06 324 VAL A C 1
ATOM 2674 O O . VAL A 1 324 ? -13.094 21.484 6.578 1 98.06 324 VAL A O 1
ATOM 2677 N N . ARG A 1 325 ? -13.258 23.641 7.227 1 97.75 325 ARG A N 1
ATOM 2678 C CA . ARG A 1 325 ? -14.422 23.906 6.391 1 97.75 325 ARG A CA 1
ATOM 2679 C C . ARG A 1 325 ? -14.086 23.75 4.914 1 97.75 325 ARG A C 1
ATOM 2681 O O . ARG A 1 325 ? -14.859 23.172 4.152 1 97.75 325 ARG A O 1
ATOM 2688 N N . ARG A 1 326 ? -12.984 24.312 4.504 1 98.06 326 ARG A N 1
ATOM 2689 C CA . ARG A 1 326 ? -12.562 24.203 3.109 1 98.06 326 ARG A CA 1
ATOM 2690 C C . ARG A 1 326 ? -12.32 22.75 2.717 1 98.06 326 ARG A C 1
ATOM 2692 O O . ARG A 1 326 ? -12.609 22.344 1.589 1 98.06 326 ARG A O 1
ATOM 2699 N N . LEU A 1 327 ? -11.734 21.984 3.641 1 98 327 LEU A N 1
ATOM 2700 C CA . LEU A 1 327 ? -11.57 20.562 3.404 1 98 327 LEU A CA 1
ATOM 2701 C C . LEU A 1 327 ? -12.914 19.891 3.129 1 98 327 LEU A C 1
ATOM 2703 O O . LEU A 1 327 ? -13.031 19.094 2.195 1 98 327 LEU A O 1
ATOM 2707 N N . HIS A 1 328 ? -13.922 20.203 3.928 1 97.5 328 HIS A N 1
ATOM 2708 C CA . HIS A 1 328 ? -15.242 19.609 3.758 1 97.5 328 HIS A CA 1
ATOM 2709 C C . HIS A 1 328 ? -15.859 20 2.422 1 97.5 328 HIS A C 1
ATOM 2711 O O . HIS A 1 328 ? -16.516 19.188 1.769 1 97.5 328 HIS A O 1
ATOM 2717 N N . VAL A 1 329 ? -15.633 21.266 2 1 97.56 329 VAL A N 1
ATOM 2718 C CA . VAL A 1 329 ? -16.141 21.719 0.708 1 97.56 329 VAL A CA 1
ATOM 2719 C C . VAL A 1 329 ? -15.484 20.906 -0.412 1 97.56 329 VAL A C 1
ATOM 2721 O O . VAL A 1 329 ? -16.156 20.469 -1.341 1 97.56 329 VAL A O 1
ATOM 2724 N N . LYS A 1 330 ? -14.188 20.719 -0.277 1 97.75 330 LYS A N 1
ATOM 2725 C CA . LYS A 1 330 ? -13.453 19.922 -1.257 1 97.75 330 LYS A CA 1
ATOM 2726 C C . LYS A 1 330 ? -14.008 18.516 -1.347 1 97.75 330 LYS A C 1
ATOM 2728 O O . LYS A 1 330 ? -14.242 18 -2.443 1 97.75 330 LYS A O 1
ATOM 2733 N N . ILE A 1 331 ? -14.258 17.891 -0.229 1 97.88 331 ILE A N 1
ATOM 2734 C CA . ILE A 1 331 ? -14.789 16.531 -0.167 1 97.88 331 ILE A CA 1
ATOM 2735 C C . ILE A 1 331 ? -16.203 16.516 -0.756 1 97.88 331 ILE A C 1
ATOM 2737 O O . ILE A 1 331 ? -16.531 15.617 -1.537 1 97.88 331 ILE A O 1
ATOM 2741 N N . GLN A 1 332 ? -17.016 17.484 -0.398 1 97.62 332 GLN A N 1
ATOM 2742 C CA . GLN A 1 332 ? -18.375 17.578 -0.9 1 97.62 332 GLN A CA 1
ATOM 2743 C C . GLN A 1 332 ? -18.406 17.672 -2.424 1 97.62 332 GLN A C 1
ATOM 2745 O O . GLN A 1 332 ? -19.188 16.984 -3.084 1 97.62 332 GLN A O 1
ATOM 2750 N N . ASP A 1 333 ? -17.578 18.547 -2.939 1 97.75 333 ASP A N 1
ATOM 2751 C CA . ASP A 1 333 ? -17.516 18.734 -4.387 1 97.75 333 ASP A CA 1
ATOM 2752 C C . ASP A 1 333 ? -17.109 17.438 -5.082 1 97.75 333 ASP A C 1
ATOM 2754 O O . ASP A 1 333 ? -17.688 17.062 -6.102 1 97.75 333 ASP A O 1
ATOM 2758 N N . TYR A 1 334 ? -16.125 16.766 -4.555 1 98.12 334 TYR A N 1
ATOM 2759 C CA . TYR A 1 334 ? -15.688 15.5 -5.113 1 98.12 334 TYR A CA 1
ATOM 2760 C C . TYR A 1 334 ? -16.812 14.469 -5.074 1 98.12 334 TYR A C 1
ATOM 2762 O O . TYR A 1 334 ? -17.078 13.805 -6.074 1 98.12 334 TYR A O 1
ATOM 2770 N N . GLU A 1 335 ? -17.453 14.344 -3.955 1 97.62 335 GLU A N 1
ATOM 2771 C CA . GLU A 1 335 ? -18.484 13.328 -3.74 1 97.62 335 GLU A CA 1
ATOM 2772 C C . GLU A 1 335 ? -19.703 13.602 -4.605 1 97.62 335 GLU A C 1
ATOM 2774 O O . GLU A 1 335 ? -20.375 12.664 -5.047 1 97.62 335 GLU A O 1
ATOM 2779 N N . LYS A 1 336 ? -20.016 14.844 -4.773 1 97.12 336 LYS A N 1
ATOM 2780 C CA . LYS A 1 336 ? -21.125 15.211 -5.641 1 97.12 336 LYS A CA 1
ATOM 2781 C C . LYS A 1 336 ? -20.922 14.703 -7.062 1 97.12 336 LYS A C 1
ATOM 2783 O O . LYS A 1 336 ? -21.859 14.266 -7.723 1 97.12 336 LYS A O 1
ATOM 2788 N N . GLY A 1 337 ? -19.672 14.773 -7.488 1 96.94 337 GLY A N 1
ATOM 2789 C CA . GLY A 1 337 ? -19.344 14.305 -8.828 1 96.94 337 GLY A CA 1
ATOM 2790 C C . GLY A 1 337 ? -19.609 12.828 -9.031 1 96.94 337 GLY A C 1
ATOM 2791 O O . GLY A 1 337 ? -19.844 12.383 -10.156 1 96.94 337 GLY A O 1
ATOM 2792 N N . ILE A 1 338 ? -19.625 12.055 -7.941 1 97.5 338 ILE A N 1
ATOM 2793 C CA . ILE A 1 338 ? -19.797 10.609 -8.008 1 97.5 338 ILE A CA 1
ATOM 2794 C C . ILE A 1 338 ? -21.25 10.25 -7.703 1 97.5 338 ILE A C 1
ATOM 2796 O O . ILE A 1 338 ? -21.75 9.227 -8.18 1 97.5 338 ILE A O 1
ATOM 2800 N N . GLY A 1 339 ? -21.906 11.031 -6.871 1 97 339 GLY A N 1
ATOM 2801 C CA . GLY A 1 339 ? -23.281 10.773 -6.457 1 97 339 GLY A CA 1
ATOM 2802 C C . GLY A 1 339 ? -23.391 10.32 -5.012 1 97 339 GLY A C 1
ATOM 2803 O O . GLY A 1 339 ? -24.453 9.875 -4.578 1 97 339 GLY A O 1
ATOM 2804 N N . PHE A 1 340 ? -22.344 10.453 -4.242 1 95.81 340 PHE A N 1
ATOM 2805 C CA . PHE A 1 340 ? -22.375 10.047 -2.842 1 95.81 340 PHE A CA 1
ATOM 2806 C C . PHE A 1 340 ? -23.375 10.898 -2.057 1 95.81 340 PHE A C 1
ATOM 2808 O O . PHE A 1 340 ? -23.969 10.422 -1.09 1 95.81 340 PHE A O 1
ATOM 2815 N N . ASP A 1 341 ? -23.484 12.156 -2.471 1 92.38 341 ASP A N 1
ATOM 2816 C CA . ASP A 1 341 ? -24.312 13.117 -1.753 1 92.38 341 ASP A CA 1
ATOM 2817 C C . ASP A 1 341 ? -25.781 12.688 -1.786 1 92.38 341 ASP A C 1
ATOM 2819 O O . ASP A 1 341 ? -26.578 13.094 -0.929 1 92.38 341 ASP A O 1
ATOM 2823 N N . LEU A 1 342 ? -26.141 11.852 -2.645 1 93.5 342 LEU A N 1
ATOM 2824 C CA . LEU A 1 342 ? -27.516 11.344 -2.742 1 93.5 342 LEU A CA 1
ATOM 2825 C C . LEU A 1 342 ? -27.828 10.414 -1.581 1 93.5 342 LEU A C 1
ATOM 2827 O O . LEU A 1 342 ? -29 10.25 -1.214 1 93.5 342 LEU A O 1
ATOM 2831 N N . TYR A 1 343 ? -26.797 9.82 -1.031 1 93.94 343 TYR A N 1
ATOM 2832 C CA . TYR A 1 343 ? -27.016 8.805 -0.005 1 93.94 343 TYR A CA 1
ATOM 2833 C C . TYR A 1 343 ? -26.453 9.266 1.337 1 93.94 343 TYR A C 1
ATOM 2835 O O . TYR A 1 343 ? -27.078 9.062 2.379 1 93.94 343 TYR A O 1
ATOM 2843 N N . ASP A 1 344 ? -25.25 9.812 1.271 1 91 344 ASP A N 1
ATOM 2844 C CA . ASP A 1 344 ? -24.547 10.195 2.488 1 91 344 ASP A CA 1
ATOM 2845 C C . ASP A 1 344 ? -23.828 11.531 2.305 1 91 344 ASP A C 1
ATOM 2847 O O . ASP A 1 344 ? -22.594 11.562 2.232 1 91 344 ASP A O 1
ATOM 2851 N N . PRO A 1 345 ? -24.547 12.555 2.299 1 90.62 345 PRO A N 1
ATOM 2852 C CA . PRO A 1 345 ? -23.906 13.859 2.104 1 90.62 345 PRO A CA 1
ATOM 2853 C C . PRO A 1 345 ? -22.938 14.219 3.229 1 90.62 345 PRO A C 1
ATOM 2855 O O . PRO A 1 345 ? -23.25 13.984 4.402 1 90.62 345 PRO A O 1
ATOM 2858 N N . THR A 1 346 ? -21.781 14.68 2.869 1 88.94 346 THR A N 1
ATOM 2859 C CA . THR A 1 346 ? -20.781 15.156 3.824 1 88.94 346 THR A CA 1
ATOM 2860 C C . THR A 1 346 ? -21.141 16.562 4.309 1 88.94 346 THR A C 1
ATOM 2862 O O . THR A 1 346 ? -21.469 17.438 3.506 1 88.94 346 THR A O 1
ATOM 2865 N N . GLU A 1 347 ? -21.141 16.719 5.613 1 88.5 347 GLU A N 1
ATOM 2866 C CA . GLU A 1 347 ? -21.469 18.031 6.184 1 88.5 347 GLU A CA 1
ATOM 2867 C C . GLU A 1 347 ? -20.438 18.453 7.219 1 88.5 347 GLU A C 1
ATOM 2869 O O . GLU A 1 347 ? -19.938 17.625 7.984 1 88.5 347 GLU A O 1
ATOM 2874 N N . PHE A 1 348 ? -20.109 19.734 7.141 1 94.69 348 PHE A N 1
ATOM 2875 C CA . PHE A 1 348 ? -19.281 20.312 8.195 1 94.69 348 PHE A CA 1
ATOM 2876 C C . PHE A 1 348 ? -20.125 20.641 9.422 1 94.69 348 PHE A C 1
ATOM 2878 O O . PHE A 1 348 ? -21.172 21.266 9.312 1 94.69 348 PHE A O 1
ATOM 2885 N N . VAL A 1 349 ? -19.688 20.172 10.57 1 93.25 349 VAL A N 1
ATOM 2886 C CA . VAL A 1 349 ? -20.391 20.438 11.82 1 93.25 349 VAL A CA 1
ATOM 2887 C C . VAL A 1 349 ? -19.531 21.328 12.719 1 93.25 349 VAL A C 1
ATOM 2889 O O . VAL A 1 349 ? -18.391 20.984 13.047 1 93.25 349 VAL A O 1
ATOM 2892 N N . GLU A 1 350 ? -20.109 22.406 13.078 1 92.69 350 GLU A N 1
ATOM 2893 C CA . GLU A 1 350 ? -19.406 23.344 13.945 1 92.69 350 GLU A CA 1
ATOM 2894 C C . GLU A 1 350 ? -19.188 22.75 15.336 1 92.69 350 GLU A C 1
ATOM 2896 O O . GLU A 1 350 ? -20.047 22.031 15.852 1 92.69 350 GLU A O 1
ATOM 2901 N N . ASN A 1 351 ? -18.047 23.062 15.922 1 88.31 351 ASN A N 1
ATOM 2902 C CA . ASN A 1 351 ? -17.75 22.688 17.312 1 88.31 351 ASN A CA 1
ATOM 2903 C C . ASN A 1 351 ? -18.391 23.656 18.297 1 88.31 351 ASN A C 1
ATOM 2905 O O . ASN A 1 351 ? -17.969 24.812 18.391 1 88.31 351 ASN A O 1
ATOM 2909 N N . PRO A 1 352 ? -19.328 23.219 19.062 1 86.25 352 PRO A N 1
ATOM 2910 C CA . PRO A 1 352 ? -20.062 24.141 19.938 1 86.25 352 PRO A CA 1
ATOM 2911 C C . PRO A 1 352 ? -19.234 24.578 21.141 1 86.25 352 PRO A C 1
ATOM 2913 O O . PRO A 1 352 ? -19.641 25.5 21.859 1 86.25 352 PRO A O 1
ATOM 2916 N N . GLU A 1 353 ? -18.141 23.984 21.375 1 81.88 353 GLU A N 1
ATOM 2917 C CA . GLU A 1 353 ? -17.344 24.297 22.547 1 81.88 353 GLU A CA 1
ATOM 2918 C C . GLU A 1 353 ? -16.641 25.641 22.391 1 81.88 353 GLU A C 1
ATOM 2920 O O . GLU A 1 353 ? -16.125 26.203 23.375 1 81.88 353 GLU A O 1
ATOM 2925 N N . VAL A 1 354 ? -16.625 26.125 21.188 1 78.94 354 VAL A N 1
ATOM 2926 C CA . VAL A 1 354 ? -15.883 27.359 20.938 1 78.94 354 VAL A CA 1
ATOM 2927 C C . VAL A 1 354 ? -16.688 28.562 21.422 1 78.94 354 VAL A C 1
ATOM 2929 O O . VAL A 1 354 ? -17.859 28.703 21.094 1 78.94 354 VAL A O 1
ATOM 2932 N N . PRO A 1 355 ? -15.93 29.328 22.344 1 73.25 355 PRO A N 1
ATOM 2933 C CA . PRO A 1 355 ? -16.641 30.5 22.828 1 73.25 355 PRO A CA 1
ATOM 2934 C C . PRO A 1 355 ? -17 31.469 21.703 1 73.25 355 PRO A C 1
ATOM 2936 O O . PRO A 1 355 ? -16.203 31.688 20.781 1 73.25 355 PRO A O 1
ATOM 2939 N N . LYS A 1 356 ? -18.359 31.703 21.531 1 64 356 LYS A N 1
ATOM 2940 C CA . LYS A 1 356 ? -18.828 32.656 20.531 1 64 356 LYS A CA 1
ATOM 2941 C C . LYS A 1 356 ? -18.344 34.062 20.844 1 64 356 LYS A C 1
ATOM 2943 O O . LYS A 1 356 ? -18.359 34.5 22 1 64 356 LYS A O 1
ATOM 2948 N N . LYS A 1 357 ? -17.5 34.5 20.016 1 57.72 357 LYS A N 1
ATOM 2949 C CA . LYS A 1 357 ? -17.156 35.906 20.219 1 57.72 357 LYS A CA 1
ATOM 2950 C C . LYS A 1 357 ? -18.422 36.781 20.234 1 57.72 357 LYS A C 1
ATOM 2952 O O . LYS A 1 357 ? -19.359 36.531 19.5 1 57.72 357 LYS A O 1
ATOM 2957 N N . PRO A 1 358 ? -18.688 37.5 21.172 1 53.38 358 PRO A N 1
ATOM 2958 C CA . PRO A 1 358 ? -19.906 38.312 21.344 1 53.38 358 PRO A CA 1
ATOM 2959 C C . PRO A 1 358 ? -20.438 38.844 20.016 1 53.38 358 PRO A C 1
ATOM 2961 O O . PRO A 1 358 ? -21.641 38.969 19.828 1 53.38 358 PRO A O 1
ATOM 2964 N N . GLY A 1 359 ? -19.688 39.375 19.047 1 44.34 359 GLY A N 1
ATOM 2965 C CA . GLY A 1 359 ? -20.172 40.125 17.906 1 44.34 359 GLY A CA 1
ATOM 2966 C C . GLY A 1 359 ? -20.688 39.219 16.781 1 44.34 359 GLY A C 1
ATOM 2967 O O . GLY A 1 359 ? -21.078 39.719 15.727 1 44.34 359 GLY A O 1
ATOM 2968 N N . GLN A 1 360 ? -20.328 38.062 16.609 1 42.03 360 GLN A N 1
ATOM 2969 C CA . GLN A 1 360 ? -20.781 37.281 15.469 1 42.03 360 GLN A CA 1
ATOM 2970 C C . GLN A 1 360 ? -22.203 36.781 15.68 1 42.03 360 GLN A C 1
ATOM 2972 O O . GLN A 1 360 ? -22.422 35.812 16.406 1 42.03 360 GLN A O 1
ATOM 2977 N N . ALA A 1 361 ? -23.219 37.688 15.773 1 39.28 361 ALA A N 1
ATOM 2978 C CA . ALA A 1 361 ? -24.672 37.531 15.734 1 39.28 361 ALA A CA 1
ATOM 2979 C C . ALA A 1 361 ? -25.062 36.438 14.742 1 39.28 361 ALA A C 1
ATOM 2981 O O . ALA A 1 361 ? -24.562 36.406 13.617 1 39.28 361 ALA A O 1
ATOM 2982 N N . ALA A 1 362 ? -25.625 35.375 15.148 1 38.66 362 ALA A N 1
ATOM 2983 C CA . ALA A 1 362 ? -26.297 34.344 14.344 1 38.66 362 ALA A CA 1
ATOM 2984 C C . ALA A 1 362 ? -27.234 34.969 13.312 1 38.66 362 ALA A C 1
ATOM 2986 O O . ALA A 1 362 ? -28.109 35.75 13.672 1 38.66 362 ALA A O 1
ATOM 2987 N N . ASP A 1 363 ? -26.781 35.25 12.133 1 32.47 363 ASP A N 1
ATOM 2988 C CA . ASP A 1 363 ? -27.797 35.5 11.109 1 32.47 363 ASP A CA 1
ATOM 2989 C C . ASP A 1 363 ? -28.891 34.438 11.133 1 32.47 363 ASP A C 1
ATOM 2991 O O . ASP A 1 363 ? -28.641 33.281 10.758 1 32.47 363 ASP A O 1
ATOM 2995 N N . ASP A 1 364 ? -29.531 34.281 12.242 1 26.19 364 ASP A N 1
ATOM 2996 C CA . ASP A 1 364 ? -30.859 33.719 11.953 1 26.19 364 ASP A CA 1
ATOM 2997 C C . ASP A 1 364 ? -31.688 34.719 11.125 1 26.19 364 ASP A C 1
ATOM 2999 O O . ASP A 1 364 ? -31.672 35.906 11.383 1 26.19 364 ASP A O 1
ATOM 3003 N N . MET B 1 1 ? 39.906 -20.484 36.594 1 22.41 1 MET B N 1
ATOM 3004 C CA . MET B 1 1 ? 40.5 -20.141 35.312 1 22.41 1 MET B CA 1
ATOM 3005 C C . MET B 1 1 ? 39.812 -20.891 34.188 1 22.41 1 MET B C 1
ATOM 3007 O O . MET B 1 1 ? 40.188 -22.031 33.875 1 22.41 1 MET B O 1
ATOM 3011 N N . ALA B 1 2 ? 38.5 -20.953 34.219 1 30.48 2 ALA B N 1
ATOM 3012 C CA . ALA B 1 2 ? 37.719 -21.766 33.281 1 30.48 2 ALA B CA 1
ATOM 3013 C C . ALA B 1 2 ? 38.125 -21.469 31.844 1 30.48 2 ALA B C 1
ATOM 3015 O O . ALA B 1 2 ? 38.375 -20.312 31.5 1 30.48 2 ALA B O 1
ATOM 3016 N N . ASP B 1 3 ? 38.719 -22.438 31.172 1 27.67 3 ASP B N 1
ATOM 3017 C CA . ASP B 1 3 ? 39.25 -22.453 29.812 1 27.67 3 ASP B CA 1
ATOM 3018 C C . ASP B 1 3 ? 38.219 -21.922 28.812 1 27.67 3 ASP B C 1
ATOM 3020 O O . ASP B 1 3 ? 37.062 -22.375 28.797 1 27.67 3 ASP B O 1
ATOM 3024 N N . ILE B 1 4 ? 38.219 -20.609 28.484 1 30.86 4 ILE B N 1
ATOM 3025 C CA . ILE B 1 4 ? 37.5 -19.828 27.484 1 30.86 4 ILE B CA 1
ATOM 3026 C C . ILE B 1 4 ? 37.562 -20.531 26.125 1 30.86 4 ILE B C 1
ATOM 3028 O O . ILE B 1 4 ? 38.656 -20.672 25.562 1 30.86 4 ILE B O 1
ATOM 3032 N N . LEU B 1 5 ? 36.719 -21.672 25.984 1 32.56 5 LEU B N 1
ATOM 3033 C CA . LEU B 1 5 ? 36.812 -22.375 24.719 1 32.56 5 LEU B CA 1
ATOM 3034 C C . LEU B 1 5 ? 36.812 -21.406 23.547 1 32.56 5 LEU B C 1
ATOM 3036 O O . LEU B 1 5 ? 36.188 -20.344 23.609 1 32.56 5 LEU B O 1
ATOM 3040 N N . PRO B 1 6 ? 37.844 -21.484 22.703 1 33 6 PRO B N 1
ATOM 3041 C CA . PRO B 1 6 ? 38.125 -20.547 21.609 1 33 6 PRO B CA 1
ATOM 3042 C C . PRO B 1 6 ? 36.906 -20.406 20.656 1 33 6 PRO B C 1
ATOM 3044 O O . PRO B 1 6 ? 36.125 -21.344 20.5 1 33 6 PRO B O 1
ATOM 3047 N N . PRO B 1 7 ? 36.312 -19.141 20.375 1 32.5 7 PRO B N 1
ATOM 3048 C CA . PRO B 1 7 ? 35.156 -18.672 19.641 1 32.5 7 PRO B CA 1
ATOM 3049 C C . PRO B 1 7 ? 35.062 -19.219 18.219 1 32.5 7 PRO B C 1
ATOM 3051 O O . PRO B 1 7 ? 34.125 -18.938 17.484 1 32.5 7 PRO B O 1
ATOM 3054 N N . ASN B 1 8 ? 36.188 -19.781 17.656 1 31.12 8 ASN B N 1
ATOM 3055 C CA . ASN B 1 8 ? 36.312 -20 16.219 1 31.12 8 ASN B CA 1
ATOM 3056 C C . ASN B 1 8 ? 35.5 -21.203 15.758 1 31.12 8 ASN B C 1
ATOM 3058 O O . ASN B 1 8 ? 35.812 -21.828 14.75 1 31.12 8 ASN B O 1
ATOM 3062 N N . MET B 1 9 ? 34.812 -21.984 16.5 1 29.95 9 MET B N 1
ATOM 3063 C CA . MET B 1 9 ? 34.188 -23.078 15.781 1 29.95 9 MET B CA 1
ATOM 3064 C C . MET B 1 9 ? 33.312 -22.578 14.664 1 29.95 9 MET B C 1
ATOM 3066 O O . MET B 1 9 ? 32.188 -22.141 14.914 1 29.95 9 MET B O 1
ATOM 3070 N N . LEU B 1 10 ? 33.844 -21.953 13.602 1 32.31 10 LEU B N 1
ATOM 3071 C CA . LEU B 1 10 ? 33.281 -21.656 12.289 1 32.31 10 LEU B CA 1
ATOM 3072 C C . LEU B 1 10 ? 32.375 -22.781 11.828 1 32.31 10 LEU B C 1
ATOM 3074 O O . LEU B 1 10 ? 32.75 -23.953 11.805 1 32.31 10 LEU B O 1
ATOM 3078 N N . ASN B 1 11 ? 31.109 -22.781 12.227 1 34.47 11 ASN B N 1
ATOM 3079 C CA . ASN B 1 11 ? 30.078 -23.703 11.773 1 34.47 11 ASN B CA 1
ATOM 3080 C C . ASN B 1 11 ? 30.281 -24.094 10.312 1 34.47 11 ASN B C 1
ATOM 3082 O O . ASN B 1 11 ? 30.344 -23.234 9.438 1 34.47 11 ASN B O 1
ATOM 3086 N N . GLU B 1 12 ? 30.953 -25.125 9.977 1 34.84 12 GLU B N 1
ATOM 3087 C CA . GLU B 1 12 ? 31.141 -25.812 8.703 1 34.84 12 GLU B CA 1
ATOM 3088 C C . GLU B 1 12 ? 29.812 -25.953 7.953 1 34.84 12 GLU B C 1
ATOM 3090 O O . GLU B 1 12 ? 29 -26.828 8.266 1 34.84 12 GLU B O 1
ATOM 3095 N N . ARG B 1 13 ? 29.141 -24.844 7.535 1 46.66 13 ARG B N 1
ATOM 3096 C CA . ARG B 1 13 ? 28.062 -25.094 6.586 1 46.66 13 ARG B CA 1
ATOM 3097 C C . ARG B 1 13 ? 28.469 -26.125 5.543 1 46.66 13 ARG B C 1
ATOM 3099 O O . ARG B 1 13 ? 29.578 -26.062 4.992 1 46.66 13 ARG B O 1
ATOM 3106 N N . PRO B 1 14 ? 27.891 -27.25 5.512 1 45.56 14 PRO B N 1
ATOM 3107 C CA . PRO B 1 14 ? 28.266 -28.25 4.516 1 45.56 14 PRO B CA 1
ATOM 3108 C C . PRO B 1 14 ? 28.469 -27.656 3.123 1 45.56 14 PRO B C 1
ATOM 3110 O O . PRO B 1 14 ? 27.703 -26.781 2.703 1 45.56 14 PRO B O 1
ATOM 3113 N N . ARG B 1 15 ? 29.656 -27.75 2.498 1 46.41 15 ARG B N 1
ATOM 3114 C CA . ARG B 1 15 ? 30.062 -27.312 1.166 1 46.41 15 ARG B CA 1
ATOM 3115 C C . ARG B 1 15 ? 29.188 -27.953 0.093 1 46.41 15 ARG B C 1
ATOM 3117 O O . ARG B 1 15 ? 28.984 -29.172 0.086 1 46.41 15 ARG B O 1
ATOM 3124 N N . THR B 1 16 ? 28.188 -27.141 -0.479 1 54.97 16 THR B N 1
ATOM 3125 C CA . THR B 1 16 ? 27.469 -27.594 -1.666 1 54.97 16 THR B CA 1
ATOM 3126 C C . THR B 1 16 ? 28.406 -28.344 -2.613 1 54.97 16 THR B C 1
ATOM 3128 O O . THR B 1 16 ? 29.5 -27.875 -2.902 1 54.97 16 THR B O 1
ATOM 3131 N N . PRO B 1 17 ? 28.125 -29.703 -2.752 1 52.84 17 PRO B N 1
ATOM 3132 C CA . PRO B 1 17 ? 28.984 -30.406 -3.715 1 52.84 17 PRO B CA 1
ATOM 3133 C C . PRO B 1 17 ? 29.25 -29.578 -4.973 1 52.84 17 PRO B C 1
ATOM 3135 O O . PRO B 1 17 ? 28.422 -28.75 -5.363 1 52.84 17 PRO B O 1
ATOM 3138 N N . ALA B 1 18 ? 30.453 -29.734 -5.609 1 56.81 18 ALA B N 1
ATOM 3139 C CA . ALA B 1 18 ? 30.875 -29.031 -6.816 1 56.81 18 ALA B CA 1
ATOM 3140 C C . ALA B 1 18 ? 29.875 -29.219 -7.949 1 56.81 18 ALA B C 1
ATOM 3142 O O . ALA B 1 18 ? 29.359 -30.328 -8.156 1 56.81 18 ALA B O 1
ATOM 3143 N N . GLY B 1 19 ? 29.297 -28.188 -8.516 1 68 19 GLY B N 1
ATOM 3144 C CA . GLY B 1 19 ? 28.406 -28.203 -9.656 1 68 19 GLY B CA 1
ATOM 3145 C C . GLY B 1 19 ? 26.953 -27.922 -9.289 1 68 19 GLY B C 1
ATOM 3146 O O . GLY B 1 19 ? 26.125 -27.703 -10.164 1 68 19 GLY B O 1
ATOM 3147 N N . LEU B 1 20 ? 26.641 -28.031 -7.984 1 79.94 20 LEU B N 1
ATOM 3148 C CA . LEU B 1 20 ? 25.266 -27.75 -7.562 1 79.94 20 LEU B CA 1
ATOM 3149 C C . LEU B 1 20 ? 25.141 -26.328 -7.047 1 79.94 20 LEU B C 1
ATOM 3151 O O . LEU B 1 20 ? 26.125 -25.719 -6.602 1 79.94 20 LEU B O 1
ATOM 3155 N N . LEU B 1 21 ? 23.969 -25.781 -7.238 1 89.94 21 LEU B N 1
ATOM 3156 C CA . LEU B 1 21 ? 23.688 -24.469 -6.648 1 89.94 21 LEU B CA 1
ATOM 3157 C C . LEU B 1 21 ? 23.5 -24.594 -5.141 1 89.94 21 LEU B C 1
ATOM 3159 O O . LEU B 1 21 ? 22.766 -25.469 -4.664 1 89.94 21 LEU B O 1
ATOM 3163 N N . SER B 1 22 ? 24.203 -23.75 -4.355 1 91.69 22 SER B N 1
ATOM 3164 C CA . SER B 1 22 ? 23.938 -23.656 -2.924 1 91.69 22 SER B CA 1
ATOM 3165 C C . SER B 1 22 ? 22.562 -23.047 -2.658 1 91.69 22 SER B C 1
ATOM 3167 O O . SER B 1 22 ? 21.953 -22.453 -3.553 1 91.69 22 SER B O 1
ATOM 3169 N N . ASN B 1 23 ? 22.047 -23.266 -1.471 1 92.5 23 ASN B N 1
ATOM 3170 C CA . ASN B 1 23 ? 20.797 -22.625 -1.092 1 92.5 23 ASN B CA 1
ATOM 3171 C C . ASN B 1 23 ? 20.891 -21.109 -1.215 1 92.5 23 ASN B C 1
ATOM 3173 O O . ASN B 1 23 ? 19.922 -20.453 -1.631 1 92.5 23 ASN B O 1
ATOM 3177 N N . GLN B 1 24 ? 22 -20.578 -0.829 1 92.69 24 GLN B N 1
ATOM 3178 C CA . GLN B 1 24 ? 22.203 -19.141 -0.927 1 92.69 24 GLN B CA 1
ATOM 3179 C C . GLN B 1 24 ? 22.109 -18.672 -2.375 1 92.69 24 GLN B C 1
ATOM 3181 O O . GLN B 1 24 ? 21.531 -17.609 -2.656 1 92.69 24 GLN B O 1
ATOM 3186 N N . GLU B 1 25 ? 22.703 -19.406 -3.246 1 93.38 25 GLU B N 1
ATOM 3187 C CA . GLU B 1 25 ? 22.641 -19.062 -4.664 1 93.38 25 GLU B CA 1
ATOM 3188 C C . GLU B 1 25 ? 21.219 -19.141 -5.195 1 93.38 25 GLU B C 1
ATOM 3190 O O . GLU B 1 25 ? 20.766 -18.25 -5.918 1 93.38 25 GLU B O 1
ATOM 3195 N N . LYS B 1 26 ? 20.516 -20.219 -4.863 1 95.31 26 LYS B N 1
ATOM 3196 C CA . LYS B 1 26 ? 19.125 -20.359 -5.281 1 95.31 26 LYS B CA 1
ATOM 3197 C C . LYS B 1 26 ? 18.266 -19.219 -4.758 1 95.31 26 LYS B C 1
ATOM 3199 O O . LYS B 1 26 ? 17.453 -18.656 -5.496 1 95.31 26 LYS B O 1
ATOM 3204 N N . ASP B 1 27 ? 18.5 -18.891 -3.5 1 95.06 27 ASP B N 1
ATOM 3205 C CA . ASP B 1 27 ? 17.75 -17.7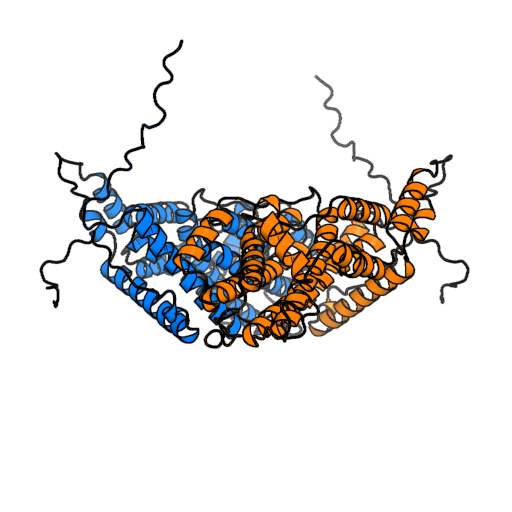97 -2.887 1 95.06 27 ASP B CA 1
ATOM 3206 C C . ASP B 1 27 ? 18.016 -16.469 -3.609 1 95.06 27 ASP B C 1
ATOM 3208 O O . ASP B 1 27 ? 17.094 -15.672 -3.814 1 95.06 27 ASP B O 1
ATOM 3212 N N . ARG B 1 28 ? 19.234 -16.25 -3.977 1 93.44 28 ARG B N 1
ATOM 3213 C CA . ARG B 1 28 ? 19.594 -15.023 -4.695 1 93.44 28 ARG B CA 1
ATOM 3214 C C . ARG B 1 28 ? 18.891 -14.969 -6.055 1 93.44 28 ARG B C 1
ATOM 3216 O O . ARG B 1 28 ? 18.438 -13.914 -6.48 1 93.44 28 ARG B O 1
ATOM 3223 N N . LEU B 1 29 ? 18.859 -16.094 -6.746 1 95.19 29 LEU B N 1
ATOM 3224 C CA . LEU B 1 29 ? 18.219 -16.172 -8.055 1 95.19 29 LEU B CA 1
ATOM 3225 C C . LEU B 1 29 ? 16.719 -15.906 -7.945 1 95.19 29 LEU B C 1
ATOM 3227 O O . LEU B 1 29 ? 16.156 -15.164 -8.75 1 95.19 29 LEU B O 1
ATOM 3231 N N . ILE B 1 30 ? 16.094 -16.484 -6.953 1 97.19 30 ILE B N 1
ATOM 3232 C CA . ILE B 1 30 ? 14.664 -16.297 -6.727 1 97.19 30 ILE B CA 1
ATOM 3233 C C . ILE B 1 30 ? 14.383 -14.836 -6.371 1 97.19 30 ILE B C 1
ATOM 3235 O O . ILE B 1 30 ? 13.445 -14.227 -6.898 1 97.19 30 ILE B O 1
ATOM 3239 N N . GLU B 1 31 ? 15.234 -14.242 -5.539 1 96 31 GLU B N 1
ATOM 3240 C CA . GLU B 1 31 ? 15.078 -12.852 -5.145 1 96 31 GLU B CA 1
ATOM 3241 C C . GLU B 1 31 ? 15.195 -11.922 -6.348 1 96 31 GLU B C 1
ATOM 3243 O O . GLU B 1 31 ? 14.406 -10.977 -6.488 1 96 31 GLU B O 1
ATOM 3248 N N . ARG B 1 32 ? 16.188 -12.18 -7.148 1 95.62 32 ARG B N 1
ATOM 3249 C CA . ARG B 1 32 ? 16.359 -11.375 -8.352 1 95.62 32 ARG B CA 1
ATOM 3250 C C . ARG B 1 32 ? 15.156 -11.5 -9.281 1 95.62 32 ARG B C 1
ATOM 3252 O O . ARG B 1 32 ? 14.742 -10.523 -9.906 1 95.62 32 ARG B O 1
ATOM 3259 N N . GLY B 1 33 ? 14.633 -12.727 -9.398 1 97.56 33 GLY B N 1
ATOM 3260 C CA . GLY B 1 33 ? 13.43 -12.945 -10.188 1 97.56 33 GLY B CA 1
ATOM 3261 C C . GLY B 1 33 ? 12.234 -12.172 -9.672 1 97.56 33 GLY B C 1
ATOM 3262 O O . GLY B 1 33 ? 11.531 -11.516 -10.445 1 97.56 33 GLY B O 1
ATOM 3263 N N . PHE B 1 34 ? 12.016 -12.172 -8.328 1 98.25 34 PHE B N 1
ATOM 3264 C CA . PHE B 1 34 ? 10.906 -11.445 -7.723 1 98.25 34 PHE B CA 1
ATOM 3265 C C . PHE B 1 34 ? 11.062 -9.945 -7.934 1 98.25 34 PHE B C 1
ATOM 3267 O O . PHE B 1 34 ? 10.086 -9.242 -8.195 1 98.25 34 PHE B O 1
ATOM 3274 N N . LEU B 1 35 ? 12.281 -9.453 -7.801 1 97.38 35 LEU B N 1
ATOM 3275 C CA . LEU B 1 35 ? 12.523 -8.031 -7.977 1 97.38 35 LEU B CA 1
ATOM 3276 C C . LEU B 1 35 ? 12.18 -7.59 -9.398 1 97.38 35 LEU B C 1
ATOM 3278 O O . LEU B 1 35 ? 11.484 -6.59 -9.586 1 97.38 35 LEU B O 1
ATOM 3282 N N . GLY B 1 36 ? 12.688 -8.32 -10.367 1 97.94 36 GLY B N 1
ATOM 3283 C CA . GLY B 1 36 ? 12.375 -7.996 -11.75 1 97.94 36 GLY B CA 1
ATOM 3284 C C . GLY B 1 36 ? 10.891 -8.094 -12.062 1 97.94 36 GLY B C 1
ATOM 3285 O O . GLY B 1 36 ? 10.344 -7.234 -12.758 1 97.94 36 GLY B O 1
ATOM 3286 N N . LEU B 1 37 ? 10.281 -9.164 -11.586 1 98.69 37 LEU B N 1
ATOM 3287 C CA . LEU B 1 37 ? 8.852 -9.367 -11.797 1 98.69 37 LEU B CA 1
ATOM 3288 C C . LEU B 1 37 ? 8.039 -8.227 -11.195 1 98.69 37 LEU B C 1
ATOM 3290 O O . LEU B 1 37 ? 7.121 -7.703 -11.828 1 98.69 37 LEU B O 1
ATOM 3294 N N . TYR B 1 38 ? 8.43 -7.836 -9.969 1 98.81 38 TYR B N 1
ATOM 3295 C CA . TYR B 1 38 ? 7.75 -6.738 -9.281 1 98.81 38 TYR B CA 1
ATOM 3296 C C . TYR B 1 38 ? 7.863 -5.445 -10.078 1 98.81 38 TYR B C 1
ATOM 3298 O O . TYR B 1 38 ? 6.875 -4.73 -10.258 1 98.81 38 TYR B O 1
ATOM 3306 N N . ARG B 1 39 ? 9.047 -5.129 -10.531 1 98.56 39 ARG B N 1
ATOM 3307 C CA . ARG B 1 39 ? 9.25 -3.898 -11.289 1 98.56 39 ARG B CA 1
ATOM 3308 C C . ARG B 1 39 ? 8.43 -3.898 -12.578 1 98.56 39 ARG B C 1
ATOM 3310 O O . ARG B 1 39 ? 7.77 -2.91 -12.898 1 98.56 39 ARG B O 1
ATOM 3317 N N . TRP B 1 40 ? 8.492 -4.984 -13.297 1 98.75 40 TRP B N 1
ATOM 3318 C CA . TRP B 1 40 ? 7.695 -5.141 -14.508 1 98.75 40 TRP B CA 1
ATOM 3319 C C . TRP B 1 40 ? 6.207 -5.012 -14.203 1 98.75 40 TRP B C 1
ATOM 3321 O O . TRP B 1 40 ? 5.48 -4.309 -14.914 1 98.75 40 TRP B O 1
ATOM 3331 N N . TYR B 1 41 ? 5.754 -5.707 -13.172 1 98.81 41 TYR B N 1
ATOM 3332 C CA . TYR B 1 41 ? 4.352 -5.707 -12.766 1 98.81 41 TYR B CA 1
ATOM 3333 C C . TYR B 1 41 ? 3.863 -4.289 -12.492 1 98.81 41 TYR B C 1
ATOM 3335 O O . TYR B 1 41 ? 2.783 -3.9 -12.945 1 98.81 41 TYR B O 1
ATOM 3343 N N . THR B 1 42 ? 4.645 -3.543 -11.727 1 98.75 42 THR B N 1
ATOM 3344 C CA . THR B 1 42 ? 4.258 -2.193 -11.328 1 98.75 42 THR B CA 1
ATOM 3345 C C . THR B 1 42 ? 4.094 -1.3 -12.555 1 98.75 42 THR B C 1
ATOM 3347 O O . THR B 1 42 ? 3.102 -0.576 -12.672 1 98.75 42 THR B O 1
ATOM 3350 N N . ALA B 1 43 ? 5.031 -1.39 -13.445 1 98.69 43 ALA B N 1
ATOM 3351 C CA . ALA B 1 43 ? 4.941 -0.593 -14.664 1 98.69 43 ALA B CA 1
ATOM 3352 C C . ALA B 1 43 ? 3.691 -0.954 -15.461 1 98.69 43 ALA B C 1
ATOM 3354 O O . ALA B 1 43 ? 2.969 -0.07 -15.93 1 98.69 43 ALA B O 1
ATOM 3355 N N . ARG B 1 44 ? 3.459 -2.211 -15.609 1 98.5 44 ARG B N 1
ATOM 3356 C CA . ARG B 1 44 ? 2.293 -2.67 -16.359 1 98.5 44 ARG B CA 1
ATOM 3357 C C . ARG B 1 44 ? 0.999 -2.26 -15.656 1 98.5 44 ARG B C 1
ATOM 3359 O O . ARG B 1 44 ? 0.042 -1.839 -16.312 1 98.5 44 ARG B O 1
ATOM 3366 N N . SER B 1 45 ? 0.938 -2.443 -14.328 1 98.56 45 SER B N 1
ATOM 3367 C CA . SER B 1 45 ? -0.226 -2.061 -13.539 1 98.56 45 SER B CA 1
ATOM 3368 C C . SER B 1 45 ? -0.562 -0.585 -13.727 1 98.56 45 SER B C 1
ATOM 3370 O O . SER B 1 45 ? -1.717 -0.233 -13.969 1 98.56 45 SER B O 1
ATOM 3372 N N . GLN B 1 46 ? 0.429 0.294 -13.648 1 98.31 46 GLN B N 1
ATOM 3373 C CA . GLN B 1 46 ? 0.223 1.732 -13.781 1 98.31 46 GLN B CA 1
ATOM 3374 C C . GLN B 1 46 ? -0.271 2.092 -15.18 1 98.31 46 GLN B C 1
ATOM 3376 O O . GLN B 1 46 ? -1.06 3.023 -15.344 1 98.31 46 GLN B O 1
ATOM 3381 N N . GLU B 1 47 ? 0.181 1.354 -16.125 1 98 47 GLU B N 1
ATOM 3382 C CA . GLU B 1 47 ? -0.165 1.627 -17.531 1 98 47 GLU B CA 1
ATOM 3383 C C . GLU B 1 47 ? -1.576 1.146 -17.844 1 98 47 GLU B C 1
ATOM 3385 O O . GLU B 1 47 ? -2.322 1.824 -18.562 1 98 47 GLU B O 1
ATOM 3390 N N . THR B 1 48 ? -2.006 -0.008 -17.281 1 98.31 48 THR B N 1
ATOM 3391 C CA . THR B 1 48 ? -3.174 -0.672 -17.844 1 98.31 48 THR B CA 1
ATOM 3392 C C . THR B 1 48 ? -4.293 -0.77 -16.812 1 98.31 48 THR B C 1
ATOM 3394 O O . THR B 1 48 ? -5.445 -1.048 -17.156 1 98.31 48 THR B O 1
ATOM 3397 N N . ARG B 1 49 ? -3.98 -0.557 -15.531 1 98.44 49 ARG B N 1
ATOM 3398 C CA . ARG B 1 49 ? -4.977 -0.84 -14.508 1 98.44 49 ARG B CA 1
ATOM 3399 C C . ARG B 1 49 ? -5.066 0.303 -13.5 1 98.44 49 ARG B C 1
ATOM 3401 O O . ARG B 1 49 ? -5.223 0.07 -12.297 1 98.44 49 ARG B O 1
ATOM 3408 N N . ASN B 1 50 ? -4.855 1.509 -13.961 1 98.38 50 ASN B N 1
ATOM 3409 C CA . ASN B 1 50 ? -4.988 2.695 -13.125 1 98.38 50 ASN B CA 1
ATOM 3410 C C . ASN B 1 50 ? -6.438 3.162 -13.031 1 98.38 50 ASN B C 1
ATOM 3412 O O . ASN B 1 50 ? -6.727 4.348 -13.203 1 98.38 50 ASN B O 1
ATOM 3416 N N . TRP B 1 51 ? -7.383 2.281 -12.828 1 98.81 51 TRP B N 1
ATOM 3417 C CA . TRP B 1 51 ? -8.789 2.621 -12.648 1 98.81 51 TRP B CA 1
ATOM 3418 C C . TRP B 1 51 ? -9.047 3.117 -11.227 1 98.81 51 TRP B C 1
ATOM 3420 O O . TRP B 1 51 ? -8.273 2.83 -10.312 1 98.81 51 TRP B O 1
ATOM 3430 N N . ASN B 1 52 ? -10.109 3.945 -11.047 1 98.81 52 ASN B N 1
ATOM 3431 C CA . ASN B 1 52 ? -10.492 4.527 -9.766 1 98.81 52 ASN B CA 1
ATOM 3432 C C . ASN B 1 52 ? -11.875 4.055 -9.336 1 98.81 52 ASN B C 1
ATOM 3434 O O . ASN B 1 52 ? -12.828 4.09 -10.117 1 98.81 52 ASN B O 1
ATOM 3438 N N . PRO B 1 53 ? -12.023 3.627 -8.086 1 98.75 53 PRO B N 1
ATOM 3439 C CA . PRO B 1 53 ? -13.289 3.053 -7.637 1 98.75 53 PRO B CA 1
ATOM 3440 C C . PRO B 1 53 ? -14.445 4.047 -7.711 1 98.75 53 PRO B C 1
ATOM 3442 O O . PRO B 1 53 ? -15.609 3.645 -7.82 1 98.75 53 PRO B O 1
ATOM 3445 N N . ASP B 1 54 ? -14.141 5.305 -7.676 1 98.69 54 ASP B N 1
ATOM 3446 C CA . ASP B 1 54 ? -15.188 6.324 -7.664 1 98.69 54 ASP B CA 1
ATOM 3447 C C . ASP B 1 54 ? -15.453 6.852 -9.07 1 98.69 54 ASP B C 1
ATOM 3449 O O . ASP B 1 54 ? -16.609 7.039 -9.461 1 98.69 54 ASP B O 1
ATOM 3453 N N . ARG B 1 55 ? -14.414 6.957 -9.875 1 98.38 55 ARG B N 1
ATOM 3454 C CA . ARG B 1 55 ? -14.531 7.77 -11.086 1 98.38 55 ARG B CA 1
ATOM 3455 C C . ARG B 1 55 ? -14.625 6.891 -12.328 1 98.38 55 ARG B C 1
ATOM 3457 O O . ARG B 1 55 ? -15.023 7.359 -13.391 1 98.38 55 ARG B O 1
ATOM 3464 N N . SER B 1 56 ? -14.328 5.688 -12.188 1 98.69 56 SER B N 1
ATOM 3465 C CA . SER B 1 56 ? -14.25 4.848 -13.383 1 98.69 56 SER B CA 1
ATOM 3466 C C . SER B 1 56 ? -15.586 4.168 -13.672 1 98.69 56 SER B C 1
ATOM 3468 O O . SER B 1 56 ? -15.711 3.43 -14.648 1 98.69 56 SER B O 1
ATOM 3470 N N . PHE B 1 57 ? -16.641 4.438 -12.828 1 98.75 57 PHE B N 1
ATOM 3471 C CA . PHE B 1 57 ? -17.922 3.76 -12.961 1 98.75 57 PHE B CA 1
ATOM 3472 C C . PHE B 1 57 ? -19.062 4.762 -12.914 1 98.75 57 PHE B C 1
ATOM 3474 O O . PHE B 1 57 ? -18.984 5.773 -12.211 1 98.75 57 PHE B O 1
ATOM 3481 N N . ASP B 1 58 ? -20.156 4.488 -13.648 1 98.44 58 ASP B N 1
ATOM 3482 C CA . ASP B 1 58 ? -21.344 5.34 -13.664 1 98.44 58 ASP B CA 1
ATOM 3483 C C . ASP B 1 58 ? -22.297 4.98 -12.531 1 98.44 58 ASP B C 1
ATOM 3485 O O . ASP B 1 58 ? -23.422 4.551 -12.773 1 98.44 58 ASP B O 1
ATOM 3489 N N . TRP B 1 59 ? -21.875 5.262 -11.32 1 98.5 59 TRP B N 1
ATOM 3490 C CA . TRP B 1 59 ? -22.531 4.801 -10.102 1 98.5 59 TRP B CA 1
ATOM 3491 C C . TRP B 1 59 ? -23.984 5.277 -10.055 1 98.5 59 TRP B C 1
ATOM 3493 O O . TRP B 1 59 ? -24.875 4.539 -9.617 1 98.5 59 TRP B O 1
ATOM 3503 N N . ARG B 1 60 ? -24.344 6.43 -10.531 1 97.44 60 ARG B N 1
ATOM 3504 C CA . ARG B 1 60 ? -25.672 7.027 -10.461 1 97.44 60 ARG B CA 1
ATOM 3505 C C . ARG B 1 60 ? -26.688 6.191 -11.234 1 97.44 60 ARG B C 1
ATOM 3507 O O . ARG B 1 60 ? -27.891 6.301 -11 1 97.44 60 ARG B O 1
ATOM 3514 N N . HIS B 1 61 ? -26.156 5.379 -12.117 1 97.75 61 HIS B N 1
ATOM 3515 C CA . HIS B 1 61 ? -27.062 4.613 -12.977 1 97.75 61 HIS B CA 1
ATOM 3516 C C . HIS B 1 61 ? -27.078 3.141 -12.57 1 97.75 61 HIS B C 1
ATOM 3518 O O . HIS B 1 61 ? -27.547 2.293 -13.336 1 97.75 61 HIS B O 1
ATOM 3524 N N . MET B 1 62 ? -26.531 2.832 -11.414 1 97.94 62 MET B N 1
ATOM 3525 C CA . MET B 1 62 ? -26.625 1.456 -10.938 1 97.94 62 MET B CA 1
ATOM 3526 C C . MET B 1 62 ? -28.078 1.057 -10.703 1 97.94 62 MET B C 1
ATOM 3528 O O . MET B 1 62 ? -28.875 1.867 -10.242 1 97.94 62 MET B O 1
ATOM 3532 N N . ASN B 1 63 ? -28.406 -0.178 -11.016 1 97.81 63 ASN B N 1
ATOM 3533 C CA . ASN B 1 63 ? -29.75 -0.739 -10.836 1 97.81 63 ASN B CA 1
ATOM 3534 C C . ASN B 1 63 ? -30.109 -0.861 -9.359 1 97.81 63 ASN B C 1
ATOM 3536 O O . ASN B 1 63 ? -29.438 -1.566 -8.609 1 97.81 63 ASN B O 1
ATOM 3540 N N . GLN B 1 64 ? -31.172 -0.248 -8.938 1 97.38 64 GLN B N 1
ATOM 3541 C CA . GLN B 1 64 ? -31.547 -0.241 -7.527 1 97.38 64 GLN B CA 1
ATOM 3542 C C . GLN B 1 64 ? -32.562 -1.347 -7.227 1 97.38 64 GLN B C 1
ATOM 3544 O O . GLN B 1 64 ? -32.969 -1.515 -6.078 1 97.38 64 GLN B O 1
ATOM 3549 N N . ASN B 1 65 ? -32.938 -2.125 -8.242 1 97.31 65 ASN B N 1
ATOM 3550 C CA . ASN B 1 65 ? -33.938 -3.189 -8.086 1 97.31 65 ASN B CA 1
ATOM 3551 C C . ASN B 1 65 ? -33.281 -4.57 -8.25 1 97.31 65 ASN B C 1
ATOM 3553 O O . ASN B 1 65 ? -33.906 -5.477 -8.805 1 97.31 65 ASN B O 1
ATOM 3557 N N . LEU B 1 66 ? -32.094 -4.672 -7.828 1 98.19 66 LEU B N 1
ATOM 3558 C CA . LEU B 1 66 ? -31.406 -5.961 -7.887 1 98.19 66 LEU B CA 1
ATOM 3559 C C . LEU B 1 66 ? -32.031 -6.945 -6.898 1 98.19 66 LEU B C 1
ATOM 3561 O O . LEU B 1 66 ? -32.469 -6.551 -5.82 1 98.19 66 LEU B O 1
ATOM 3565 N N . PRO B 1 67 ? -32.062 -8.211 -7.246 1 97.62 67 PRO B N 1
ATOM 3566 C CA . PRO B 1 67 ? -32.562 -9.219 -6.305 1 97.62 67 PRO B CA 1
ATOM 3567 C C . PRO B 1 67 ? -31.797 -9.234 -4.988 1 97.62 67 PRO B C 1
ATOM 3569 O O . PRO B 1 67 ? -30.578 -9.031 -4.984 1 97.62 67 PRO B O 1
ATOM 3572 N N . PRO B 1 68 ? -32.469 -9.57 -3.898 1 96.5 68 PRO B N 1
ATOM 3573 C CA . PRO B 1 68 ? -31.812 -9.602 -2.588 1 96.5 68 PRO B CA 1
ATOM 3574 C C . PRO B 1 68 ? -30.609 -10.531 -2.557 1 96.5 68 PRO B C 1
ATOM 3576 O O . PRO B 1 68 ? -29.641 -10.273 -1.827 1 96.5 68 PRO B O 1
ATOM 3579 N N . GLU B 1 69 ? -30.688 -11.539 -3.305 1 96.75 69 GLU B N 1
ATOM 3580 C CA . GLU B 1 69 ? -29.562 -12.484 -3.383 1 96.75 69 GLU B CA 1
ATOM 3581 C C . GLU B 1 69 ? -28.297 -11.805 -3.9 1 96.75 69 GLU B C 1
ATOM 3583 O O . GLU B 1 69 ? -27.203 -12.07 -3.402 1 96.75 69 GLU B O 1
ATOM 3588 N N . VAL B 1 70 ? -28.422 -10.992 -4.859 1 98.31 70 VAL B N 1
ATOM 3589 C CA . VAL B 1 70 ? -27.281 -10.273 -5.426 1 98.31 70 VAL B CA 1
ATOM 3590 C C . VAL B 1 70 ? -26.719 -9.305 -4.391 1 98.31 70 VAL B C 1
ATOM 3592 O O . VAL B 1 70 ? -25.5 -9.164 -4.262 1 98.31 70 VAL B O 1
ATOM 3595 N N . ILE B 1 71 ? -27.562 -8.719 -3.625 1 98.19 71 ILE B N 1
ATOM 3596 C CA . ILE B 1 71 ? -27.141 -7.777 -2.594 1 98.19 71 ILE B CA 1
ATOM 3597 C C . ILE B 1 71 ? -26.359 -8.516 -1.514 1 98.19 71 ILE B C 1
ATOM 3599 O O . ILE B 1 71 ? -25.312 -8.039 -1.062 1 98.19 71 ILE B O 1
ATOM 3603 N N . THR B 1 72 ? -26.828 -9.688 -1.106 1 97.81 72 THR B N 1
ATOM 3604 C CA . THR B 1 72 ? -26.125 -10.508 -0.13 1 97.81 72 THR B CA 1
ATOM 3605 C C . THR B 1 72 ? -24.719 -10.852 -0.624 1 97.81 72 THR B C 1
ATOM 3607 O O . THR B 1 72 ? -23.766 -10.797 0.144 1 97.81 72 THR B O 1
ATOM 3610 N N . ILE B 1 73 ? -24.625 -11.125 -1.883 1 98.25 73 ILE B N 1
ATOM 3611 C CA . ILE B 1 73 ? -23.359 -11.539 -2.471 1 98.25 73 ILE B CA 1
ATOM 3612 C C . ILE B 1 73 ? -22.391 -10.352 -2.502 1 98.25 73 ILE B C 1
ATOM 3614 O O . ILE B 1 73 ? -21.25 -10.461 -2.043 1 98.25 73 ILE B O 1
ATOM 3618 N N . ILE B 1 74 ? -22.812 -9.172 -3.012 1 98.5 74 ILE B N 1
ATOM 3619 C CA . ILE B 1 74 ? -21.891 -8.055 -3.127 1 98.5 74 ILE B CA 1
ATOM 3620 C C . ILE B 1 74 ? -21.547 -7.52 -1.739 1 98.5 74 ILE B C 1
ATOM 3622 O O . ILE B 1 74 ? -20.438 -7.02 -1.515 1 98.5 74 ILE B O 1
ATOM 3626 N N . GLN B 1 75 ? -22.453 -7.711 -0.76 1 97.94 75 GLN B N 1
ATOM 3627 C CA . GLN B 1 75 ? -22.141 -7.41 0.632 1 97.94 75 GLN B CA 1
ATOM 3628 C C . GLN B 1 75 ? -21 -8.297 1.145 1 97.94 75 GLN B C 1
ATOM 3630 O O . GLN B 1 75 ? -20.125 -7.832 1.865 1 97.94 75 GLN B O 1
ATOM 3635 N N . GLY B 1 76 ? -21.078 -9.547 0.827 1 97.62 76 GLY B N 1
ATOM 3636 C CA . GLY B 1 76 ? -20.016 -10.461 1.208 1 97.62 76 GLY B CA 1
ATOM 3637 C C . GLY B 1 76 ? -18.688 -10.117 0.572 1 97.62 76 GLY B C 1
ATOM 3638 O O . GLY B 1 76 ? -17.641 -10.18 1.229 1 97.62 76 GLY B O 1
ATOM 3639 N N . PHE B 1 77 ? -18.719 -9.789 -0.792 1 98.12 77 PHE B N 1
ATOM 3640 C CA . PHE B 1 77 ? -17.5 -9.336 -1.467 1 98.12 77 PHE B CA 1
ATOM 3641 C C . PHE B 1 77 ? -16.906 -8.125 -0.756 1 98.12 77 PHE B C 1
ATOM 3643 O O . PHE B 1 77 ? -15.703 -8.078 -0.489 1 98.12 77 PHE B O 1
ATOM 3650 N N . PHE B 1 78 ? -17.781 -7.176 -0.446 1 98 78 PHE B N 1
ATOM 3651 C CA . PHE B 1 78 ? -17.406 -5.977 0.29 1 98 78 PHE B CA 1
ATOM 3652 C C . PHE B 1 78 ? -16.75 -6.336 1.621 1 98 78 PHE B C 1
ATOM 3654 O O . PHE B 1 78 ? -15.695 -5.816 1.961 1 98 78 PHE B O 1
ATOM 3661 N N . ALA B 1 79 ? -17.312 -7.254 2.363 1 97.56 79 ALA B N 1
ATOM 3662 C CA . ALA B 1 79 ? -16.844 -7.648 3.688 1 97.56 79 ALA B CA 1
ATOM 3663 C C . ALA B 1 79 ? -15.422 -8.219 3.617 1 97.56 79 ALA B C 1
ATOM 3665 O O . ALA B 1 79 ? -14.547 -7.809 4.375 1 97.56 79 ALA B O 1
ATOM 3666 N N . VAL B 1 80 ? -15.203 -9.117 2.689 1 96.81 80 VAL B N 1
ATOM 3667 C CA . VAL B 1 80 ? -13.906 -9.781 2.57 1 96.81 80 VAL B CA 1
ATOM 3668 C C . VAL B 1 80 ? -12.836 -8.75 2.209 1 96.81 80 VAL B C 1
ATOM 3670 O O . VAL B 1 80 ? -11.75 -8.75 2.789 1 96.81 80 VAL B O 1
ATOM 3673 N N . GLU B 1 81 ? -13.172 -7.859 1.309 1 96.94 81 GLU B N 1
ATOM 3674 C CA . GLU B 1 81 ? -12.211 -6.879 0.823 1 96.94 81 GLU B CA 1
ATOM 3675 C C . GLU B 1 81 ? -11.875 -5.852 1.901 1 96.94 81 GLU B C 1
ATOM 3677 O O . GLU B 1 81 ? -10.883 -5.129 1.792 1 96.94 81 GLU B O 1
ATOM 3682 N N . GLN B 1 82 ? -12.695 -5.742 2.926 1 96.31 82 GLN B N 1
ATOM 3683 C CA . GLN B 1 82 ? -12.453 -4.773 3.988 1 96.31 82 GLN B CA 1
ATOM 3684 C C . GLN B 1 82 ? -11.227 -5.156 4.812 1 96.31 82 GLN B C 1
ATOM 3686 O O . GLN B 1 82 ? -10.711 -4.34 5.578 1 96.31 82 GLN B O 1
ATOM 3691 N N . TYR B 1 83 ? -10.766 -6.371 4.66 1 97.31 83 TYR B N 1
ATOM 3692 C CA . TYR B 1 83 ? -9.609 -6.816 5.43 1 97.31 83 TYR B CA 1
ATOM 3693 C C . TYR B 1 83 ? -8.312 -6.566 4.668 1 97.31 83 TYR B C 1
ATOM 3695 O O . TYR B 1 83 ? -7.254 -7.062 5.055 1 97.31 83 TYR B O 1
ATOM 3703 N N . ALA B 1 84 ? -8.375 -5.785 3.598 1 97.62 84 ALA B N 1
ATOM 3704 C CA . ALA B 1 84 ? -7.207 -5.445 2.793 1 97.62 84 ALA B CA 1
ATOM 3705 C C . ALA B 1 84 ? -6.07 -4.93 3.668 1 97.62 84 ALA B C 1
ATOM 3707 O O . ALA B 1 84 ? -4.914 -5.316 3.488 1 97.62 84 ALA B O 1
ATOM 3708 N N . PRO B 1 85 ? -6.32 -4.043 4.691 1 98.38 85 PRO B N 1
ATOM 3709 C CA . PRO B 1 85 ? -5.219 -3.602 5.547 1 98.38 85 PRO B CA 1
ATOM 3710 C C . PRO B 1 85 ? -4.555 -4.758 6.293 1 98.38 85 PRO B C 1
ATOM 3712 O O . PRO B 1 85 ? -3.326 -4.805 6.398 1 98.38 85 PRO B O 1
ATOM 3715 N N . ASP B 1 86 ? -5.324 -5.727 6.758 1 98.06 86 ASP B N 1
ATOM 3716 C CA . ASP B 1 86 ? -4.785 -6.887 7.457 1 98.06 86 ASP B CA 1
ATOM 3717 C C . ASP B 1 86 ? -3.979 -7.773 6.516 1 98.06 86 ASP B C 1
ATOM 3719 O O . ASP B 1 86 ? -2.869 -8.195 6.848 1 98.06 86 ASP B O 1
ATOM 3723 N N . PHE B 1 87 ? -4.598 -8.039 5.34 1 97.81 87 PHE B N 1
ATOM 3724 C CA . PHE B 1 87 ? -3.902 -8.867 4.359 1 97.81 87 PHE B CA 1
ATOM 3725 C C . PHE B 1 87 ? -2.541 -8.273 4.023 1 97.81 87 PHE B C 1
ATOM 3727 O O . PHE B 1 87 ? -1.526 -8.969 4.055 1 97.81 87 PHE B O 1
ATOM 3734 N N . THR B 1 88 ? -2.564 -7.008 3.766 1 98.5 88 THR B N 1
ATOM 3735 C CA . THR B 1 88 ? -1.367 -6.316 3.299 1 98.5 88 THR B CA 1
ATOM 3736 C C . THR B 1 88 ? -0.303 -6.281 4.395 1 98.5 88 THR B C 1
ATOM 3738 O O . THR B 1 88 ? 0.844 -6.672 4.164 1 98.5 88 THR B O 1
ATOM 3741 N N . SER B 1 89 ? -0.682 -5.852 5.609 1 98.25 89 SER B N 1
ATOM 3742 C CA . SER B 1 89 ? 0.312 -5.711 6.668 1 98.25 89 SER B CA 1
ATOM 3743 C C . SER B 1 89 ? 0.913 -7.062 7.043 1 98.25 89 SER B C 1
ATOM 3745 O O . SER B 1 89 ? 2.121 -7.168 7.266 1 98.25 89 SER B O 1
ATOM 3747 N N . ASN B 1 90 ? 0.11 -8.109 7.09 1 97.81 90 ASN B N 1
ATOM 3748 C CA . ASN B 1 90 ? 0.609 -9.438 7.422 1 97.81 90 ASN B CA 1
ATOM 3749 C C . ASN B 1 90 ? 1.578 -9.953 6.359 1 97.81 90 ASN B C 1
ATOM 3751 O O . ASN B 1 90 ? 2.643 -10.484 6.688 1 97.81 90 ASN B O 1
ATOM 3755 N N . LEU B 1 91 ? 1.206 -9.758 5.141 1 98.19 91 LEU B N 1
ATOM 3756 C CA . LEU B 1 91 ? 2.035 -10.281 4.062 1 98.19 91 LEU B CA 1
ATOM 3757 C C . LEU B 1 91 ? 3.316 -9.469 3.914 1 98.19 91 LEU B C 1
ATOM 3759 O O . LEU B 1 91 ? 4.383 -10.023 3.646 1 98.19 91 LEU B O 1
ATOM 3763 N N . VAL B 1 92 ? 3.258 -8.164 4.078 1 98.44 92 VAL B N 1
ATOM 3764 C CA . VAL B 1 92 ? 4.449 -7.324 4.062 1 98.44 92 VAL B CA 1
ATOM 3765 C C . VAL B 1 92 ? 5.426 -7.785 5.145 1 98.44 92 VAL B C 1
ATOM 3767 O O . VAL B 1 92 ? 6.613 -7.984 4.875 1 98.44 92 VAL B O 1
ATOM 3770 N N . ASN B 1 93 ? 4.91 -8 6.309 1 97.75 93 ASN B N 1
ATOM 3771 C CA . ASN B 1 93 ? 5.762 -8.414 7.422 1 97.75 93 ASN B CA 1
ATOM 3772 C C . ASN B 1 93 ? 6.367 -9.797 7.18 1 97.75 93 ASN B C 1
ATOM 3774 O O . ASN B 1 93 ? 7.523 -10.039 7.531 1 97.75 93 ASN B O 1
ATOM 3778 N N . LEU B 1 94 ? 5.594 -10.633 6.574 1 97.88 94 LEU B N 1
ATOM 3779 C CA . LEU B 1 94 ? 6.031 -12 6.312 1 97.88 94 LEU B CA 1
ATOM 3780 C C . LEU B 1 94 ? 7.23 -12.016 5.367 1 97.88 94 LEU B C 1
ATOM 3782 O O . LEU B 1 94 ? 8.156 -12.805 5.547 1 97.88 94 LEU B O 1
ATOM 3786 N N . VAL B 1 95 ? 7.223 -11.148 4.367 1 98.12 95 VAL B N 1
ATOM 3787 C CA . VAL B 1 95 ? 8.258 -11.18 3.34 1 98.12 95 VAL B CA 1
ATOM 3788 C C . VAL B 1 95 ? 9.086 -9.898 3.4 1 98.12 95 VAL B C 1
ATOM 3790 O O . VAL B 1 95 ? 9.633 -9.461 2.389 1 98.12 95 VAL B O 1
ATOM 3793 N N . ARG B 1 96 ? 9.195 -9.281 4.508 1 97.06 96 ARG B N 1
ATOM 3794 C CA . ARG B 1 96 ? 9.742 -7.949 4.746 1 97.06 96 ARG B CA 1
ATOM 3795 C C . ARG B 1 96 ? 11.172 -7.844 4.219 1 97.06 96 ARG B C 1
ATOM 3797 O O . ARG B 1 96 ? 11.562 -6.812 3.666 1 97.06 96 ARG B O 1
ATOM 3804 N N . ARG B 1 97 ? 11.945 -8.82 4.266 1 96 97 ARG B N 1
ATOM 3805 C CA . ARG B 1 97 ? 13.359 -8.773 3.924 1 96 97 ARG B CA 1
ATOM 3806 C C . ARG B 1 97 ? 13.562 -8.883 2.416 1 96 97 ARG B C 1
ATOM 3808 O O . ARG B 1 97 ? 14.641 -8.562 1.906 1 96 97 ARG B O 1
ATOM 3815 N N . SER B 1 98 ? 12.578 -9.43 1.755 1 97.12 98 SER B N 1
ATOM 3816 C CA . SER B 1 98 ? 12.625 -9.5 0.298 1 97.12 98 SER B CA 1
ATOM 3817 C C . SER B 1 98 ? 12.203 -8.18 -0.338 1 97.12 98 SER B C 1
ATOM 3819 O O . SER B 1 98 ? 11.078 -7.719 -0.14 1 97.12 98 SER B O 1
ATOM 3821 N N . HIS B 1 99 ? 13.086 -7.598 -1.096 1 96.81 99 HIS B N 1
ATOM 3822 C CA . HIS B 1 99 ? 12.781 -6.32 -1.736 1 96.81 99 HIS B CA 1
ATOM 3823 C C . HIS B 1 99 ? 11.625 -6.453 -2.715 1 96.81 99 HIS B C 1
ATOM 3825 O O . HIS B 1 99 ? 10.586 -5.805 -2.549 1 96.81 99 HIS B O 1
ATOM 3831 N N . GLY B 1 100 ? 11.75 -7.344 -3.643 1 97.69 100 GLY B N 1
ATOM 3832 C CA . GLY B 1 100 ? 10.727 -7.508 -4.664 1 97.69 100 GLY B CA 1
ATOM 3833 C C . GLY B 1 100 ? 9.375 -7.883 -4.098 1 97.69 100 GLY B C 1
ATOM 3834 O O . GLY B 1 100 ? 8.352 -7.305 -4.477 1 97.69 100 GLY B O 1
ATOM 3835 N N . ARG B 1 101 ? 9.336 -8.789 -3.143 1 98.56 101 ARG B N 1
ATOM 3836 C CA . ARG B 1 101 ? 8.07 -9.297 -2.615 1 98.56 101 ARG B CA 1
ATOM 3837 C C . ARG B 1 101 ? 7.406 -8.273 -1.706 1 98.56 101 ARG B C 1
ATOM 3839 O O . ARG B 1 101 ? 6.191 -8.07 -1.774 1 98.56 101 ARG B O 1
ATOM 3846 N N . SER B 1 102 ? 8.18 -7.641 -0.815 1 98.69 102 SER B N 1
ATOM 3847 C CA . SER B 1 102 ? 7.582 -6.684 0.109 1 98.69 102 SER B CA 1
ATOM 3848 C C . SER B 1 102 ? 7.059 -5.453 -0.63 1 98.69 102 SER B C 1
ATOM 3850 O O . SER B 1 102 ? 5.984 -4.945 -0.315 1 98.69 102 SER B O 1
ATOM 3852 N N . HIS B 1 103 ? 7.816 -5.008 -1.615 1 98.69 103 HIS B N 1
ATOM 3853 C CA . HIS B 1 103 ? 7.379 -3.844 -2.377 1 98.69 103 HIS B CA 1
ATOM 3854 C C . HIS B 1 103 ? 6.191 -4.188 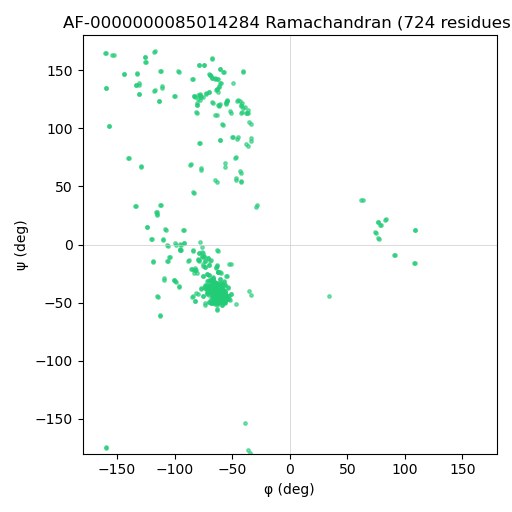-3.271 1 98.69 103 HIS B C 1
ATOM 3856 O O . HIS B 1 103 ? 5.297 -3.361 -3.469 1 98.69 103 HIS B O 1
ATOM 3862 N N . PHE B 1 104 ? 6.188 -5.398 -3.811 1 98.88 104 PHE B N 1
ATOM 3863 C CA . PHE B 1 104 ? 4.992 -5.836 -4.52 1 98.88 104 PHE B CA 1
ATOM 3864 C C . PHE B 1 104 ? 3.777 -5.801 -3.6 1 98.88 104 PHE B C 1
ATOM 3866 O O . PHE B 1 104 ? 2.688 -5.402 -4.02 1 98.88 104 PHE B O 1
ATOM 3873 N N . GLN B 1 105 ? 3.957 -6.258 -2.348 1 98.88 105 GLN B N 1
ATOM 3874 C CA . GLN B 1 105 ? 2.826 -6.301 -1.427 1 98.88 105 GLN B CA 1
ATOM 3875 C C . GLN B 1 105 ? 2.291 -4.898 -1.146 1 98.88 105 GLN B C 1
ATOM 3877 O O . GLN B 1 105 ? 1.09 -4.715 -0.943 1 98.88 105 GLN B O 1
ATOM 3882 N N . LEU B 1 106 ? 3.18 -3.891 -1.134 1 98.81 106 LEU B N 1
ATOM 3883 C CA . LEU B 1 106 ? 2.715 -2.512 -1.017 1 98.81 106 LEU B CA 1
ATOM 3884 C C . LEU B 1 106 ? 1.844 -2.129 -2.207 1 98.81 106 LEU B C 1
ATOM 3886 O O . LEU B 1 106 ? 0.762 -1.561 -2.035 1 98.81 106 LEU B O 1
ATOM 3890 N N . ARG B 1 107 ? 2.311 -2.477 -3.418 1 98.81 107 ARG B N 1
ATOM 3891 C CA . ARG B 1 107 ? 1.557 -2.215 -4.641 1 98.81 107 ARG B CA 1
ATOM 3892 C C . ARG B 1 107 ? 0.228 -2.965 -4.637 1 98.81 107 ARG B C 1
ATOM 3894 O O . ARG B 1 107 ? -0.825 -2.373 -4.879 1 98.81 107 ARG B O 1
ATOM 3901 N N . TRP B 1 108 ? 0.355 -4.211 -4.316 1 98.88 108 TRP B N 1
ATOM 3902 C CA . TRP B 1 108 ? -0.811 -5.082 -4.223 1 98.88 108 TRP B CA 1
ATOM 3903 C C . TRP B 1 108 ? -1.842 -4.512 -3.254 1 98.88 108 TRP B C 1
ATOM 3905 O O . TRP B 1 108 ? -3.035 -4.469 -3.561 1 98.88 108 TRP B O 1
ATOM 3915 N N . GLY B 1 109 ? -1.425 -4.035 -2.084 1 98.75 109 GLY B N 1
ATOM 3916 C CA . GLY B 1 109 ? -2.318 -3.445 -1.101 1 98.75 109 GLY B CA 1
ATOM 3917 C C . GLY B 1 109 ? -3.1 -2.26 -1.637 1 98.75 109 GLY B C 1
ATOM 3918 O O . GLY B 1 109 ? -4.289 -2.115 -1.354 1 98.75 109 GLY B O 1
ATOM 3919 N N . SER B 1 110 ? -2.41 -1.404 -2.365 1 98.69 110 SER B N 1
ATOM 3920 C CA . SER B 1 110 ? -3.078 -0.233 -2.926 1 98.69 110 SER B CA 1
ATOM 3921 C C . SER B 1 110 ? -4.105 -0.633 -3.979 1 98.69 110 SER B C 1
ATOM 3923 O O . SER B 1 110 ? -5.098 0.068 -4.184 1 98.69 110 SER B O 1
ATOM 3925 N N . GLU B 1 111 ? -3.887 -1.734 -4.672 1 98.81 111 GLU B N 1
ATOM 3926 C CA . GLU B 1 111 ? -4.867 -2.24 -5.625 1 98.81 111 GLU B CA 1
ATOM 3927 C C . GLU B 1 111 ? -6.062 -2.865 -4.914 1 98.81 111 GLU B C 1
ATOM 3929 O O . GLU B 1 111 ? -7.207 -2.67 -5.32 1 98.81 111 GLU B O 1
ATOM 3934 N N . GLU B 1 112 ? -5.754 -3.537 -3.805 1 98.62 112 GLU B N 1
ATOM 3935 C CA . GLU B 1 112 ? -6.812 -4.164 -3.02 1 98.62 112 GLU B CA 1
ATOM 3936 C C . GLU B 1 112 ? -7.711 -3.115 -2.367 1 98.62 112 GLU B C 1
ATOM 3938 O O . GLU B 1 112 ? -8.914 -3.338 -2.195 1 98.62 112 GLU B O 1
ATOM 3943 N N . GLU B 1 113 ? -7.121 -2.016 -1.987 1 97.75 113 GLU B N 1
ATOM 3944 C CA . GLU B 1 113 ? -7.949 -0.97 -1.393 1 97.75 113 GLU B CA 1
ATOM 3945 C C . GLU B 1 113 ? -9.016 -0.486 -2.373 1 97.75 113 GLU B C 1
ATOM 3947 O O . GLU B 1 113 ? -10.133 -0.173 -1.972 1 97.75 113 GLU B O 1
ATOM 3952 N N . LYS B 1 114 ? -8.703 -0.433 -3.662 1 98.69 114 LYS B N 1
ATOM 3953 C CA . LYS B 1 114 ? -9.672 -0.042 -4.684 1 98.69 114 LYS B CA 1
ATOM 3954 C C . LYS B 1 114 ? -10.812 -1.048 -4.777 1 98.69 114 LYS B C 1
ATOM 3956 O O . LYS B 1 114 ? -11.961 -0.669 -5.008 1 98.69 114 LYS B O 1
ATOM 3961 N N . HIS B 1 115 ? -10.445 -2.332 -4.629 1 98.94 115 HIS B N 1
ATOM 3962 C CA . HIS B 1 115 ? -11.484 -3.354 -4.629 1 98.94 115 HIS B CA 1
ATOM 3963 C C . HIS B 1 115 ? -12.492 -3.119 -3.504 1 98.94 115 HIS B C 1
ATOM 3965 O O . HIS B 1 115 ? -13.703 -3.156 -3.729 1 98.94 115 HIS B O 1
ATOM 3971 N N . ALA B 1 116 ? -11.922 -2.873 -2.336 1 98.56 116 ALA B N 1
ATOM 3972 C CA . ALA B 1 116 ? -12.758 -2.641 -1.159 1 98.56 116 ALA B CA 1
ATOM 3973 C C . ALA B 1 116 ? -13.688 -1.455 -1.376 1 98.56 116 ALA B C 1
ATOM 3975 O O . ALA B 1 116 ? -14.891 -1.545 -1.103 1 98.56 116 ALA B O 1
ATOM 3976 N N . ASP B 1 117 ? -13.188 -0.407 -1.9 1 98.69 117 ASP B N 1
ATOM 3977 C CA . ASP B 1 117 ? -13.969 0.813 -2.1 1 98.69 117 ASP B CA 1
ATOM 3978 C C . ASP B 1 117 ? -15.016 0.624 -3.188 1 98.69 117 ASP B C 1
ATOM 3980 O O . ASP B 1 117 ? -16.141 1.112 -3.061 1 98.69 117 ASP B O 1
ATOM 3984 N N . ALA B 1 118 ? -14.688 -0.085 -4.238 1 98.88 118 ALA B N 1
ATOM 3985 C CA . ALA B 1 118 ? -15.625 -0.302 -5.336 1 98.88 118 ALA B CA 1
ATOM 3986 C C . ALA B 1 118 ? -16.812 -1.147 -4.879 1 98.88 118 ALA B C 1
ATOM 3988 O O . ALA B 1 118 ? -17.953 -0.847 -5.211 1 98.88 118 ALA B O 1
ATOM 3989 N N . TRP B 1 119 ? -16.516 -2.193 -4.117 1 98.81 119 TRP B N 1
ATOM 3990 C CA . TRP B 1 119 ? -17.609 -3.029 -3.633 1 98.81 119 TRP B CA 1
ATOM 3991 C C . TRP B 1 119 ? -18.469 -2.273 -2.619 1 98.81 119 TRP B C 1
ATOM 3993 O O . TRP B 1 119 ? -19.688 -2.469 -2.555 1 98.81 119 TRP B O 1
ATOM 4003 N N . GLU B 1 120 ? -17.828 -1.425 -1.794 1 98.44 120 GLU B N 1
ATOM 4004 C CA . GLU B 1 120 ? -18.625 -0.566 -0.916 1 98.44 120 GLU B CA 1
ATOM 4005 C C . GLU B 1 120 ? -19.562 0.321 -1.718 1 98.44 120 GLU B C 1
ATOM 4007 O O . GLU B 1 120 ? -20.734 0.467 -1.362 1 98.44 120 GLU B O 1
ATOM 4012 N N . ASN B 1 121 ? -19.031 0.925 -2.76 1 98.69 121 ASN B N 1
ATOM 4013 C CA . ASN B 1 121 ? -19.875 1.742 -3.631 1 98.69 121 ASN B CA 1
ATOM 4014 C C . ASN B 1 121 ? -21.047 0.942 -4.191 1 98.69 121 ASN B C 1
ATOM 4016 O O . ASN B 1 121 ? -22.188 1.426 -4.215 1 98.69 121 ASN B O 1
ATOM 4020 N N . ALA B 1 122 ? -20.75 -0.282 -4.637 1 98.88 122 ALA B N 1
ATOM 4021 C CA . ALA B 1 122 ? -21.812 -1.114 -5.203 1 98.88 122 ALA B CA 1
ATOM 4022 C C . ALA B 1 122 ? -22.922 -1.353 -4.191 1 98.88 122 ALA B C 1
ATOM 4024 O O . ALA B 1 122 ? -24.109 -1.268 -4.527 1 98.88 122 ALA B O 1
ATOM 4025 N N . VAL B 1 123 ? -22.516 -1.645 -2.947 1 98.56 123 VAL B N 1
ATOM 4026 C CA . VAL B 1 123 ? -23.5 -1.864 -1.894 1 98.56 123 VAL B CA 1
ATOM 4027 C C . VAL B 1 123 ? -24.281 -0.576 -1.639 1 98.56 123 VAL B C 1
ATOM 4029 O O . VAL B 1 123 ? -25.516 -0.591 -1.582 1 98.56 123 VAL B O 1
ATOM 4032 N N . LEU B 1 124 ? -23.625 0.529 -1.575 1 98.38 124 LEU B N 1
ATOM 4033 C CA . LEU B 1 124 ? -24.266 1.812 -1.29 1 98.38 124 LEU B CA 1
ATOM 4034 C C . LEU B 1 124 ? -25.234 2.199 -2.402 1 98.38 124 LEU B C 1
ATOM 4036 O O . LEU B 1 124 ? -26.406 2.488 -2.139 1 98.38 124 LEU B O 1
ATOM 4040 N N . PHE B 1 125 ? -24.797 2.145 -3.645 1 98.44 125 PHE B N 1
ATOM 4041 C CA . PHE B 1 125 ? -25.562 2.672 -4.77 1 98.44 125 PHE B CA 1
ATOM 4042 C C . PHE B 1 125 ? -26.656 1.697 -5.184 1 98.44 125 PHE B C 1
ATOM 4044 O O . PHE B 1 125 ? -27.562 2.053 -5.949 1 98.44 125 PHE B O 1
ATOM 4051 N N . SER B 1 126 ? -26.594 0.434 -4.684 1 97.81 126 SER B N 1
ATOM 4052 C CA . SER B 1 126 ? -27.734 -0.466 -4.863 1 97.81 126 SER B CA 1
ATOM 4053 C C . SER B 1 126 ? -29 0.099 -4.211 1 97.81 126 SER B C 1
ATOM 4055 O O . SER B 1 126 ? -30.109 -0.336 -4.52 1 97.81 126 SER B O 1
ATOM 4057 N N . GLY B 1 127 ? -28.75 0.994 -3.197 1 97.31 127 GLY B N 1
ATOM 4058 C CA . GLY B 1 127 ? -29.859 1.617 -2.482 1 97.31 127 GLY B CA 1
ATOM 4059 C C . GLY B 1 127 ? -30.5 0.695 -1.468 1 97.31 127 GLY B C 1
ATOM 4060 O O . GLY B 1 127 ? -31.469 1.074 -0.808 1 97.31 127 GLY B O 1
ATOM 4061 N N . GLN B 1 128 ? -29.969 -0.461 -1.277 1 97.94 128 GLN B N 1
ATOM 4062 C CA . GLN B 1 128 ? -30.641 -1.452 -0.455 1 97.94 128 GLN B CA 1
ATOM 4063 C C . GLN B 1 128 ? -29.969 -1.599 0.906 1 97.94 128 GLN B C 1
ATOM 4065 O O . GLN B 1 128 ? -30.422 -2.383 1.745 1 97.94 128 GLN B O 1
ATOM 4070 N N . ARG B 1 129 ? -28.938 -0.892 1.158 1 97.75 129 ARG B N 1
ATOM 4071 C CA . ARG B 1 129 ? -28.312 -0.695 2.459 1 97.75 129 ARG B CA 1
ATOM 4072 C C . ARG B 1 129 ? -28.062 0.785 2.729 1 97.75 129 ARG B C 1
ATOM 4074 O O . ARG B 1 129 ? -27.516 1.492 1.881 1 97.75 129 ARG B O 1
ATOM 4081 N N . SER B 1 130 ? -28.484 1.218 3.877 1 96.88 130 SER B N 1
ATOM 4082 C CA . SER B 1 130 ? -28.297 2.623 4.219 1 96.88 130 SER B CA 1
ATOM 4083 C C . SER B 1 130 ? -26.844 2.91 4.578 1 96.88 130 SER B C 1
ATOM 4085 O O . SER B 1 130 ? -26.094 2 4.938 1 96.88 130 SER B O 1
ATOM 4087 N N . PRO B 1 131 ? -26.453 4.199 4.383 1 95 131 PRO B N 1
ATOM 4088 C CA . PRO B 1 131 ? -25.109 4.559 4.828 1 95 131 PRO B CA 1
ATOM 4089 C C . PRO B 1 131 ? -24.844 4.199 6.289 1 95 131 PRO B C 1
ATOM 4091 O O . PRO B 1 131 ? -23.734 3.801 6.648 1 95 131 PRO B O 1
ATOM 4094 N N . GLU B 1 132 ? -25.828 4.336 7.16 1 94.75 132 GLU B N 1
ATOM 4095 C CA . GLU B 1 132 ? -25.688 3.975 8.57 1 94.75 132 GLU B CA 1
ATOM 4096 C C . GLU B 1 132 ? -25.453 2.479 8.734 1 94.75 132 GLU B C 1
ATOM 4098 O O . GLU B 1 132 ? -24.625 2.066 9.547 1 94.75 132 GLU B O 1
ATOM 4103 N N . TRP B 1 133 ? -26.172 1.697 7.973 1 96.81 133 TRP B N 1
ATOM 4104 C CA . TRP B 1 133 ? -25.984 0.25 8.008 1 96.81 133 TRP B CA 1
ATOM 4105 C C . TRP B 1 133 ? -24.578 -0.128 7.598 1 96.81 133 TRP B C 1
ATOM 4107 O O . TRP B 1 133 ? -23.938 -0.958 8.242 1 96.81 133 TRP B O 1
ATOM 4117 N N . ILE B 1 134 ? -24.094 0.463 6.547 1 96.94 134 ILE B N 1
ATOM 4118 C CA . ILE B 1 134 ? -22.766 0.178 6.02 1 96.94 134 ILE B CA 1
ATOM 4119 C C . ILE B 1 134 ? -21.719 0.558 7.059 1 96.94 134 ILE B C 1
ATOM 4121 O O . ILE B 1 134 ? -20.766 -0.191 7.285 1 96.94 134 ILE B O 1
ATOM 4125 N N . ALA B 1 135 ? -21.875 1.722 7.68 1 94.06 135 ALA B N 1
ATOM 4126 C CA . ALA B 1 135 ? -20.938 2.17 8.703 1 94.06 135 ALA B CA 1
ATOM 4127 C C . ALA B 1 135 ? -20.875 1.181 9.867 1 94.06 135 ALA B C 1
ATOM 4129 O O . ALA B 1 135 ? -19.797 0.846 10.352 1 94.06 135 ALA B O 1
ATOM 4130 N N . GLU B 1 136 ? -22.016 0.737 10.32 1 95 136 GLU B N 1
ATOM 4131 C CA . GLU B 1 136 ? -22.094 -0.226 11.414 1 95 136 GLU B CA 1
ATOM 4132 C C . GLU B 1 136 ? -21.469 -1.561 11.016 1 95 136 GLU B C 1
ATOM 4134 O O . GLU B 1 136 ? -20.766 -2.189 11.812 1 95 136 GLU B O 1
ATOM 4139 N N . TYR B 1 137 ? -21.781 -2.012 9.836 1 96.38 137 TYR B N 1
ATOM 4140 C CA . TYR B 1 137 ? -21.219 -3.26 9.328 1 96.38 137 TYR B CA 1
ATOM 4141 C C . TYR B 1 137 ? -19.703 -3.195 9.266 1 96.38 137 TYR B C 1
ATOM 4143 O O . TYR B 1 137 ? -19.016 -4.133 9.688 1 96.38 137 TYR B O 1
ATOM 4151 N N . LYS B 1 138 ? -19.141 -2.074 8.82 1 95.75 138 LYS B N 1
ATOM 4152 C CA . LYS B 1 138 ? -17.703 -1.883 8.766 1 95.75 138 LYS B CA 1
ATOM 4153 C C . LYS B 1 138 ? -17.094 -1.92 10.164 1 95.75 138 LYS B C 1
ATOM 4155 O O . LYS B 1 138 ? -16.016 -2.502 10.367 1 95.75 138 LYS B O 1
ATOM 4160 N N . ASP B 1 139 ? -17.781 -1.268 11.047 1 94.38 139 ASP B N 1
ATOM 4161 C CA . ASP B 1 139 ? -17.281 -1.272 12.422 1 94.38 139 ASP B CA 1
ATOM 4162 C C . ASP B 1 139 ? -17.188 -2.697 12.969 1 94.38 139 ASP B C 1
ATOM 4164 O O . ASP B 1 139 ? -16.203 -3.047 13.625 1 94.38 139 ASP B O 1
ATOM 4168 N N . ARG B 1 140 ? -18.172 -3.496 12.672 1 94.81 140 ARG B N 1
ATOM 4169 C CA . ARG B 1 140 ? -18.172 -4.891 13.102 1 94.81 140 ARG B CA 1
ATOM 4170 C C . ARG B 1 140 ? -17.047 -5.672 12.422 1 94.81 140 ARG B C 1
ATOM 4172 O O . ARG B 1 140 ? -16.312 -6.418 13.086 1 94.81 140 ARG B O 1
ATOM 4179 N N . LEU B 1 141 ? -16.891 -5.5 11.172 1 96.25 141 LEU B N 1
ATOM 4180 C CA . LEU B 1 141 ? -15.844 -6.188 10.422 1 96.25 141 LEU B CA 1
ATOM 4181 C C . LEU B 1 141 ? -14.461 -5.82 10.953 1 96.25 141 LEU B C 1
ATOM 4183 O O . LEU B 1 141 ? -13.633 -6.699 11.188 1 96.25 141 LEU B O 1
ATOM 4187 N N . ARG B 1 142 ? -14.273 -4.551 11.234 1 94.5 142 ARG B N 1
ATOM 4188 C CA . ARG B 1 142 ? -12.953 -4.035 11.562 1 94.5 142 ARG B CA 1
ATOM 4189 C C . ARG B 1 142 ? -12.633 -4.238 13.039 1 94.5 142 ARG B C 1
ATOM 4191 O O . ARG B 1 142 ? -11.516 -3.988 13.477 1 94.5 142 ARG B O 1
ATOM 4198 N N . SER B 1 143 ? -13.57 -4.719 13.797 1 94.06 143 SER B N 1
ATOM 4199 C CA . SER B 1 143 ? -13.328 -5.023 15.203 1 94.06 143 SER B CA 1
ATOM 4200 C C . SER B 1 143 ? -12.523 -6.309 15.359 1 94.06 143 SER B C 1
ATOM 4202 O O . SER B 1 143 ? -11.969 -6.57 16.438 1 94.06 143 SER B O 1
ATOM 4204 N N . GLN B 1 144 ? -12.469 -7.102 14.312 1 93.06 144 GLN B N 1
ATOM 4205 C CA . GLN B 1 144 ? -11.672 -8.32 14.305 1 93.06 144 GLN B CA 1
ATOM 4206 C C . GLN B 1 144 ? -10.508 -8.203 13.32 1 93.06 144 GLN B C 1
ATOM 4208 O O . GLN B 1 144 ? -10.594 -7.48 12.328 1 93.06 144 GLN B O 1
ATOM 4213 N N . THR B 1 145 ? -9.43 -8.891 13.648 1 95.06 145 THR B N 1
ATOM 4214 C CA . THR B 1 145 ? -8.242 -8.836 12.805 1 95.06 145 THR B CA 1
ATOM 4215 C C . THR B 1 145 ? -8.016 -10.172 12.102 1 95.06 145 THR B C 1
ATOM 4217 O O . THR B 1 145 ? -8.172 -11.234 12.703 1 95.06 145 THR B O 1
ATOM 4220 N N . TRP B 1 146 ? -7.691 -10.125 10.867 1 95.5 146 TRP B N 1
ATOM 4221 C CA . TRP B 1 146 ? -7.309 -11.312 10.109 1 95.5 146 TRP B CA 1
ATOM 4222 C C . TRP B 1 146 ? -5.828 -11.617 10.297 1 95.5 146 TRP B C 1
ATOM 4224 O O . TRP B 1 146 ? -4.996 -10.711 10.312 1 95.5 146 TRP B O 1
ATOM 4234 N N . GLU B 1 147 ? -5.5 -12.914 10.367 1 94 147 GLU B N 1
ATOM 4235 C CA . GLU B 1 147 ? -4.121 -13.375 10.492 1 94 147 GLU B CA 1
ATOM 4236 C C . GLU B 1 147 ? -3.773 -14.383 9.398 1 94 147 GLU B C 1
ATOM 4238 O O . GLU B 1 147 ? -4.66 -15.016 8.828 1 94 147 GLU B O 1
ATOM 4243 N N . LEU B 1 148 ? -2.51 -14.555 9.195 1 93.81 148 LEU B N 1
ATOM 4244 C CA . LEU B 1 148 ? -2.02 -15.477 8.18 1 93.81 148 LEU B CA 1
ATOM 4245 C C . LEU B 1 148 ? -2.498 -16.891 8.453 1 93.81 148 LEU B C 1
ATOM 4247 O O . LEU B 1 148 ? -2.477 -17.359 9.594 1 93.81 148 LEU B O 1
ATOM 4251 N N . PRO B 1 149 ? -2.871 -17.547 7.441 1 93.25 149 PRO B N 1
ATOM 4252 C CA . PRO B 1 149 ? -3.305 -18.938 7.641 1 93.25 149 PRO B CA 1
ATOM 4253 C C . PRO B 1 149 ? -2.137 -19.891 7.879 1 93.25 149 PRO B C 1
ATOM 4255 O O . PRO B 1 149 ? -2.32 -20.969 8.461 1 93.25 149 PRO B O 1
ATOM 4258 N N . PHE B 1 150 ? -0.977 -19.562 7.371 1 95.75 150 PHE B N 1
ATOM 4259 C CA . PHE B 1 150 ? 0.219 -20.375 7.535 1 95.75 150 PHE B CA 1
ATOM 4260 C C . PHE B 1 150 ? 1.358 -19.562 8.133 1 95.75 150 PHE B C 1
ATOM 4262 O O . PHE B 1 150 ? 1.405 -18.344 7.961 1 95.75 150 PHE B O 1
ATOM 4269 N N . PRO B 1 151 ? 2.283 -20.188 8.742 1 92.44 151 PRO B N 1
ATOM 4270 C CA . PRO B 1 151 ? 3.311 -19.422 9.461 1 92.44 151 PRO B CA 1
ATOM 4271 C C . PRO B 1 151 ? 4.461 -18.984 8.562 1 92.44 151 PRO B C 1
ATOM 4273 O O . PRO B 1 151 ? 5.23 -18.094 8.938 1 92.44 151 PRO B O 1
ATOM 4276 N N . ASP B 1 152 ? 4.598 -19.719 7.41 1 96.06 152 ASP B N 1
ATOM 4277 C CA . ASP B 1 152 ? 5.801 -19.422 6.637 1 96.06 152 ASP B CA 1
ATOM 4278 C C . ASP B 1 152 ? 5.445 -18.859 5.258 1 96.06 152 ASP B C 1
ATOM 4280 O O . ASP B 1 152 ? 4.301 -18.984 4.812 1 96.06 152 ASP B O 1
ATOM 4284 N N . ALA B 1 153 ? 6.445 -18.312 4.602 1 97.5 153 ALA B N 1
ATOM 4285 C CA . ALA B 1 153 ? 6.258 -17.5 3.395 1 97.5 153 ALA B CA 1
ATOM 4286 C C . ALA B 1 153 ? 5.852 -18.375 2.213 1 97.5 153 ALA B C 1
ATOM 4288 O O . ALA B 1 153 ? 4.996 -18 1.411 1 97.5 153 ALA B O 1
ATOM 4289 N N . ILE B 1 154 ? 6.441 -19.578 2.043 1 97.94 154 ILE B N 1
ATOM 4290 C CA . ILE B 1 154 ? 6.184 -20.391 0.855 1 97.94 154 ILE B CA 1
ATOM 4291 C C . ILE B 1 154 ? 4.75 -20.906 0.887 1 97.94 154 ILE B C 1
ATOM 4293 O O . ILE B 1 154 ? 4.066 -20.922 -0.14 1 97.94 154 ILE B O 1
ATOM 4297 N N . HIS B 1 155 ? 4.23 -21.344 2.074 1 98.38 155 HIS B N 1
ATOM 4298 C CA . HIS B 1 155 ? 2.848 -21.781 2.188 1 98.38 155 HIS B CA 1
ATOM 4299 C C . HIS B 1 155 ? 1.877 -20.641 1.872 1 98.38 155 HIS B C 1
ATOM 4301 O O . HIS B 1 155 ? 0.878 -20.859 1.18 1 98.38 155 HIS B O 1
ATOM 4307 N N . ASN B 1 156 ? 2.18 -19.5 2.385 1 98.38 156 ASN B N 1
ATOM 4308 C CA . ASN B 1 156 ? 1.283 -18.375 2.119 1 98.38 156 ASN B CA 1
ATOM 4309 C C . ASN B 1 156 ? 1.347 -17.938 0.657 1 98.38 156 ASN B C 1
ATOM 4311 O O . ASN B 1 156 ? 0.344 -17.5 0.092 1 98.38 156 ASN B O 1
ATOM 4315 N N . LEU B 1 157 ? 2.537 -18.031 0.045 1 98.69 157 LEU B N 1
ATOM 4316 C CA . LEU B 1 157 ? 2.666 -17.766 -1.386 1 98.69 157 LEU B CA 1
ATOM 4317 C C . LEU B 1 157 ? 1.771 -18.703 -2.189 1 98.69 157 LEU B C 1
ATOM 4319 O O . LEU B 1 157 ? 1.015 -18.266 -3.055 1 98.69 157 LEU B O 1
ATOM 4323 N N . VAL B 1 158 ? 1.822 -20 -1.879 1 98.69 158 VAL B N 1
ATOM 4324 C CA . VAL B 1 158 ? 1.005 -21 -2.543 1 98.69 158 VAL B CA 1
ATOM 4325 C C . VAL B 1 158 ? -0.473 -20.734 -2.26 1 98.69 158 VAL B C 1
ATOM 4327 O O . VAL B 1 158 ? -1.299 -20.766 -3.176 1 98.69 158 VAL B O 1
ATOM 4330 N N . TYR B 1 159 ? -0.786 -20.5 -1.024 1 98.38 159 TYR B N 1
ATOM 4331 C CA . TYR B 1 159 ? -2.158 -20.203 -0.623 1 98.38 159 TYR B CA 1
ATOM 4332 C C . TYR B 1 159 ? -2.736 -19.062 -1.45 1 98.38 159 TYR B C 1
ATOM 4334 O O . TYR B 1 159 ? -3.885 -19.125 -1.892 1 98.38 159 TYR B O 1
ATOM 4342 N N . THR B 1 160 ? -1.95 -18.031 -1.631 1 98.31 160 THR B N 1
ATOM 4343 C CA . THR B 1 160 ? -2.426 -16.828 -2.307 1 98.31 160 THR B CA 1
ATOM 4344 C C . THR B 1 160 ? -2.699 -17.109 -3.781 1 98.31 160 THR B C 1
ATOM 4346 O O . THR B 1 160 ? -3.602 -16.516 -4.375 1 98.31 160 THR B O 1
ATOM 4349 N N . VAL B 1 161 ? -1.978 -18.047 -4.426 1 98.62 161 VAL B N 1
ATOM 4350 C CA . VAL B 1 161 ? -2.268 -18.438 -5.801 1 98.62 161 VAL B CA 1
ATOM 4351 C C . VAL B 1 161 ? -3.707 -18.938 -5.902 1 98.62 161 VAL B C 1
ATOM 4353 O O . VAL B 1 161 ? -4.477 -18.469 -6.746 1 98.62 161 VAL B O 1
ATOM 4356 N N . PHE B 1 162 ? -4.047 -19.828 -4.984 1 97.94 162 PHE B N 1
ATOM 4357 C CA . PHE B 1 162 ? -5.383 -20.422 -5.012 1 97.94 162 PHE B CA 1
ATOM 4358 C C . PHE B 1 162 ? -6.434 -19.375 -4.625 1 97.94 162 PHE B C 1
ATOM 4360 O O . PHE B 1 162 ? -7.508 -19.328 -5.23 1 97.94 162 PHE B O 1
ATOM 4367 N N . GLN B 1 163 ? -6.125 -18.625 -3.629 1 97.56 163 GLN B N 1
ATOM 4368 C CA . GLN B 1 163 ? -7.051 -17.609 -3.145 1 97.56 163 GLN B CA 1
ATOM 4369 C C . GLN B 1 163 ? -7.352 -16.578 -4.227 1 97.56 163 GLN B C 1
ATOM 4371 O O . GLN B 1 163 ? -8.508 -16.219 -4.445 1 97.56 163 GLN B O 1
ATOM 4376 N N . GLU B 1 164 ? -6.312 -16.016 -4.938 1 98.31 164 GLU B N 1
ATOM 4377 C CA . GLU B 1 164 ? -6.508 -15.031 -5.992 1 98.31 164 GLU B CA 1
ATOM 4378 C C . GLU B 1 164 ? -7.332 -15.602 -7.141 1 98.31 164 GLU B C 1
ATOM 4380 O O . GLU B 1 164 ? -8.203 -14.922 -7.688 1 98.31 164 GLU B O 1
ATOM 4385 N N . ARG B 1 165 ? -7.059 -16.828 -7.477 1 98.25 165 ARG B N 1
ATOM 4386 C CA . ARG B 1 165 ? -7.812 -17.469 -8.547 1 98.25 165 ARG B CA 1
ATOM 4387 C C . ARG B 1 165 ? -9.273 -17.641 -8.164 1 98.25 165 ARG B C 1
ATOM 4389 O O . ARG B 1 165 ? -10.172 -17.375 -8.969 1 98.25 165 ARG B O 1
ATOM 4396 N N . ALA B 1 166 ? -9.492 -18.109 -6.957 1 97.94 166 ALA B N 1
ATOM 4397 C CA . ALA B 1 166 ? -10.852 -18.266 -6.465 1 97.94 166 ALA B CA 1
ATOM 4398 C C . ALA B 1 166 ? -11.602 -16.938 -6.461 1 97.94 166 ALA B C 1
ATOM 4400 O O . ALA B 1 166 ? -12.758 -16.859 -6.871 1 97.94 166 ALA B O 1
ATOM 4401 N N . THR B 1 167 ? -10.969 -15.922 -5.988 1 98.12 167 THR B N 1
ATOM 4402 C CA . THR B 1 167 ? -11.578 -14.594 -5.938 1 98.12 167 THR B CA 1
ATOM 4403 C C . THR B 1 167 ? -11.891 -14.094 -7.344 1 98.12 167 THR B C 1
ATOM 4405 O O . THR B 1 167 ? -12.969 -13.547 -7.586 1 98.12 167 THR B O 1
ATOM 4408 N N . GLN B 1 168 ? -10.969 -14.273 -8.25 1 98.56 168 GLN B N 1
ATOM 4409 C CA . GLN B 1 168 ? -11.203 -13.914 -9.648 1 98.56 168 GLN B CA 1
ATOM 4410 C C . GLN B 1 168 ? -12.461 -14.586 -10.188 1 98.56 168 GLN B C 1
ATOM 4412 O O . GLN B 1 168 ? -13.289 -13.945 -10.836 1 98.56 168 GLN B O 1
ATOM 4417 N N . LEU B 1 169 ? -12.555 -15.844 -9.906 1 98.19 169 LEU B N 1
ATOM 4418 C CA . LEU B 1 169 ? -13.695 -16.625 -10.375 1 98.19 169 LEU B CA 1
ATOM 4419 C C . LEU B 1 169 ? -15 -16.062 -9.805 1 98.19 169 LEU B C 1
ATOM 4421 O O . LEU B 1 169 ? -16 -15.953 -10.523 1 98.19 169 LEU B O 1
ATOM 4425 N N . ASN B 1 170 ? -15.008 -15.75 -8.5 1 98.31 170 ASN B N 1
ATOM 4426 C CA . ASN B 1 170 ? -16.188 -15.156 -7.879 1 98.31 170 ASN B CA 1
ATOM 4427 C C . ASN B 1 170 ? -16.641 -13.898 -8.625 1 98.31 170 ASN B C 1
ATOM 4429 O O . ASN B 1 170 ? -17.812 -13.758 -8.945 1 98.31 170 ASN B O 1
ATOM 4433 N N . TYR B 1 171 ? -15.742 -13.023 -8.938 1 98.75 171 TYR B N 1
ATOM 4434 C CA . TYR B 1 171 ? -16.078 -11.75 -9.555 1 98.75 171 TYR B CA 1
ATOM 4435 C C . TYR B 1 171 ? -16.484 -11.938 -11.016 1 98.75 171 TYR B C 1
ATOM 4437 O O . TYR B 1 171 ? -17.391 -11.258 -11.508 1 98.75 171 TYR B O 1
ATOM 4445 N N . LEU B 1 172 ? -15.844 -12.898 -11.703 1 98.5 172 LEU B N 1
ATOM 4446 C CA . LEU B 1 172 ? -16.234 -13.195 -13.078 1 98.5 172 LEU B CA 1
ATOM 4447 C C . LEU B 1 172 ? -17.656 -13.727 -13.141 1 98.5 172 LEU B C 1
ATOM 4449 O O . LEU B 1 172 ? -18.422 -13.352 -14.023 1 98.5 172 LEU B O 1
ATOM 4453 N N . ASN B 1 173 ? -17.938 -14.586 -12.211 1 98.44 173 ASN B N 1
ATOM 4454 C CA . ASN B 1 173 ? -19.281 -15.164 -12.219 1 98.44 173 ASN B CA 1
ATOM 4455 C C . ASN B 1 173 ? -20.328 -14.141 -11.789 1 98.44 173 ASN B C 1
ATOM 4457 O O . ASN B 1 173 ? -21.469 -14.172 -12.273 1 98.44 173 ASN B O 1
ATOM 4461 N N . MET B 1 174 ? -20 -13.227 -10.938 1 98.56 174 MET B N 1
ATOM 4462 C CA . MET B 1 174 ? -20.875 -12.102 -10.656 1 98.56 174 MET B CA 1
ATOM 4463 C C . MET B 1 174 ? -21.094 -11.25 -11.906 1 98.56 174 MET B C 1
ATOM 4465 O O . MET B 1 174 ? -22.219 -10.805 -12.164 1 98.56 174 MET B O 1
ATOM 4469 N N . MET B 1 175 ? -20.031 -11.008 -12.688 1 98.69 175 MET B N 1
ATOM 4470 C CA . MET B 1 175 ? -20.125 -10.273 -13.945 1 98.69 175 MET B CA 1
ATOM 4471 C C . MET B 1 175 ? -21.141 -10.93 -14.875 1 98.69 175 MET B C 1
ATOM 4473 O O . MET B 1 175 ? -21.969 -10.25 -15.469 1 98.69 175 MET B O 1
ATOM 4477 N N . LYS B 1 176 ? -21.109 -12.234 -14.953 1 98.25 176 LYS B N 1
ATOM 4478 C CA . LYS B 1 176 ? -22.016 -12.969 -15.82 1 98.25 176 LYS B CA 1
ATOM 4479 C C . LYS B 1 176 ? -23.469 -12.75 -15.398 1 98.25 176 LYS B C 1
ATOM 4481 O O . LYS B 1 176 ? -24.344 -12.523 -16.234 1 98.25 176 LYS B O 1
ATOM 4486 N N . ILE B 1 177 ? -23.703 -12.828 -14.094 1 98.56 177 ILE B N 1
ATOM 4487 C CA . ILE B 1 177 ? -25.047 -12.578 -13.57 1 98.56 177 ILE B CA 1
ATOM 4488 C C . ILE B 1 177 ? -25.484 -11.164 -13.93 1 98.56 177 ILE B C 1
ATOM 4490 O O . ILE B 1 177 ? -26.578 -10.953 -14.445 1 98.56 177 ILE B O 1
ATOM 4494 N N . ALA B 1 178 ? -24.594 -10.18 -13.75 1 98.62 178 ALA B N 1
ATOM 4495 C CA . ALA B 1 178 ? -24.922 -8.773 -13.977 1 98.62 178 ALA B CA 1
ATOM 4496 C C . ALA B 1 178 ? -25.078 -8.484 -15.469 1 98.62 178 ALA B C 1
ATOM 4498 O O . ALA B 1 178 ? -25.609 -7.438 -15.844 1 98.62 178 ALA B O 1
ATOM 4499 N N . GLN B 1 179 ? -24.688 -9.414 -16.312 1 98.25 179 GLN B N 1
ATOM 4500 C CA . GLN B 1 179 ? -24.828 -9.281 -17.766 1 98.25 179 GLN B CA 1
ATOM 4501 C C . GLN B 1 179 ? -26.062 -10.016 -18.266 1 98.25 179 GLN B C 1
ATOM 4503 O O . GLN B 1 179 ? -26.312 -10.078 -19.469 1 98.25 179 GLN B O 1
ATOM 4508 N N . GLY B 1 180 ? -26.781 -10.633 -17.375 1 97.5 180 GLY B N 1
ATOM 4509 C CA . GLY B 1 180 ? -27.984 -11.367 -17.75 1 97.5 180 GLY B CA 1
ATOM 4510 C C . GLY B 1 180 ? -27.688 -12.773 -18.234 1 97.5 180 GLY B C 1
ATOM 4511 O O . GLY B 1 180 ? -28.516 -13.383 -18.922 1 97.5 180 GLY B O 1
ATOM 4512 N N . ARG B 1 181 ? -26.531 -13.281 -17.844 1 96.94 181 ARG B N 1
ATOM 4513 C CA . ARG B 1 181 ? -26.078 -14.547 -18.422 1 96.94 181 ARG B CA 1
ATOM 4514 C C . ARG B 1 181 ? -26 -15.625 -17.344 1 96.94 181 ARG B C 1
ATOM 4516 O O . ARG B 1 181 ? -25.188 -16.547 -17.438 1 96.94 181 ARG B O 1
ATOM 4523 N N . SER B 1 182 ? -26.766 -15.477 -16.328 1 96.5 182 SER B N 1
ATOM 4524 C CA . SER B 1 182 ? -26.797 -16.516 -15.297 1 96.5 182 SER B CA 1
ATOM 4525 C C . SER B 1 182 ? -27.344 -17.828 -15.844 1 96.5 182 SER B C 1
ATOM 4527 O O . SER B 1 182 ? -28.297 -17.828 -16.625 1 96.5 182 SER B O 1
ATOM 4529 N N . GLU B 1 183 ? -26.766 -18.906 -15.375 1 92.56 183 GLU B N 1
ATOM 4530 C CA . GLU B 1 183 ? -27.266 -20.219 -15.727 1 92.56 183 GLU B CA 1
ATOM 4531 C C . GLU B 1 183 ? -28.359 -20.672 -14.75 1 92.56 183 GLU B C 1
ATOM 4533 O O . GLU B 1 183 ? -29.016 -21.703 -14.977 1 92.56 183 GLU B O 1
ATOM 4538 N N . LYS B 1 184 ? -28.469 -20 -13.648 1 96 184 LYS B N 1
ATOM 4539 C CA . LYS B 1 184 ? -29.516 -20.281 -12.664 1 96 184 LYS B CA 1
ATOM 4540 C C . LYS B 1 184 ? -30.828 -19.594 -13.039 1 96 184 LYS B C 1
ATOM 4542 O O . LYS B 1 184 ? -30.875 -18.375 -13.195 1 96 184 LYS B O 1
ATOM 4547 N N . PRO B 1 185 ? -31.922 -20.359 -13.086 1 95.5 185 PRO B N 1
ATOM 4548 C CA . PRO B 1 185 ? -33.188 -19.812 -13.578 1 95.5 185 PRO B CA 1
ATOM 4549 C C . PRO B 1 185 ? -33.656 -18.594 -12.781 1 95.5 185 PRO B C 1
ATOM 4551 O O . PRO B 1 185 ? -34.188 -17.641 -13.359 1 95.5 185 PRO B O 1
ATOM 4554 N N . HIS B 1 186 ? -33.5 -18.578 -11.5 1 94.88 186 HIS B N 1
ATOM 4555 C CA . HIS B 1 186 ? -34.062 -17.531 -10.656 1 94.88 186 HIS B CA 1
ATOM 4556 C C . HIS B 1 186 ? -33.25 -16.234 -10.781 1 94.88 186 HIS B C 1
ATOM 4558 O O . HIS B 1 186 ? -33.656 -15.195 -10.258 1 94.88 186 HIS B O 1
ATOM 4564 N N . LEU B 1 187 ? -32.094 -16.188 -11.469 1 97 187 LEU B N 1
ATOM 4565 C CA . LEU B 1 187 ? -31.281 -15.008 -11.664 1 97 187 LEU B CA 1
ATOM 4566 C C . LEU B 1 187 ? -31.141 -14.672 -13.148 1 97 187 LEU B C 1
ATOM 4568 O O . LEU B 1 187 ? -30.359 -13.789 -13.516 1 97 187 LEU B O 1
ATOM 4572 N N . GLN B 1 188 ? -31.875 -15.461 -13.898 1 93.56 188 GLN B N 1
ATOM 4573 C CA . GLN B 1 188 ? -31.859 -15.18 -15.328 1 93.56 188 GLN B CA 1
ATOM 4574 C C . GLN B 1 188 ? -32.406 -13.797 -15.633 1 93.56 188 GLN B C 1
ATOM 4576 O O . GLN B 1 188 ? -33.438 -13.406 -15.086 1 93.56 188 GLN B O 1
ATOM 4581 N N . GLY B 1 189 ? -31.719 -13 -16.438 1 92.88 189 GLY B N 1
ATOM 4582 C CA . GLY B 1 189 ? -32.219 -11.711 -16.875 1 92.88 189 GLY B CA 1
ATOM 4583 C C . GLY B 1 189 ? -31.812 -10.562 -15.961 1 92.88 189 GLY B C 1
ATOM 4584 O O . GLY B 1 189 ? -32.094 -9.398 -16.266 1 92.88 189 GLY B O 1
ATOM 4585 N N . VAL B 1 190 ? -31.234 -10.883 -14.82 1 96.56 190 VAL B N 1
ATOM 4586 C CA . VAL B 1 190 ? -30.703 -9.82 -13.969 1 96.56 190 VAL B CA 1
ATOM 4587 C C . VAL B 1 190 ? -29.625 -9.062 -14.719 1 96.56 190 VAL B C 1
ATOM 4589 O O . VAL B 1 190 ? -28.641 -9.656 -15.188 1 96.56 190 VAL B O 1
ATOM 4592 N N . THR B 1 191 ? -29.797 -7.777 -14.906 1 97.5 191 THR B N 1
ATOM 4593 C CA . THR B 1 191 ? -28.828 -6.984 -15.656 1 97.5 191 THR B CA 1
ATOM 4594 C C . THR B 1 191 ? -28.516 -5.691 -14.914 1 97.5 191 THR B C 1
ATOM 4596 O O . THR B 1 191 ? -29.406 -5.051 -14.352 1 97.5 191 THR B O 1
ATOM 4599 N N . ASP B 1 192 ? -27.266 -5.348 -14.875 1 98.62 192 ASP B N 1
ATOM 4600 C CA . ASP B 1 192 ? -26.734 -4.082 -14.383 1 98.62 192 ASP B CA 1
ATOM 4601 C C . ASP B 1 192 ? -25.359 -3.789 -14.992 1 98.62 192 ASP B C 1
ATOM 4603 O O . ASP B 1 192 ? -24.344 -4.289 -14.516 1 98.62 192 ASP B O 1
ATOM 4607 N N . PRO B 1 193 ? -25.328 -2.918 -15.984 1 98.5 193 PRO B N 1
ATOM 4608 C CA . PRO B 1 193 ? -24.062 -2.652 -16.672 1 98.5 193 PRO B CA 1
ATOM 4609 C C . PRO B 1 193 ? -23 -2.098 -15.727 1 98.5 193 PRO B C 1
ATOM 4611 O O . PRO B 1 193 ? -21.797 -2.348 -15.93 1 98.5 193 PRO B O 1
ATOM 4614 N N . VAL B 1 194 ? -23.344 -1.31 -14.695 1 98.81 194 VAL B N 1
ATOM 4615 C CA . VAL B 1 194 ? -22.375 -0.757 -13.75 1 98.81 194 VAL B CA 1
ATOM 4616 C C . VAL B 1 194 ? -21.75 -1.885 -12.93 1 98.81 194 VAL B C 1
ATOM 4618 O O . VAL B 1 194 ? -20.516 -2.002 -12.859 1 98.81 194 VAL B O 1
ATOM 4621 N N . LEU B 1 195 ? -22.594 -2.758 -12.398 1 98.88 195 LEU B N 1
ATOM 4622 C CA . LEU B 1 195 ? -22.125 -3.877 -11.594 1 98.88 195 LEU B CA 1
ATOM 4623 C C . LEU B 1 195 ? -21.266 -4.824 -12.43 1 98.88 195 LEU B C 1
ATOM 4625 O O . LEU B 1 195 ? -20.25 -5.336 -11.953 1 98.88 195 LEU B O 1
ATOM 4629 N N . ALA B 1 196 ? -21.688 -5.043 -13.672 1 98.88 196 ALA B N 1
ATOM 4630 C CA . ALA B 1 196 ? -20.906 -5.891 -14.57 1 98.88 196 ALA B CA 1
ATOM 4631 C C . ALA B 1 196 ? -19.516 -5.324 -14.789 1 98.88 196 ALA B C 1
ATOM 4633 O O . ALA B 1 196 ? -18.531 -6.059 -14.742 1 98.88 196 ALA B O 1
ATOM 4634 N N . LYS B 1 197 ? -19.422 -4.039 -15 1 98.88 197 LYS B N 1
ATOM 4635 C CA . LYS B 1 197 ? -18.141 -3.393 -15.227 1 98.88 197 LYS B CA 1
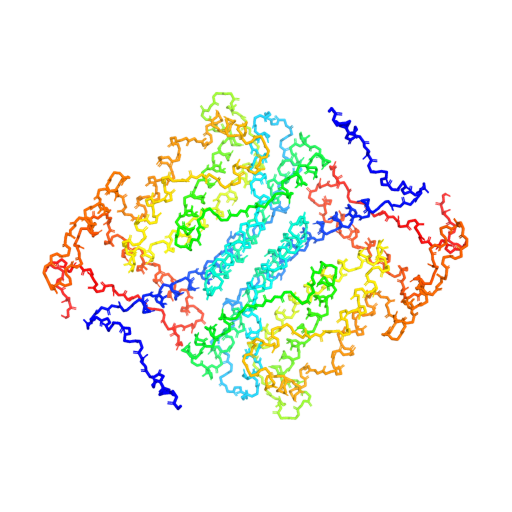ATOM 4636 C C . LYS B 1 197 ? -17.266 -3.451 -13.977 1 98.88 197 LYS B C 1
ATOM 4638 O O . LYS B 1 197 ? -16.062 -3.678 -14.07 1 98.88 197 LYS B O 1
ATOM 4643 N N . VAL B 1 198 ? -17.844 -3.24 -12.805 1 98.94 198 VAL B N 1
ATOM 4644 C CA . VAL B 1 198 ? -17.109 -3.314 -11.547 1 98.94 198 VAL B CA 1
ATOM 4645 C C . VAL B 1 198 ? -16.5 -4.703 -11.391 1 98.94 198 VAL B C 1
ATOM 4647 O O . VAL B 1 198 ? -15.289 -4.836 -11.164 1 98.94 198 VAL B O 1
ATOM 4650 N N . ALA B 1 199 ? -17.344 -5.73 -11.539 1 98.94 199 ALA B N 1
ATOM 4651 C CA . ALA B 1 199 ? -16.891 -7.113 -11.367 1 98.94 199 ALA B CA 1
ATOM 4652 C C . ALA B 1 199 ? -15.789 -7.461 -12.367 1 98.94 199 ALA B C 1
ATOM 4654 O O . ALA B 1 199 ? -14.789 -8.078 -12 1 98.94 199 ALA B O 1
ATOM 4655 N N . GLN B 1 200 ? -15.977 -7.035 -13.586 1 98.81 200 GLN B N 1
ATOM 4656 C CA . GLN B 1 200 ? -14.984 -7.289 -14.625 1 98.81 200 GLN B CA 1
ATOM 4657 C C . GLN B 1 200 ? -13.656 -6.609 -14.305 1 98.81 200 GLN B C 1
ATOM 4659 O O . GLN B 1 200 ? -12.594 -7.223 -14.422 1 98.81 200 GLN B O 1
ATOM 4664 N N . THR B 1 201 ? -13.734 -5.328 -13.977 1 98.94 201 THR B N 1
ATOM 4665 C CA . THR B 1 201 ? -12.547 -4.531 -13.703 1 98.94 201 THR B CA 1
ATOM 4666 C C . THR B 1 201 ? -11.727 -5.152 -12.57 1 98.94 201 THR B C 1
ATOM 4668 O O . THR B 1 201 ? -10.516 -5.324 -12.695 1 98.94 201 THR B O 1
ATOM 4671 N N . ILE B 1 202 ? -12.383 -5.559 -11.523 1 98.94 202 ILE B N 1
ATOM 4672 C CA . ILE B 1 202 ? -11.68 -6.133 -10.375 1 98.94 202 ILE B CA 1
ATOM 4673 C C . ILE B 1 202 ? -11.156 -7.52 -10.734 1 98.94 202 ILE B C 1
ATOM 4675 O O . ILE B 1 202 ? -10.07 -7.91 -10.305 1 98.94 202 ILE B O 1
ATOM 4679 N N . ALA B 1 203 ? -11.914 -8.266 -11.508 1 98.88 203 ALA B N 1
ATOM 4680 C CA . ALA B 1 203 ? -11.469 -9.594 -11.922 1 98.88 203 ALA B CA 1
ATOM 4681 C C . ALA B 1 203 ? -10.164 -9.516 -12.703 1 98.88 203 ALA B C 1
ATOM 4683 O O . ALA B 1 203 ? -9.32 -10.406 -12.609 1 98.88 203 ALA B O 1
ATOM 4684 N N . VAL B 1 204 ? -10.008 -8.492 -13.492 1 98.88 204 VAL B N 1
ATOM 4685 C CA . VAL B 1 204 ? -8.773 -8.289 -14.242 1 98.88 204 VAL B CA 1
ATOM 4686 C C . VAL B 1 204 ? -7.613 -8.07 -13.273 1 98.88 204 VAL B C 1
ATOM 4688 O O . VAL B 1 204 ? -6.523 -8.625 -13.477 1 98.88 204 VAL B O 1
ATOM 4691 N N . ASP B 1 205 ? -7.793 -7.266 -12.219 1 98.88 205 ASP B N 1
ATOM 4692 C CA . ASP B 1 205 ? -6.773 -7.105 -11.188 1 98.88 205 ASP B CA 1
ATOM 4693 C C . ASP B 1 205 ? -6.426 -8.453 -10.547 1 98.88 205 ASP B C 1
ATOM 4695 O O . ASP B 1 205 ? -5.25 -8.773 -10.359 1 98.88 205 ASP B O 1
ATOM 4699 N N . GLU B 1 206 ? -7.488 -9.234 -10.234 1 98.75 206 GLU B N 1
ATOM 4700 C CA . GLU B 1 206 ? -7.273 -10.516 -9.57 1 98.75 206 GLU B CA 1
ATOM 4701 C C . GLU B 1 206 ? -6.477 -11.469 -10.453 1 98.75 206 GLU B C 1
ATOM 4703 O O . GLU B 1 206 ? -5.684 -12.273 -9.953 1 98.75 206 GLU B O 1
ATOM 4708 N N . ALA B 1 207 ? -6.727 -11.398 -11.703 1 98.75 207 ALA B N 1
ATOM 4709 C CA . ALA B 1 207 ? -5.949 -12.211 -12.633 1 98.75 207 ALA B CA 1
ATOM 4710 C C . ALA B 1 207 ? -4.473 -11.828 -12.594 1 98.75 207 ALA B C 1
ATOM 4712 O O . ALA B 1 207 ? -3.6 -12.703 -12.609 1 98.75 207 ALA B O 1
ATOM 4713 N N . ALA B 1 208 ? -4.191 -10.555 -12.578 1 98.88 208 ALA B N 1
ATOM 4714 C CA . ALA B 1 208 ? -2.811 -10.078 -12.5 1 98.88 208 ALA B CA 1
ATOM 4715 C C . ALA B 1 208 ? -2.154 -10.508 -11.188 1 98.88 208 ALA B C 1
ATOM 4717 O O . ALA B 1 208 ? -0.988 -10.906 -11.18 1 98.88 208 ALA B O 1
ATOM 4718 N N . HIS B 1 209 ? -2.912 -10.391 -10.086 1 98.94 209 HIS B N 1
ATOM 4719 C CA . HIS B 1 209 ? -2.424 -10.852 -8.789 1 98.94 209 HIS B CA 1
ATOM 4720 C C . HIS B 1 209 ? -2.1 -12.344 -8.828 1 98.94 209 HIS B C 1
ATOM 4722 O O . HIS B 1 209 ? -1.006 -12.75 -8.438 1 98.94 209 HIS B O 1
ATOM 4728 N N . TYR B 1 210 ? -3.061 -13.125 -9.344 1 98.75 210 TYR B N 1
ATOM 4729 C CA . TYR B 1 210 ? -2.881 -14.562 -9.492 1 98.75 210 TYR B CA 1
ATOM 4730 C C . TYR B 1 210 ? -1.592 -14.883 -10.242 1 98.75 210 TYR B C 1
ATOM 4732 O O . TYR B 1 210 ? -0.792 -15.703 -9.797 1 98.75 210 TYR B O 1
ATOM 4740 N N . ASN B 1 211 ? -1.422 -14.195 -11.297 1 98.81 211 ASN B N 1
ATOM 4741 C CA . ASN B 1 211 ? -0.262 -14.469 -12.141 1 98.81 211 ASN B CA 1
ATOM 4742 C C . ASN B 1 211 ? 1.042 -14.125 -11.422 1 98.81 211 ASN B C 1
ATOM 4744 O O . ASN B 1 211 ? 2.045 -14.82 -11.578 1 98.81 211 ASN B O 1
ATOM 4748 N N . PHE B 1 212 ? 1.146 -13.055 -10.703 1 98.88 212 PHE B N 1
ATOM 4749 C CA . PHE B 1 212 ? 2.348 -12.711 -9.953 1 98.88 212 PHE B CA 1
ATOM 4750 C C . PHE B 1 212 ? 2.715 -13.812 -8.969 1 98.88 212 PHE B C 1
ATOM 4752 O O . PHE B 1 212 ? 3.863 -14.266 -8.93 1 98.88 212 PHE B O 1
ATOM 4759 N N . PHE B 1 213 ? 1.708 -14.242 -8.195 1 98.88 213 PHE B N 1
ATOM 4760 C CA . PHE B 1 213 ? 1.968 -15.258 -7.184 1 98.88 213 PHE B CA 1
ATOM 4761 C C . PHE B 1 213 ? 2.301 -16.594 -7.832 1 98.88 213 PHE B C 1
ATOM 4763 O O . PHE B 1 213 ? 3.139 -17.344 -7.328 1 98.88 213 PHE B O 1
ATOM 4770 N N . LEU B 1 214 ? 1.659 -16.859 -8.953 1 98.88 214 LEU B N 1
ATOM 4771 C CA . LEU B 1 214 ? 1.943 -18.094 -9.695 1 98.88 214 LEU B CA 1
ATOM 4772 C C . LEU B 1 214 ? 3.396 -18.125 -10.156 1 98.88 214 LEU B C 1
ATOM 4774 O O . LEU B 1 214 ? 4.078 -19.141 -10 1 98.88 214 LEU B O 1
ATOM 4778 N N . GLU B 1 215 ? 3.863 -17.016 -10.727 1 98.88 215 GLU B N 1
ATOM 4779 C CA . GLU B 1 215 ? 5.262 -16.938 -11.133 1 98.88 215 GLU B CA 1
ATOM 4780 C C . GLU B 1 215 ? 6.195 -17.156 -9.945 1 98.88 215 GLU B C 1
ATOM 4782 O O . GLU B 1 215 ? 7.25 -17.781 -10.086 1 98.88 215 GLU B O 1
ATOM 4787 N N . GLY B 1 216 ? 5.824 -16.594 -8.805 1 98.81 216 GLY B N 1
ATOM 4788 C CA . GLY B 1 216 ? 6.602 -16.844 -7.605 1 98.81 216 GLY B CA 1
ATOM 4789 C C . GLY B 1 216 ? 6.699 -18.312 -7.238 1 98.81 216 GLY B C 1
ATOM 4790 O O . GLY B 1 216 ? 7.789 -18.812 -6.969 1 98.81 216 GLY B O 1
ATOM 4791 N N . VAL B 1 217 ? 5.594 -19.016 -7.25 1 98.88 217 VAL B N 1
ATOM 4792 C CA . VAL B 1 217 ? 5.578 -20.438 -6.906 1 98.88 217 VAL B CA 1
ATOM 4793 C C . VAL B 1 217 ? 6.375 -21.234 -7.941 1 98.88 217 VAL B C 1
ATOM 4795 O O . VAL B 1 217 ? 7.078 -22.188 -7.594 1 98.88 217 VAL B O 1
ATOM 4798 N N . ARG B 1 218 ? 6.277 -20.844 -9.234 1 98.75 218 ARG B N 1
ATOM 4799 C CA . ARG B 1 218 ? 7.031 -21.516 -10.281 1 98.75 218 ARG B CA 1
ATOM 4800 C C . ARG B 1 218 ? 8.531 -21.406 -10.039 1 98.75 218 ARG B C 1
ATOM 4802 O O . ARG B 1 218 ? 9.273 -22.359 -10.234 1 98.75 218 ARG B O 1
ATOM 4809 N N . MET B 1 219 ? 9.016 -20.25 -9.625 1 98.38 219 MET B N 1
ATOM 4810 C CA . MET B 1 219 ? 10.438 -20.094 -9.328 1 98.38 219 MET B CA 1
ATOM 4811 C C . MET B 1 219 ? 10.844 -21 -8.172 1 98.38 219 MET B C 1
ATOM 4813 O O . MET B 1 219 ? 11.883 -21.656 -8.227 1 98.38 219 MET B O 1
ATOM 4817 N N . TYR B 1 220 ? 10.016 -21.047 -7.145 1 98.25 220 TYR B N 1
ATOM 4818 C CA . TYR B 1 220 ? 10.32 -21.922 -6.023 1 98.25 220 TYR B CA 1
ATOM 4819 C C . TYR B 1 220 ? 10.25 -23.391 -6.441 1 98.25 220 TYR B C 1
ATOM 4821 O O . TYR B 1 220 ? 11.047 -24.219 -5.977 1 98.25 220 TYR B O 1
ATOM 4829 N N . LEU B 1 221 ? 9.258 -23.734 -7.297 1 97.38 221 LEU B N 1
ATOM 4830 C CA . LEU B 1 221 ? 9.156 -25.094 -7.797 1 97.38 221 LEU B CA 1
ATOM 4831 C C . LEU B 1 221 ? 10.398 -25.484 -8.594 1 97.38 221 LEU B C 1
ATOM 4833 O O . LEU B 1 221 ? 10.867 -26.625 -8.508 1 97.38 221 LEU B O 1
ATOM 4837 N N . TYR B 1 222 ? 10.883 -24.562 -9.328 1 96.38 222 TYR B N 1
ATOM 4838 C CA . TYR B 1 222 ? 12.039 -24.797 -10.18 1 96.38 222 TYR B CA 1
ATOM 4839 C C . TYR B 1 222 ? 13.297 -25.031 -9.352 1 96.38 222 TYR B C 1
ATOM 4841 O O . TYR B 1 222 ? 14.062 -25.969 -9.609 1 96.38 222 TYR B O 1
ATOM 4849 N N . TYR B 1 223 ? 13.508 -24.25 -8.273 1 95.75 223 TYR B N 1
ATOM 4850 C CA . TYR B 1 223 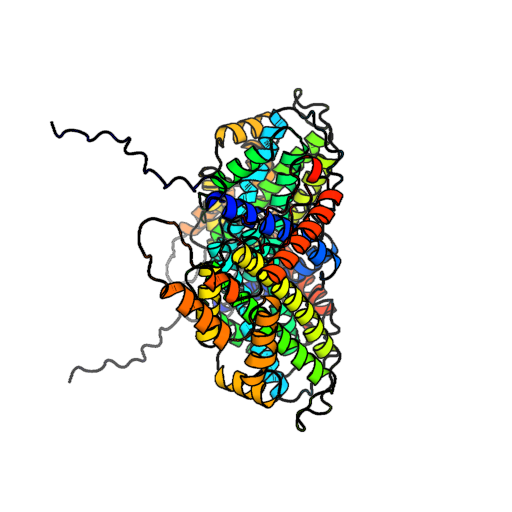? 14.766 -24.297 -7.543 1 95.75 223 TYR B CA 1
ATOM 4851 C C . TYR B 1 223 ? 14.633 -25.141 -6.277 1 95.75 223 TYR B C 1
ATOM 4853 O O . TYR B 1 223 ? 15.625 -25.688 -5.777 1 95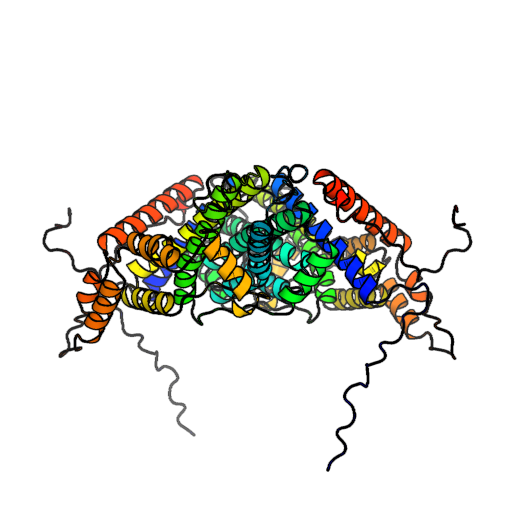.75 223 TYR B O 1
ATOM 4861 N N . TYR B 1 224 ? 13.43 -25.156 -5.707 1 94.81 224 TYR B N 1
ATOM 4862 C CA . TYR B 1 224 ? 13.148 -25.922 -4.492 1 94.81 224 TYR B CA 1
ATOM 4863 C C . TYR B 1 224 ? 11.914 -26.797 -4.672 1 94.81 224 TYR B C 1
ATOM 4865 O O . TYR B 1 224 ? 10.914 -26.625 -3.963 1 94.81 224 TYR B O 1
ATOM 4873 N N . PRO B 1 225 ? 11.984 -27.797 -5.535 1 94.56 225 PRO B N 1
ATOM 4874 C CA . PRO B 1 225 ? 10.781 -28.547 -5.891 1 94.56 225 PRO B CA 1
ATOM 4875 C C . PRO B 1 225 ? 10.18 -29.297 -4.703 1 94.56 225 PRO B C 1
ATOM 4877 O O . PRO B 1 225 ? 8.961 -29.266 -4.5 1 94.56 225 PRO B O 1
ATOM 4880 N N . GLU B 1 226 ? 10.945 -29.938 -3.857 1 92.31 226 GLU B N 1
ATOM 4881 C CA . GLU B 1 226 ? 10.414 -30.766 -2.777 1 92.31 226 GLU B CA 1
ATOM 4882 C C . GLU B 1 226 ? 9.617 -29.938 -1.78 1 92.31 226 GLU B C 1
ATOM 4884 O O . GLU B 1 226 ? 8.469 -30.25 -1.477 1 92.31 226 GLU B O 1
ATOM 4889 N N . ARG B 1 227 ? 10.227 -28.891 -1.303 1 94.56 227 ARG B N 1
ATOM 4890 C CA . ARG B 1 227 ? 9.562 -28.047 -0.314 1 94.56 227 ARG B CA 1
ATOM 4891 C C . ARG B 1 227 ? 8.32 -27.391 -0.904 1 94.56 227 ARG B C 1
ATOM 4893 O O . ARG B 1 227 ? 7.32 -27.203 -0.209 1 94.56 227 ARG B O 1
ATOM 4900 N N . THR B 1 228 ? 8.391 -27.047 -2.164 1 97.62 228 THR B N 1
ATOM 4901 C CA . THR B 1 228 ? 7.273 -26.359 -2.812 1 97.62 228 THR B CA 1
ATOM 4902 C C . THR B 1 228 ? 6.102 -27.328 -3.012 1 97.62 228 THR B C 1
ATOM 4904 O O . THR B 1 228 ? 4.949 -26.969 -2.756 1 97.62 228 THR B O 1
ATOM 4907 N N . LEU B 1 229 ? 6.375 -28.547 -3.43 1 97.12 229 LEU B N 1
ATOM 4908 C CA . LEU B 1 229 ? 5.328 -29.547 -3.617 1 97.12 229 LEU B CA 1
ATOM 4909 C C . LEU B 1 229 ? 4.652 -29.875 -2.291 1 97.12 229 LEU B C 1
ATOM 4911 O O . LEU B 1 229 ? 3.434 -30.047 -2.238 1 97.12 229 LEU B O 1
ATOM 4915 N N . GLU B 1 230 ? 5.426 -29.969 -1.292 1 96.5 230 GLU B N 1
ATOM 4916 C CA . GLU B 1 230 ? 4.863 -30.203 0.032 1 96.5 230 GLU B CA 1
ATOM 4917 C C . GLU B 1 230 ? 3.957 -29.062 0.462 1 96.5 230 GLU B C 1
ATOM 4919 O O . GLU B 1 230 ? 2.893 -29.281 1.042 1 96.5 230 GLU B O 1
ATOM 4924 N N . ALA B 1 231 ? 4.398 -27.812 0.216 1 98 231 ALA B N 1
ATOM 4925 C CA . ALA B 1 231 ? 3.586 -26.641 0.539 1 98 231 ALA B CA 1
ATOM 4926 C C . ALA B 1 231 ? 2.264 -26.656 -0.224 1 98 231 ALA B C 1
ATOM 4928 O O . ALA B 1 231 ? 1.209 -26.359 0.341 1 98 231 ALA B O 1
ATOM 4929 N N . ILE B 1 232 ? 2.334 -27.031 -1.489 1 98.25 232 ILE B N 1
ATOM 4930 C CA . ILE B 1 232 ? 1.132 -27.109 -2.312 1 98.25 232 ILE B CA 1
ATOM 4931 C C . ILE B 1 232 ? 0.167 -28.125 -1.728 1 98.25 232 ILE B C 1
ATOM 4933 O O . ILE B 1 232 ? -1.023 -27.859 -1.562 1 98.25 232 ILE B O 1
ATOM 4937 N N . LYS B 1 233 ? 0.665 -29.297 -1.428 1 96.94 233 LYS B N 1
ATOM 4938 C CA . LYS B 1 233 ? -0.157 -30.344 -0.828 1 96.94 233 LYS B CA 1
ATOM 4939 C C . LYS B 1 233 ? -0.822 -29.859 0.455 1 96.94 233 LYS B C 1
ATOM 4941 O O . LYS B 1 233 ? -2.025 -30.047 0.649 1 96.94 233 LYS B O 1
ATOM 4946 N N . ASN B 1 234 ? -0.05 -29.234 1.313 1 97.38 234 ASN B N 1
ATOM 4947 C CA . ASN B 1 234 ? -0.563 -28.75 2.59 1 97.38 234 ASN B CA 1
ATOM 4948 C C . ASN B 1 234 ? -1.654 -27.703 2.391 1 97.38 234 ASN B C 1
ATOM 4950 O O . ASN B 1 234 ? -2.693 -27.75 3.053 1 97.38 234 ASN B O 1
ATOM 4954 N N . VAL B 1 235 ? -1.444 -26.766 1.481 1 97.38 235 VAL B N 1
ATOM 4955 C CA . VAL B 1 235 ? -2.365 -25.656 1.253 1 97.38 235 VAL B CA 1
ATOM 4956 C C . VAL B 1 235 ? -3.684 -26.188 0.692 1 97.38 235 VAL B C 1
ATOM 4958 O O . VAL B 1 235 ? -4.762 -25.781 1.141 1 97.38 235 VAL B O 1
ATOM 4961 N N . ILE B 1 236 ? -3.637 -27.094 -0.252 1 95.06 236 ILE B N 1
ATOM 4962 C CA . ILE B 1 236 ? -4.863 -27.578 -0.882 1 95.06 236 ILE B CA 1
ATOM 4963 C C . ILE B 1 236 ? -5.688 -28.359 0.129 1 95.06 236 ILE B C 1
ATOM 4965 O O . ILE B 1 236 ? -6.922 -28.359 0.072 1 95.06 236 ILE B O 1
ATOM 4969 N N . SER B 1 237 ? -5.012 -29.047 1.07 1 93.69 237 SER B N 1
ATOM 4970 C CA . SER B 1 237 ? -5.695 -29.875 2.066 1 93.69 237 SER B CA 1
ATOM 4971 C C . SER B 1 237 ? -6.383 -29 3.117 1 93.69 237 SER B C 1
ATOM 4973 O O . SER B 1 237 ? -7.336 -29.438 3.766 1 93.69 237 SER B O 1
ATOM 4975 N N . GLN B 1 238 ? -5.965 -27.766 3.227 1 92.25 238 GLN B N 1
ATOM 4976 C CA . GLN B 1 238 ? -6.457 -26.906 4.305 1 92.25 238 GLN B CA 1
ATOM 4977 C C . GLN B 1 238 ? -7.062 -25.625 3.752 1 92.25 238 GLN B C 1
ATOM 4979 O O . GLN B 1 238 ? -7.285 -24.672 4.5 1 92.25 238 GLN B O 1
ATOM 4984 N N . PHE B 1 239 ? -7.328 -25.594 2.547 1 92.88 239 PHE B N 1
ATOM 4985 C CA . PHE B 1 239 ? -7.691 -24.328 1.915 1 92.88 239 PHE B CA 1
ATOM 4986 C C . PHE B 1 239 ? -9.07 -23.859 2.381 1 92.88 239 PHE B C 1
ATOM 4988 O O . PHE B 1 239 ? -10.016 -24.641 2.398 1 92.88 239 PHE B O 1
ATOM 4995 N N . SER B 1 240 ? -9.141 -22.656 2.766 1 89.44 240 SER B N 1
ATOM 4996 C CA . SER B 1 240 ? -10.367 -21.922 3.02 1 89.44 240 SER B CA 1
ATOM 4997 C C . SER B 1 240 ? -10.227 -20.453 2.602 1 89.44 240 SER B C 1
ATOM 4999 O O . SER B 1 240 ? -9.133 -19.906 2.627 1 89.44 240 SER B O 1
ATOM 5001 N N . MET B 1 241 ? -11.359 -19.938 2.143 1 88.75 241 MET B N 1
ATOM 5002 C CA . MET B 1 241 ? -11.32 -18.516 1.788 1 88.75 241 MET B CA 1
ATOM 5003 C C . MET B 1 241 ? -10.969 -17.672 3 1 88.75 241 MET B C 1
ATOM 5005 O O . MET B 1 241 ? -11.344 -18 4.129 1 88.75 241 MET B O 1
ATOM 5009 N N . PRO B 1 242 ? -10.336 -16.562 2.68 1 85 242 PRO B N 1
ATOM 5010 C CA . PRO B 1 242 ? -9.914 -15.742 3.814 1 85 242 PRO B CA 1
ATOM 5011 C C . PRO B 1 242 ? -11.094 -15.086 4.535 1 85 242 PRO B C 1
ATOM 5013 O O . PRO B 1 242 ? -12.117 -14.789 3.912 1 85 242 PRO B O 1
ATOM 5016 N N . ALA B 1 243 ? -11.047 -14.906 5.789 1 78.81 243 ALA B N 1
ATOM 5017 C CA . ALA B 1 243 ? -11.961 -14.156 6.648 1 78.81 243 ALA B CA 1
ATOM 5018 C C . ALA B 1 243 ? -13.266 -14.922 6.855 1 78.81 243 ALA B C 1
ATOM 5020 O O . ALA B 1 243 ? -14.258 -14.352 7.324 1 78.81 243 ALA B O 1
ATOM 5021 N N . ALA B 1 244 ? -13.359 -16.203 6.441 1 83.19 244 ALA B N 1
ATOM 5022 C CA . ALA B 1 244 ? -14.57 -17 6.59 1 83.19 244 ALA B CA 1
ATOM 5023 C C . ALA B 1 244 ? -15.031 -17.031 8.047 1 83.19 244 ALA B C 1
ATOM 5025 O O . ALA B 1 244 ? -16.234 -17.031 8.32 1 83.19 244 ALA B O 1
ATOM 5026 N N . THR B 1 245 ? -14.07 -16.875 8.859 1 84.94 245 THR B N 1
ATOM 5027 C CA . THR B 1 245 ? -14.43 -16.969 10.273 1 84.94 245 THR B CA 1
ATOM 5028 C C . THR B 1 245 ? -14.695 -15.578 10.852 1 84.94 245 THR B C 1
ATOM 5030 O O . THR B 1 245 ? -15.148 -15.445 11.992 1 84.94 245 THR B O 1
ATOM 5033 N N . LEU B 1 246 ? -14.484 -14.562 10.094 1 88.94 246 LEU B N 1
ATOM 5034 C CA . LEU B 1 246 ? -14.547 -13.203 10.633 1 88.94 246 LEU B CA 1
ATOM 5035 C C . LEU B 1 246 ? -15.781 -12.477 10.125 1 88.94 246 LEU B C 1
ATOM 5037 O O . LEU B 1 246 ? -16.344 -11.625 10.82 1 88.94 246 LEU B O 1
ATOM 5041 N N . VAL B 1 247 ? -16.219 -12.805 8.953 1 89.56 247 VAL B N 1
ATOM 5042 C CA . VAL B 1 247 ? -17.344 -12.125 8.328 1 89.56 247 VAL B CA 1
ATOM 5043 C C . VAL B 1 247 ? -18.656 -12.586 8.984 1 89.56 247 VAL B C 1
ATOM 5045 O O . VAL B 1 247 ? -18.922 -13.781 9.062 1 89.56 247 VAL B O 1
ATOM 5048 N N . PRO B 1 248 ? -19.422 -11.633 9.414 1 90.56 248 PRO B N 1
ATOM 5049 C CA . PRO B 1 248 ? -20.719 -12 9.992 1 90.56 248 PRO B CA 1
ATOM 5050 C C . PRO B 1 248 ? -21.625 -12.711 8.984 1 90.56 248 PRO B C 1
ATOM 5052 O O . PRO B 1 248 ? -21.656 -12.352 7.809 1 90.56 248 PRO B O 1
ATOM 5055 N N . ASN B 1 249 ? -22.281 -13.766 9.43 1 90.69 249 ASN B N 1
ATOM 5056 C CA . ASN B 1 249 ? -23.219 -14.508 8.609 1 90.69 249 ASN B CA 1
ATOM 5057 C C . ASN B 1 249 ? -22.547 -15.133 7.395 1 90.69 249 ASN B C 1
ATOM 5059 O O . ASN B 1 249 ? -23.109 -15.117 6.293 1 90.69 249 ASN B O 1
ATOM 5063 N N . TRP B 1 250 ? -21.391 -15.602 7.578 1 92.56 250 TRP B N 1
ATOM 5064 C CA . TRP B 1 250 ? -20.625 -16.203 6.5 1 92.56 250 TRP B CA 1
ATOM 5065 C C . TRP B 1 250 ? -21.375 -17.359 5.859 1 92.56 250 TRP B C 1
ATOM 5067 O O . TRP B 1 250 ? -21.375 -17.5 4.633 1 92.56 250 TRP B O 1
ATOM 5077 N N . GLN B 1 251 ? -22.016 -18.203 6.656 1 93.38 251 GLN B N 1
ATOM 5078 C CA . GLN B 1 251 ? -22.734 -19.344 6.129 1 93.38 251 GLN B CA 1
ATOM 5079 C C . GLN B 1 251 ? -23.812 -18.922 5.148 1 93.38 251 GLN B C 1
ATOM 5081 O O . GLN B 1 251 ? -24 -19.547 4.102 1 93.38 251 GLN B O 1
ATOM 5086 N N . GLU B 1 252 ? -24.484 -17.922 5.57 1 94.69 252 GLU B N 1
ATOM 5087 C CA . GLU B 1 252 ? -25.5 -17.406 4.668 1 94.69 252 GLU B CA 1
ATOM 5088 C C . GLU B 1 252 ? -24.891 -16.891 3.369 1 94.69 252 GLU B C 1
ATOM 5090 O O . GLU B 1 252 ? -25.406 -17.156 2.283 1 94.69 252 GLU B O 1
ATOM 5095 N N . PHE B 1 253 ? -23.859 -16.156 3.488 1 95.69 253 PHE B N 1
ATOM 5096 C CA . PHE B 1 253 ? -23.141 -15.656 2.32 1 95.69 253 PHE B CA 1
ATOM 5097 C C . PHE B 1 253 ? -22.688 -16.812 1.43 1 95.69 253 PHE B C 1
ATOM 5099 O O . PHE B 1 253 ? -22.953 -16.812 0.226 1 95.69 253 PHE B O 1
ATOM 5106 N N . TYR B 1 254 ? -22.078 -17.781 2.012 1 94.75 254 TYR B N 1
ATOM 5107 C CA . TYR B 1 254 ? -21.547 -18.922 1.284 1 94.75 254 TYR B CA 1
ATOM 5108 C C . TYR B 1 254 ? -22.641 -19.688 0.555 1 94.75 254 TYR B C 1
ATOM 5110 O O . TYR B 1 254 ? -22.5 -20.031 -0.619 1 94.75 254 TYR B O 1
ATOM 5118 N N . GLU B 1 255 ? -23.766 -19.922 1.205 1 96.31 255 GLU B N 1
ATOM 5119 C CA . GLU B 1 255 ? -24.891 -20.625 0.607 1 96.31 255 GLU B CA 1
ATOM 5120 C C . GLU B 1 255 ? -25.484 -19.844 -0.547 1 96.31 255 GLU B C 1
ATOM 5122 O O . GLU B 1 255 ? -25.891 -20.406 -1.561 1 96.31 255 GLU B O 1
ATOM 5127 N N . THR B 1 256 ? -25.547 -18.562 -0.336 1 97.62 256 THR B N 1
ATOM 5128 C CA . THR B 1 256 ? -26.109 -17.719 -1.376 1 97.62 256 THR B CA 1
ATOM 5129 C C . THR B 1 256 ? -25.219 -17.719 -2.617 1 97.62 256 THR B C 1
ATOM 5131 O O . THR B 1 256 ? -25.719 -17.828 -3.74 1 97.62 256 THR B O 1
ATOM 5134 N N . VAL B 1 257 ? -23.953 -17.641 -2.43 1 97.12 257 VAL B N 1
ATOM 5135 C CA . VAL B 1 257 ? -22.969 -17.688 -3.514 1 97.12 257 VAL B CA 1
ATOM 5136 C C . VAL B 1 257 ? -23.094 -19.016 -4.262 1 97.12 257 VAL B C 1
ATOM 5138 O O . VAL B 1 257 ? -23.125 -19.031 -5.492 1 97.12 257 VAL B O 1
ATOM 5141 N N . TYR B 1 258 ? -23.219 -20.047 -3.51 1 96.88 258 TYR B N 1
ATOM 5142 C CA . TYR B 1 258 ? -23.344 -21.391 -4.082 1 96.88 258 TYR B CA 1
ATOM 5143 C C . TYR B 1 258 ? -24.641 -21.516 -4.891 1 96.88 258 TYR B C 1
ATOM 5145 O O . TYR B 1 258 ? -24.609 -21.969 -6.039 1 96.88 258 TYR B O 1
ATOM 5153 N N . ARG B 1 259 ? -25.734 -21.047 -4.352 1 97.38 259 ARG B N 1
ATOM 5154 C CA . ARG B 1 259 ? -27.031 -21.156 -5.004 1 97.38 259 ARG B CA 1
ATOM 5155 C C . ARG B 1 259 ? -27.094 -20.297 -6.266 1 97.38 259 ARG B C 1
ATOM 5157 O O . ARG B 1 259 ? -27.75 -20.656 -7.238 1 97.38 259 ARG B O 1
ATOM 5164 N N . ALA B 1 260 ? -26.344 -19.234 -6.219 1 97.88 260 ALA B N 1
ATOM 5165 C CA . ALA B 1 260 ? -26.328 -18.312 -7.352 1 97.88 260 ALA B CA 1
ATOM 5166 C C . ALA B 1 260 ? -25.453 -18.844 -8.484 1 97.88 260 ALA B C 1
ATOM 5168 O O . ALA B 1 260 ? -25.422 -18.281 -9.578 1 97.88 260 ALA B O 1
ATOM 5169 N N . GLY B 1 261 ? -24.703 -20 -8.211 1 96.81 261 GLY B N 1
ATOM 5170 C CA . GLY B 1 261 ? -23.828 -20.562 -9.227 1 96.81 261 GLY B CA 1
ATOM 5171 C C . GLY B 1 261 ? -22.516 -19.828 -9.375 1 96.81 261 GLY B C 1
ATOM 5172 O O . GLY B 1 261 ? -21.859 -19.922 -10.414 1 96.81 261 GLY B O 1
ATOM 5173 N N . ILE B 1 262 ? -22.156 -19.031 -8.422 1 97.62 262 ILE B N 1
ATOM 5174 C CA . ILE B 1 262 ? -20.938 -18.219 -8.484 1 97.62 262 ILE B CA 1
ATOM 5175 C C . ILE B 1 262 ? -19.734 -19.062 -8.078 1 97.62 262 ILE B C 1
ATOM 5177 O O . ILE B 1 262 ? -18.703 -19.047 -8.758 1 97.62 262 ILE B O 1
ATOM 5181 N N . TYR B 1 263 ? -19.828 -19.766 -6.988 1 96.5 263 TYR B N 1
ATOM 5182 C CA . TYR B 1 263 ? -18.688 -20.484 -6.457 1 96.5 263 TYR B CA 1
ATOM 5183 C C . TYR B 1 263 ? -19.125 -21.594 -5.508 1 96.5 263 TYR B C 1
ATOM 5185 O O . TYR B 1 263 ? -20.016 -21.406 -4.684 1 96.5 263 TYR B O 1
ATOM 5193 N N . GLY B 1 264 ? -18.594 -22.75 -5.598 1 94.56 264 GLY B N 1
ATOM 5194 C CA . GLY B 1 264 ? -18.781 -23.906 -4.742 1 94.56 264 GLY B CA 1
ATOM 5195 C C . GLY B 1 264 ? -17.672 -24.922 -4.848 1 94.56 264 GLY B C 1
ATOM 5196 O O . GLY B 1 264 ? -16.641 -24.656 -5.469 1 94.56 264 GLY B O 1
ATOM 5197 N N . PRO B 1 265 ? -17.828 -26 -4.207 1 93.69 265 PRO B N 1
ATOM 5198 C CA . PRO B 1 265 ? -16.781 -27.016 -4.168 1 93.69 265 PRO B CA 1
ATOM 5199 C C . PRO B 1 265 ? -16.359 -27.484 -5.559 1 93.69 265 PRO B C 1
ATOM 5201 O O . PRO B 1 265 ? -15.164 -27.672 -5.816 1 93.69 265 PRO B O 1
ATOM 5204 N N . ARG B 1 266 ? -17.266 -27.672 -6.426 1 95.12 266 ARG B N 1
ATOM 5205 C CA . ARG B 1 266 ? -16.953 -28.125 -7.777 1 95.12 266 ARG B CA 1
ATOM 5206 C C . ARG B 1 266 ? -16.188 -27.047 -8.547 1 95.12 266 ARG B C 1
ATOM 5208 O O . ARG B 1 266 ? -15.258 -27.359 -9.289 1 95.12 266 ARG B O 1
ATOM 5215 N N . ASP B 1 267 ? -16.641 -25.797 -8.422 1 95.5 267 ASP B N 1
ATOM 5216 C CA . ASP B 1 267 ? -15.93 -24.688 -9.047 1 95.5 267 ASP B CA 1
ATOM 5217 C C . ASP B 1 267 ? -14.492 -24.594 -8.539 1 95.5 267 ASP B C 1
ATOM 5219 O O . ASP B 1 267 ? -13.562 -24.406 -9.32 1 95.5 267 ASP B O 1
ATOM 5223 N N . PHE B 1 268 ? -14.336 -24.719 -7.238 1 95.12 268 PHE B N 1
ATOM 5224 C CA . PHE B 1 268 ? -12.992 -24.719 -6.664 1 95.12 268 PHE B CA 1
ATOM 5225 C C . PHE B 1 268 ? -12.133 -25.812 -7.285 1 95.12 268 PHE B C 1
ATOM 5227 O O . PHE B 1 268 ? -11 -25.562 -7.691 1 95.12 268 PHE B O 1
ATOM 5234 N N . SER B 1 269 ? -12.648 -27.047 -7.332 1 95.44 269 SER B N 1
ATOM 5235 C CA . SER B 1 269 ? -11.891 -28.188 -7.844 1 95.44 269 SER B CA 1
ATOM 5236 C C . SER B 1 269 ? -11.547 -28 -9.32 1 95.44 269 SER B C 1
ATOM 5238 O O . SER B 1 269 ? -10.383 -28.125 -9.711 1 95.44 269 SER B O 1
ATOM 5240 N N . ARG B 1 27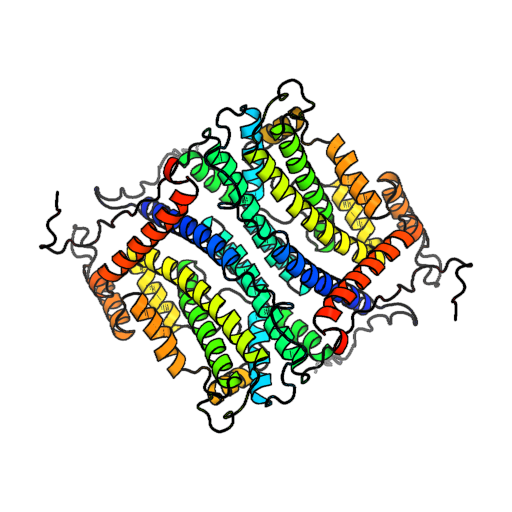0 ? -12.508 -27.609 -10.078 1 96.06 270 ARG B N 1
ATOM 5241 C CA . ARG B 1 270 ? -12.367 -27.609 -11.531 1 96.06 270 ARG B CA 1
ATOM 5242 C C . ARG B 1 270 ? -11.68 -26.328 -12.008 1 96.06 270 ARG B C 1
ATOM 5244 O O . ARG B 1 270 ? -10.797 -26.375 -12.859 1 96.06 270 ARG B O 1
ATOM 5251 N N . ASP B 1 271 ? -12.117 -25.188 -11.445 1 97.12 271 ASP B N 1
ATOM 5252 C CA . ASP B 1 271 ? -11.75 -23.922 -12.055 1 97.12 271 ASP B CA 1
ATOM 5253 C C . ASP B 1 271 ? -10.664 -23.219 -11.242 1 97.12 271 ASP B C 1
ATOM 5255 O O . ASP B 1 271 ? -10.102 -22.219 -11.688 1 97.12 271 ASP B O 1
ATOM 5259 N N . VAL B 1 272 ? -10.359 -23.672 -10.07 1 97.5 272 VAL B N 1
ATOM 5260 C CA . VAL B 1 272 ? -9.297 -23.078 -9.273 1 97.5 272 VAL B CA 1
ATOM 5261 C C . VAL B 1 272 ? -8.141 -24.062 -9.141 1 97.5 272 VAL B C 1
ATOM 5263 O O . VAL B 1 272 ? -7.074 -23.859 -9.734 1 97.5 272 VAL B O 1
ATOM 5266 N N . MET B 1 273 ? -8.359 -25.25 -8.555 1 96.62 273 MET B N 1
ATOM 5267 C CA . MET B 1 273 ? -7.301 -26.219 -8.25 1 96.62 273 MET B CA 1
ATOM 5268 C C . MET B 1 273 ? -6.723 -26.812 -9.531 1 96.62 273 MET B C 1
ATOM 5270 O O . MET B 1 273 ? -5.504 -26.797 -9.727 1 96.62 273 MET B O 1
ATOM 5274 N N . GLN B 1 274 ? -7.566 -27.281 -10.406 1 96.56 274 GLN B N 1
ATOM 5275 C CA . GLN B 1 274 ? -7.074 -27.922 -11.625 1 96.56 274 GLN B CA 1
ATOM 5276 C C . GLN B 1 274 ? -6.355 -26.922 -12.516 1 96.56 274 GLN B C 1
ATOM 5278 O O . GLN B 1 274 ? -5.371 -27.266 -13.18 1 96.56 274 GLN B O 1
ATOM 5283 N N . VAL B 1 275 ? -6.883 -25.734 -12.547 1 97.25 275 VAL B N 1
ATOM 5284 C CA . VAL B 1 275 ? -6.246 -24.703 -13.352 1 97.25 275 VAL B CA 1
ATOM 5285 C C . VAL B 1 275 ? -4.863 -24.391 -12.781 1 97.25 275 VAL B C 1
ATOM 5287 O O . VAL B 1 275 ? -3.883 -24.312 -13.523 1 97.25 275 VAL B O 1
ATOM 5290 N N . ALA B 1 276 ? -4.773 -24.188 -11.453 1 97.56 276 ALA B N 1
ATOM 5291 C CA . ALA B 1 276 ? -3.484 -23.938 -10.812 1 97.56 276 ALA B CA 1
ATOM 5292 C C . ALA B 1 276 ? -2.527 -25.109 -11.031 1 97.56 276 ALA B C 1
ATOM 5294 O O . ALA B 1 276 ? -1.348 -24.906 -11.328 1 97.56 276 ALA B O 1
ATOM 5295 N N . PHE B 1 277 ? -3.033 -26.359 -10.93 1 97.69 277 PHE B N 1
ATOM 5296 C CA . PHE B 1 277 ? -2.227 -27.547 -11.125 1 97.69 277 PHE B CA 1
ATOM 5297 C C . PHE B 1 277 ? -1.658 -27.594 -12.539 1 97.69 277 PHE B C 1
ATOM 5299 O O . PHE B 1 277 ? -0.457 -27.797 -12.727 1 97.69 277 PHE B O 1
ATOM 5306 N N . ARG B 1 278 ? -2.516 -27.359 -13.445 1 97.56 278 ARG B N 1
ATOM 5307 C CA . ARG B 1 278 ? -2.07 -27.375 -14.836 1 97.56 278 ARG B CA 1
ATOM 5308 C C . ARG B 1 278 ? -0.956 -26.359 -15.055 1 97.56 278 ARG B C 1
ATOM 5310 O O . ARG B 1 278 ? 0.043 -26.656 -15.711 1 97.56 278 ARG B O 1
ATOM 5317 N N . ASN B 1 279 ? -1.101 -25.203 -14.477 1 98.19 279 ASN B N 1
ATOM 5318 C CA . ASN B 1 279 ? -0.132 -24.125 -14.664 1 98.19 279 ASN B CA 1
ATOM 5319 C C . ASN B 1 279 ? 1.138 -24.375 -13.852 1 98.19 279 ASN B C 1
ATOM 5321 O O . ASN B 1 279 ? 2.152 -23.703 -14.062 1 98.19 279 ASN B O 1
ATOM 5325 N N . LEU B 1 280 ? 1.107 -25.375 -12.945 1 98.19 280 LEU B N 1
ATOM 5326 C CA . LEU B 1 280 ? 2.277 -25.719 -12.141 1 98.19 280 LEU B CA 1
ATOM 5327 C C . LEU B 1 280 ? 2.844 -27.078 -12.562 1 98.19 280 LEU B C 1
ATOM 5329 O O . LEU B 1 280 ? 3.736 -27.609 -11.906 1 98.19 280 LEU B O 1
ATOM 5333 N N . GLY B 1 281 ? 2.25 -27.672 -13.633 1 97.19 281 GLY B N 1
ATOM 5334 C CA . GLY B 1 281 ? 2.734 -28.938 -14.164 1 97.19 281 GLY B CA 1
ATOM 5335 C C . GLY B 1 281 ? 2.332 -30.141 -13.328 1 97.19 281 GLY B C 1
ATOM 5336 O O . GLY B 1 281 ? 2.992 -31.172 -13.359 1 97.19 281 GLY B O 1
ATOM 5337 N N . ILE B 1 282 ? 1.361 -30 -12.523 1 97.44 282 ILE B N 1
ATOM 5338 C CA . ILE B 1 282 ? 0.881 -31.078 -11.664 1 97.44 282 ILE B CA 1
ATOM 5339 C C . ILE B 1 282 ? -0.367 -31.703 -12.273 1 97.44 282 ILE B C 1
ATOM 5341 O O . ILE B 1 282 ? -1.328 -31.016 -12.602 1 97.44 282 ILE B O 1
ATOM 5345 N N . GLU B 1 283 ? -0.367 -32.938 -12.406 1 95.25 283 GLU B N 1
ATOM 5346 C CA . GLU B 1 283 ? -1.429 -33.656 -13.125 1 95.25 283 GLU B CA 1
ATOM 5347 C C . GLU B 1 283 ? -2.711 -33.688 -12.297 1 95.25 283 GLU B C 1
ATOM 5349 O O . GLU B 1 283 ? -3.805 -33.5 -12.828 1 95.25 283 GLU B O 1
ATOM 5354 N N . SER B 1 284 ? -2.584 -34.125 -11.055 1 94.69 284 SER B N 1
ATOM 5355 C CA . SER B 1 284 ? -3.734 -34.25 -10.164 1 94.69 284 SER B CA 1
ATOM 5356 C C . SER B 1 284 ? -3.305 -34.281 -8.703 1 94.69 284 SER B C 1
ATOM 5358 O O . SER B 1 284 ? -2.117 -34.406 -8.406 1 94.69 284 SER B O 1
ATOM 5360 N N . ARG B 1 285 ? -4.328 -34.062 -7.848 1 93.75 285 ARG B N 1
ATOM 5361 C CA . ARG B 1 285 ? -4.055 -34.156 -6.418 1 93.75 285 ARG B CA 1
ATOM 5362 C C . ARG B 1 285 ? -3.473 -35.531 -6.062 1 93.75 285 ARG B C 1
ATOM 5364 O O . ARG B 1 285 ? -2.527 -35.625 -5.281 1 93.75 285 ARG B O 1
ATOM 5371 N N . LYS B 1 286 ? -4.043 -36.562 -6.621 1 93.44 286 LYS B N 1
ATOM 5372 C CA . LYS B 1 286 ? -3.562 -37.906 -6.379 1 93.44 286 LYS B CA 1
ATOM 5373 C C . LYS B 1 286 ? -2.115 -38.062 -6.836 1 93.44 286 LYS B C 1
ATOM 5375 O O . LYS B 1 286 ? -1.286 -38.625 -6.102 1 93.44 286 LYS B O 1
ATOM 5380 N N . ALA B 1 287 ? -1.833 -37.562 -7.98 1 93.06 287 ALA B N 1
ATOM 5381 C CA . ALA B 1 287 ? -0.476 -37.656 -8.516 1 93.06 287 ALA B CA 1
ATOM 5382 C C . ALA B 1 287 ? 0.509 -36.875 -7.633 1 93.06 287 ALA B C 1
ATOM 5384 O O . ALA B 1 287 ? 1.636 -37.344 -7.414 1 93.06 287 ALA B O 1
ATOM 5385 N N . LEU B 1 288 ? 0.098 -35.75 -7.164 1 95.06 288 LEU B N 1
ATOM 5386 C CA . LEU B 1 288 ? 0.92 -34.969 -6.27 1 95.06 288 LEU B CA 1
ATOM 5387 C C . LEU B 1 288 ? 1.246 -35.719 -4.992 1 95.06 288 LEU B C 1
ATOM 5389 O O . LEU B 1 288 ? 2.414 -35.844 -4.613 1 95.06 288 LEU B O 1
ATOM 5393 N N . GLU B 1 289 ? 0.258 -36.312 -4.391 1 93.31 289 GLU B N 1
ATOM 5394 C CA . GLU B 1 289 ? 0.429 -37.031 -3.129 1 93.31 289 GLU B CA 1
ATOM 5395 C C . GLU B 1 289 ? 1.293 -38.25 -3.314 1 93.31 289 GLU B C 1
ATOM 5397 O O . GLU B 1 289 ? 2.15 -38.562 -2.479 1 93.31 289 GLU B O 1
ATOM 5402 N N . GLU B 1 290 ? 1.041 -38.969 -4.363 1 91.75 290 GLU B N 1
ATOM 5403 C CA . GLU B 1 290 ? 1.842 -40.156 -4.664 1 91.75 290 GLU B CA 1
ATOM 5404 C C . GLU B 1 290 ? 3.303 -39.781 -4.906 1 91.75 290 GLU B C 1
ATOM 5406 O O . GLU B 1 290 ? 4.211 -40.469 -4.438 1 91.75 290 GLU B O 1
ATOM 5411 N N . GLY B 1 291 ? 3.459 -38.719 -5.645 1 89.44 291 GLY B N 1
ATOM 5412 C CA . GLY B 1 291 ? 4.816 -38.281 -5.895 1 89.44 291 GLY B CA 1
ATOM 5413 C C . GLY B 1 291 ? 5.566 -37.906 -4.629 1 89.44 291 GLY B C 1
ATOM 5414 O O . GLY B 1 291 ? 6.727 -38.281 -4.457 1 89.44 291 GLY B O 1
ATOM 5415 N N . ILE B 1 292 ? 4.969 -37.219 -3.732 1 91.12 292 ILE B N 1
ATOM 5416 C CA . ILE B 1 292 ? 5.566 -36.812 -2.471 1 91.12 292 ILE B CA 1
ATOM 5417 C C . ILE B 1 292 ? 5.895 -38.031 -1.623 1 91.12 292 ILE B C 1
ATOM 5419 O O . ILE B 1 292 ? 6.965 -38.094 -1.016 1 91.12 292 ILE B O 1
ATOM 5423 N N . ARG B 1 293 ? 4.98 -38.969 -1.559 1 89.94 293 ARG B N 1
ATOM 5424 C CA . ARG B 1 293 ? 5.191 -40.219 -0.805 1 89.94 293 ARG B CA 1
ATOM 5425 C C . ARG B 1 293 ? 6.41 -40.969 -1.322 1 89.94 293 ARG B C 1
ATOM 5427 O O . ARG B 1 293 ? 7.242 -41.438 -0.537 1 89.94 293 ARG B O 1
ATOM 5434 N N . LYS B 1 294 ? 6.516 -41.094 -2.574 1 86.19 294 LYS B N 1
ATOM 5435 C CA . LYS B 1 294 ? 7.625 -41.812 -3.195 1 86.19 294 LYS B CA 1
ATOM 5436 C C . LYS B 1 294 ? 8.953 -41.125 -2.92 1 86.19 294 LYS B C 1
ATOM 5438 O O . LYS B 1 294 ? 9.992 -41.781 -2.789 1 86.19 294 LYS B O 1
ATOM 5443 N N . THR B 1 295 ? 8.875 -39.844 -2.869 1 81.5 295 THR B N 1
ATOM 5444 C CA . THR B 1 295 ? 10.078 -39.094 -2.605 1 81.5 295 THR B CA 1
ATOM 5445 C C . THR B 1 295 ? 10.562 -39.312 -1.173 1 81.5 295 THR B C 1
ATOM 5447 O O . THR B 1 295 ? 11.766 -39.312 -0.912 1 81.5 295 THR B O 1
ATOM 5450 N N . ARG B 1 296 ? 9.703 -39.562 -0.195 1 77.31 296 ARG B N 1
ATOM 5451 C CA . ARG B 1 296 ? 10.039 -39.781 1.21 1 77.31 296 ARG B CA 1
ATOM 5452 C C . ARG B 1 296 ? 10.531 -41.188 1.455 1 77.31 296 ARG B C 1
ATOM 5454 O O . ARG B 1 296 ? 11.344 -41.438 2.357 1 77.31 296 ARG B O 1
ATOM 5461 N N . GLU B 1 297 ? 9.891 -42.25 0.853 1 68.5 297 GLU B N 1
ATOM 5462 C CA . GLU B 1 297 ? 10.211 -43.688 1.054 1 68.5 297 GLU B CA 1
ATOM 5463 C C . GLU B 1 297 ? 11.594 -44 0.488 1 68.5 297 GLU B C 1
ATOM 5465 O O . GLU B 1 297 ? 12.188 -45.031 0.856 1 68.5 297 GLU B O 1
ATOM 5470 N N . VAL B 1 298 ? 11.992 -43.438 -0.36 1 57.62 298 VAL B N 1
ATOM 5471 C CA . VAL B 1 298 ? 13.266 -43.844 -0.931 1 57.62 298 VAL B CA 1
ATOM 5472 C C . VAL B 1 298 ? 14.367 -43.75 0.129 1 57.62 298 VAL B C 1
ATOM 5474 O O . VAL B 1 298 ? 14.656 -42.688 0.642 1 57.62 298 VAL B O 1
ATOM 5477 N N . PRO B 1 299 ? 14.547 -44.906 0.868 1 50.41 299 PRO B N 1
ATOM 5478 C CA . PRO B 1 299 ? 15.625 -45.062 1.854 1 50.41 299 PRO B CA 1
ATOM 5479 C C . PRO B 1 299 ? 16.938 -44.438 1.393 1 50.41 299 PRO B C 1
ATOM 5481 O O . PRO B 1 299 ? 17.234 -44.406 0.194 1 50.41 299 PRO B O 1
ATOM 5484 N N . ASP B 1 300 ? 17.406 -43.406 2.191 1 46.91 300 ASP B N 1
ATOM 5485 C CA . ASP B 1 300 ? 18.812 -43.062 2.025 1 46.91 300 ASP B CA 1
ATOM 5486 C C . ASP B 1 300 ? 19.672 -44.312 1.919 1 46.91 300 ASP B C 1
ATOM 5488 O O . ASP B 1 300 ? 20 -44.938 2.932 1 46.91 300 ASP B O 1
ATOM 5492 N N . PHE B 1 301 ? 19.5 -45.219 1.122 1 39.78 301 PHE B N 1
ATOM 5493 C CA . PHE B 1 301 ? 20.531 -46.281 1.144 1 39.78 301 PHE B CA 1
ATOM 5494 C C . PHE B 1 301 ? 21.906 -45.656 1.412 1 39.78 301 PHE B C 1
ATOM 5496 O O . PHE B 1 301 ? 22.125 -44.469 1.192 1 39.78 301 PHE B O 1
ATOM 5503 N N . GLU B 1 302 ? 23.156 -46.531 1.406 1 39.62 302 GLU B N 1
ATOM 5504 C CA . GLU B 1 302 ? 24.5 -46.125 1.813 1 39.62 302 GLU B CA 1
ATOM 5505 C C . GLU B 1 302 ? 24.812 -44.719 1.371 1 39.62 302 GLU B C 1
ATOM 5507 O O . GLU B 1 302 ? 24.031 -44.094 0.636 1 39.62 302 GLU B O 1
ATOM 5512 N N . GLY B 1 303 ? 26.156 -44.219 1.115 1 41.53 303 GLY B N 1
ATOM 5513 C CA . GLY B 1 303 ? 27.062 -43.094 0.891 1 41.53 303 GLY B CA 1
ATOM 5514 C C . GLY B 1 303 ? 26.516 -42.094 -0.115 1 41.53 303 GLY B C 1
ATOM 5515 O O . GLY B 1 303 ? 27.094 -41 -0.294 1 41.53 303 GLY B O 1
ATOM 5516 N N . GLY B 1 304 ? 26.047 -42.469 -1.382 1 39.41 304 GLY B N 1
ATOM 5517 C CA . GLY B 1 304 ? 25.922 -41.531 -2.48 1 39.41 304 GLY B CA 1
ATOM 5518 C C . GLY B 1 304 ? 24.641 -40.719 -2.418 1 39.41 304 GLY B C 1
ATOM 5519 O O . GLY B 1 304 ? 23.703 -41.094 -1.721 1 39.41 304 GLY B O 1
ATOM 5520 N N . ASN B 1 305 ? 24.703 -39.312 -2.471 1 43.34 305 ASN B N 1
ATOM 5521 C CA . ASN B 1 305 ? 23.766 -38.219 -2.691 1 43.34 305 ASN B CA 1
ATOM 5522 C C . ASN B 1 305 ? 22.609 -38.625 -3.586 1 43.34 305 ASN B C 1
ATOM 5524 O O . ASN B 1 305 ? 22.578 -38.312 -4.773 1 43.34 305 ASN B O 1
ATOM 5528 N N . PHE B 1 306 ? 22.172 -39.812 -3.574 1 44.12 306 PHE B N 1
ATOM 5529 C CA . PHE B 1 306 ? 21.078 -40.156 -4.465 1 44.12 306 PHE B CA 1
ATOM 5530 C C . PHE B 1 306 ? 19.828 -39.375 -4.117 1 44.12 306 PHE B C 1
ATOM 5532 O O . PHE B 1 306 ? 19.078 -39.75 -3.219 1 44.12 306 PHE B O 1
ATOM 5539 N N . LYS B 1 307 ? 19.734 -38.031 -4.012 1 50.47 307 LYS B N 1
ATOM 5540 C CA . LYS B 1 307 ? 18.484 -37.312 -4.098 1 50.47 307 LYS B CA 1
ATOM 5541 C C . LYS B 1 307 ? 17.516 -37.969 -5.062 1 50.47 307 LYS B C 1
ATOM 5543 O O . LYS B 1 307 ? 17.875 -38.281 -6.203 1 50.47 307 LYS B O 1
ATOM 5548 N N . THR B 1 308 ? 16.453 -38.719 -4.641 1 57.06 308 THR B N 1
ATOM 5549 C CA . THR B 1 308 ? 15.43 -39.469 -5.344 1 57.06 308 THR B CA 1
ATOM 5550 C C . THR B 1 308 ? 14.914 -38.719 -6.559 1 57.06 308 THR B C 1
ATOM 5552 O O . THR B 1 308 ? 14.883 -37.469 -6.551 1 57.06 308 THR B O 1
ATOM 5555 N N . THR B 1 309 ? 15.008 -39.312 -7.871 1 65.56 309 THR B N 1
ATOM 5556 C CA . THR B 1 309 ? 14.5 -38.875 -9.164 1 65.56 309 THR B CA 1
ATOM 5557 C C . THR B 1 309 ? 12.977 -38.812 -9.148 1 65.56 309 THR B C 1
ATOM 5559 O O . THR B 1 309 ? 12.359 -38.344 -10.109 1 65.56 309 THR B O 1
ATOM 5562 N N . ALA B 1 310 ? 12.375 -39.281 -7.992 1 75.88 310 ALA B N 1
ATOM 5563 C CA . ALA B 1 310 ? 10.922 -39.344 -7.973 1 75.88 310 ALA B CA 1
ATOM 5564 C C . ALA B 1 310 ? 10.297 -37.969 -7.977 1 75.88 310 ALA B C 1
ATOM 5566 O O . ALA B 1 310 ? 9.195 -37.781 -8.492 1 75.88 310 ALA B O 1
ATOM 5567 N N . ILE B 1 311 ? 10.961 -37.062 -7.418 1 82.06 311 ILE B N 1
ATOM 5568 C CA . ILE B 1 311 ? 10.438 -35.719 -7.324 1 82.06 311 ILE B CA 1
ATOM 5569 C C . ILE B 1 311 ? 10.195 -35.156 -8.727 1 82.06 311 ILE B C 1
ATOM 5571 O O . ILE B 1 311 ? 9.211 -34.438 -8.961 1 82.06 311 ILE B O 1
ATOM 5575 N N . TRP B 1 312 ? 10.984 -35.625 -9.602 1 82.56 312 TRP B N 1
ATOM 5576 C CA . TRP B 1 312 ? 10.945 -35.062 -10.945 1 82.56 312 TRP B CA 1
ATOM 5577 C C . TRP B 1 312 ? 9.766 -35.625 -11.734 1 82.56 312 TRP B C 1
ATOM 5579 O O . TRP B 1 312 ? 9.375 -35.062 -12.766 1 82.56 312 TRP B O 1
ATOM 5589 N N . ASP B 1 313 ? 9.227 -36.688 -11.18 1 83.56 313 ASP B N 1
ATOM 5590 C CA . ASP B 1 313 ? 8.062 -37.281 -11.812 1 83.56 313 ASP B CA 1
ATOM 5591 C C . ASP B 1 313 ? 6.766 -36.75 -11.203 1 83.56 313 ASP B C 1
ATOM 5593 O O . ASP B 1 313 ? 5.676 -37.062 -11.695 1 83.56 313 ASP B O 1
ATOM 5597 N N . THR B 1 314 ? 6.875 -35.969 -10.219 1 89.81 314 THR B N 1
ATOM 5598 C CA . THR B 1 314 ? 5.711 -35.5 -9.477 1 89.81 314 THR B CA 1
ATOM 5599 C C . THR B 1 314 ? 5.059 -34.312 -10.188 1 89.81 314 THR B C 1
ATOM 5601 O O . THR B 1 314 ? 3.881 -34.031 -9.961 1 89.81 314 THR B O 1
ATOM 5604 N N . PHE B 1 315 ? 5.77 -33.656 -11.023 1 94.12 315 PHE B N 1
ATOM 5605 C CA . PHE B 1 315 ? 5.289 -32.531 -11.82 1 94.12 315 PHE B CA 1
ATOM 5606 C C . PHE B 1 315 ? 6.109 -32.375 -13.094 1 94.12 315 PHE B C 1
ATOM 5608 O O . PHE B 1 315 ? 7.145 -33.031 -13.25 1 94.12 315 PHE B O 1
ATOM 5615 N N . ASP B 1 316 ? 5.609 -31.656 -14.039 1 94.69 316 ASP B N 1
ATOM 5616 C CA . ASP B 1 316 ? 6.309 -31.422 -15.297 1 94.69 316 ASP B CA 1
ATOM 5617 C C . ASP B 1 316 ? 7.391 -30.359 -15.133 1 94.69 316 ASP B C 1
ATOM 5619 O O . ASP B 1 316 ? 7.172 -29.188 -15.453 1 94.69 316 ASP B O 1
ATOM 5623 N N . TYR B 1 317 ? 8.57 -30.797 -14.734 1 94.06 317 TYR B N 1
ATOM 5624 C CA . TYR B 1 317 ? 9.68 -29.891 -14.477 1 94.06 317 TYR B CA 1
ATOM 5625 C C . TYR B 1 317 ? 10.031 -29.094 -15.719 1 94.06 317 TYR B C 1
ATOM 5627 O O . TYR B 1 317 ? 10.352 -27.906 -15.641 1 94.06 317 TYR B O 1
ATOM 5635 N N . GLY B 1 318 ? 10.062 -29.812 -16.891 1 94.12 318 GLY B N 1
ATOM 5636 C CA . GLY B 1 318 ? 10.375 -29.141 -18.141 1 94.12 318 GLY B CA 1
ATOM 5637 C C . GLY B 1 318 ? 9.438 -27.984 -18.453 1 94.12 318 GLY B C 1
ATOM 5638 O O . GLY B 1 318 ? 9.883 -26.922 -18.906 1 94.12 318 GLY B O 1
ATOM 5639 N N . ALA B 1 319 ? 8.188 -28.188 -18.203 1 96.19 319 ALA B N 1
ATOM 5640 C CA . ALA B 1 319 ? 7.207 -27.125 -18.422 1 96.19 319 ALA B CA 1
ATOM 5641 C C . ALA B 1 319 ? 7.465 -25.938 -17.5 1 96.19 319 ALA B C 1
ATOM 5643 O O . ALA B 1 319 ? 7.402 -24.781 -17.922 1 96.19 319 ALA B O 1
ATOM 5644 N N . VAL B 1 320 ? 7.73 -26.25 -16.234 1 97.12 320 VAL B N 1
ATOM 5645 C CA . VAL B 1 320 ? 8.008 -25.219 -15.25 1 97.12 320 VAL B CA 1
ATOM 5646 C C . VAL B 1 320 ? 9.281 -24.469 -15.641 1 97.12 320 VAL B C 1
ATOM 5648 O O . VAL B 1 320 ? 9.336 -23.234 -15.555 1 97.12 320 VAL B O 1
ATOM 5651 N N . GLU B 1 321 ? 10.305 -25.219 -16.062 1 96.44 321 GLU B N 1
ATOM 5652 C CA . GLU B 1 321 ? 11.531 -24.578 -16.531 1 96.44 321 GLU B CA 1
ATOM 5653 C C . GLU B 1 321 ? 11.25 -23.594 -17.672 1 96.44 321 GLU B C 1
ATOM 5655 O O . GLU B 1 321 ? 11.773 -22.484 -17.688 1 96.44 321 GLU B O 1
ATOM 5660 N N . GLY B 1 322 ? 10.453 -24.078 -18.656 1 97.5 322 GLY B N 1
ATOM 5661 C CA . GLY B 1 322 ? 10.07 -23.203 -19.75 1 97.5 322 GLY B CA 1
ATOM 5662 C C . GLY B 1 322 ? 9.398 -21.922 -19.281 1 97.5 322 GLY B C 1
ATOM 5663 O O . GLY B 1 322 ? 9.695 -20.828 -19.797 1 97.5 322 GLY B O 1
ATOM 5664 N N . ASP B 1 323 ? 8.484 -22.016 -18.328 1 98.25 323 ASP B N 1
ATOM 5665 C CA . ASP B 1 323 ? 7.77 -20.859 -17.781 1 98.25 323 ASP B CA 1
ATOM 5666 C C . ASP B 1 323 ? 8.727 -19.906 -17.078 1 98.25 323 ASP B C 1
ATOM 5668 O O . ASP B 1 323 ? 8.648 -18.688 -17.266 1 98.25 323 ASP B O 1
ATOM 5672 N N . VAL B 1 324 ? 9.633 -20.438 -16.234 1 98.12 324 VAL B N 1
ATOM 5673 C CA . VAL B 1 324 ? 10.586 -19.609 -15.508 1 98.12 324 VAL B CA 1
ATOM 5674 C C . VAL B 1 324 ? 11.539 -18.938 -16.484 1 98.12 324 VAL B C 1
ATOM 5676 O O . VAL B 1 324 ? 11.906 -17.766 -16.312 1 98.12 324 VAL B O 1
ATOM 5679 N N . ARG B 1 325 ? 11.953 -19.625 -17.562 1 97.75 325 ARG B N 1
ATOM 5680 C CA . ARG B 1 325 ? 12.773 -19.031 -18.609 1 97.75 325 ARG B CA 1
ATOM 5681 C C . ARG B 1 325 ? 12.047 -17.859 -19.281 1 97.75 325 ARG B C 1
ATOM 5683 O O . ARG B 1 325 ? 12.641 -16.812 -19.516 1 97.75 325 ARG B O 1
ATOM 5690 N N . ARG B 1 326 ? 10.812 -18.078 -19.625 1 98.06 326 ARG B N 1
ATOM 5691 C CA . ARG B 1 326 ? 10.023 -17.016 -20.266 1 98.06 326 ARG B CA 1
ATOM 5692 C C . ARG B 1 326 ? 9.875 -15.812 -19.344 1 98.06 326 ARG B C 1
ATOM 5694 O O . ARG B 1 326 ? 9.883 -14.672 -19.797 1 98.06 326 ARG B O 1
ATOM 5701 N N . LEU B 1 327 ? 9.695 -16.094 -18.047 1 98 327 LEU B N 1
ATOM 5702 C CA . LEU B 1 327 ? 9.656 -15.016 -17.078 1 98 327 LEU B CA 1
ATOM 5703 C C . LEU B 1 327 ? 10.938 -14.188 -17.125 1 98 327 LEU B C 1
ATOM 5705 O O . LEU B 1 327 ? 10.891 -12.961 -17.125 1 98 327 LEU B O 1
ATOM 5709 N N . HIS B 1 328 ? 12.094 -14.844 -17.172 1 97.5 328 HIS B N 1
ATOM 5710 C CA . HIS B 1 328 ? 13.375 -14.148 -17.203 1 97.5 328 HIS B CA 1
ATOM 5711 C C . HIS B 1 328 ? 13.516 -13.328 -18.484 1 97.5 328 HIS B C 1
ATOM 5713 O O . HIS B 1 328 ? 14.062 -12.219 -18.453 1 97.5 328 HIS B O 1
ATOM 5719 N N . VAL B 1 329 ? 13 -13.867 -19.609 1 97.56 329 VAL B N 1
ATOM 5720 C CA . VAL B 1 329 ? 13.047 -13.133 -20.859 1 97.56 329 VAL B CA 1
ATOM 5721 C C . VAL B 1 329 ? 12.211 -11.859 -20.75 1 97.56 329 VAL B C 1
ATOM 5723 O O . VAL B 1 329 ? 12.648 -10.781 -21.156 1 97.56 329 VAL B O 1
ATOM 5726 N N . LYS B 1 330 ? 11.047 -12.008 -20.156 1 97.75 330 LYS B N 1
ATOM 5727 C CA . LYS B 1 330 ? 10.172 -10.859 -19.938 1 97.75 330 LYS B CA 1
ATOM 5728 C C . LYS B 1 330 ? 10.867 -9.797 -19.078 1 97.75 330 LYS B C 1
ATOM 5730 O O . LYS B 1 330 ? 10.836 -8.609 -19.422 1 97.75 330 LYS B O 1
ATOM 5735 N N . ILE B 1 331 ? 11.516 -10.188 -18.031 1 97.94 331 ILE B N 1
ATOM 5736 C CA . ILE B 1 331 ? 12.219 -9.281 -17.125 1 97.94 331 ILE B CA 1
ATOM 5737 C C . ILE B 1 331 ? 13.391 -8.633 -17.875 1 97.94 331 ILE B C 1
ATOM 5739 O O . ILE B 1 331 ? 13.602 -7.422 -17.766 1 97.94 331 ILE B O 1
ATOM 5743 N N . GLN B 1 332 ? 14.125 -9.422 -18.625 1 97.62 332 GLN B N 1
ATOM 5744 C CA . GLN B 1 332 ? 15.266 -8.914 -19.391 1 97.62 332 GLN B CA 1
ATOM 5745 C C . GLN B 1 332 ? 14.828 -7.84 -20.375 1 97.62 332 GLN B C 1
ATOM 5747 O O . GLN B 1 332 ? 15.469 -6.789 -20.484 1 97.62 332 GLN B O 1
ATOM 5752 N N . ASP B 1 333 ? 13.789 -8.148 -21.109 1 97.75 333 ASP B N 1
ATOM 5753 C CA . ASP B 1 333 ? 13.281 -7.195 -22.094 1 97.75 333 ASP B CA 1
ATOM 5754 C C . ASP B 1 333 ? 12.875 -5.883 -21.422 1 97.75 333 ASP B C 1
ATOM 5756 O O . ASP B 1 333 ? 13.188 -4.801 -21.922 1 97.75 333 ASP B O 1
ATOM 5760 N N . TYR B 1 334 ? 12.188 -5.973 -20.312 1 98.12 334 TYR B N 1
ATOM 5761 C CA . TYR B 1 334 ? 11.781 -4.789 -19.578 1 98.12 334 TYR B CA 1
ATOM 5762 C C . TYR B 1 334 ? 13 -3.994 -19.109 1 98.12 334 TYR B C 1
ATOM 5764 O O . TYR B 1 334 ? 13.062 -2.777 -19.281 1 98.12 334 TYR B O 1
ATOM 5772 N N . GLU B 1 335 ? 13.938 -4.656 -18.531 1 97.62 335 GLU B N 1
ATOM 5773 C CA . GLU B 1 335 ? 15.117 -4.02 -17.938 1 97.62 335 GLU B CA 1
ATOM 5774 C C . GLU B 1 335 ? 15.992 -3.385 -19.016 1 97.62 335 GLU B C 1
ATOM 5776 O O . GLU B 1 335 ? 16.625 -2.355 -18.766 1 97.62 335 GLU B O 1
ATOM 5781 N N . LYS B 1 336 ? 16.062 -4.027 -20.141 1 97.12 336 LYS B N 1
ATOM 5782 C CA . LYS B 1 336 ? 16.828 -3.467 -21.25 1 97.12 336 LYS B CA 1
ATOM 5783 C C . LYS B 1 336 ? 16.266 -2.104 -21.656 1 97.12 336 LYS B C 1
ATOM 5785 O O . LYS B 1 336 ? 17.031 -1.195 -22 1 97.12 336 LYS B O 1
ATOM 5790 N N . GLY B 1 337 ? 14.969 -2.008 -21.609 1 97 337 GLY B N 1
ATOM 5791 C CA . GLY B 1 337 ? 14.336 -0.75 -21.969 1 97 337 GLY B CA 1
ATOM 5792 C C . GLY B 1 337 ? 14.727 0.4 -21.062 1 97 337 GLY B C 1
ATOM 5793 O O . GLY B 1 337 ? 14.703 1.562 -21.469 1 97 337 GLY B O 1
ATOM 5794 N N . ILE B 1 338 ? 15.156 0.093 -19.844 1 97.5 338 ILE B N 1
ATOM 5795 C CA . ILE B 1 338 ? 15.492 1.106 -18.844 1 97.5 338 ILE B CA 1
ATOM 5796 C C . ILE B 1 338 ? 17 1.319 -18.828 1 97.5 338 ILE B C 1
ATOM 5798 O O . ILE B 1 338 ? 17.484 2.406 -18.484 1 97.5 338 ILE B O 1
ATOM 5802 N N . GLY B 1 339 ? 17.766 0.284 -19.109 1 97.12 339 GLY B N 1
ATOM 5803 C CA . GLY B 1 339 ? 19.219 0.335 -19.062 1 97.12 339 GLY B CA 1
ATOM 5804 C C . GLY B 1 339 ? 19.797 -0.434 -17.906 1 97.12 339 GLY B C 1
ATOM 5805 O O . GLY B 1 339 ? 21 -0.325 -17.625 1 97.12 339 GLY B O 1
ATOM 5806 N N . PHE B 1 340 ? 19.031 -1.248 -17.234 1 95.88 340 PHE B N 1
ATOM 5807 C CA . PHE B 1 340 ? 19.531 -2.025 -16.094 1 95.88 340 PHE B CA 1
ATOM 5808 C C . PHE B 1 340 ? 20.578 -3.033 -16.547 1 95.88 340 PHE B C 1
ATOM 5810 O O . PHE B 1 340 ? 21.484 -3.367 -15.797 1 95.88 340 PHE B O 1
ATOM 5817 N N . ASP B 1 341 ? 20.391 -3.527 -17.781 1 92.56 341 ASP B N 1
ATOM 5818 C CA . ASP B 1 341 ? 21.266 -4.57 -18.312 1 92.56 341 ASP B CA 1
ATOM 5819 C C . ASP B 1 341 ? 22.703 -4.07 -18.438 1 92.56 341 ASP B C 1
ATOM 5821 O O . ASP B 1 341 ? 23.641 -4.867 -18.453 1 92.56 341 ASP B O 1
ATOM 5825 N N . LEU B 1 342 ? 22.906 -2.842 -18.422 1 93.62 342 LEU B N 1
ATOM 5826 C CA . LEU B 1 342 ? 24.234 -2.256 -18.5 1 93.62 342 LEU B CA 1
ATOM 5827 C C . LEU B 1 342 ? 25 -2.463 -17.203 1 93.62 342 LEU B C 1
ATOM 5829 O O . LEU B 1 342 ? 26.234 -2.471 -17.188 1 93.62 342 LEU B O 1
ATOM 5833 N N . TYR B 1 343 ? 24.266 -2.627 -16.125 1 94 343 TYR B N 1
ATOM 5834 C CA . TYR B 1 343 ? 24.891 -2.699 -14.812 1 94 343 TYR B CA 1
ATOM 5835 C C . TYR B 1 343 ? 24.703 -4.074 -14.188 1 94 343 TYR B C 1
ATOM 5837 O O . TYR B 1 343 ? 25.625 -4.629 -13.586 1 94 343 TYR B O 1
ATOM 5845 N N . ASP B 1 344 ? 23.469 -4.543 -14.289 1 91.12 344 ASP B N 1
ATOM 5846 C CA . ASP B 1 344 ? 23.109 -5.797 -13.641 1 91.12 344 ASP B CA 1
ATOM 5847 C C . ASP B 1 344 ? 22.188 -6.629 -14.531 1 91.12 344 ASP B C 1
ATOM 5849 O O . ASP B 1 344 ? 21 -6.77 -14.242 1 91.12 344 ASP B O 1
ATOM 5853 N N . PRO B 1 345 ? 22.734 -7.195 -15.516 1 90.81 345 PRO B N 1
ATOM 5854 C CA . PRO B 1 345 ? 21.906 -7.984 -16.422 1 90.81 345 PRO B CA 1
ATOM 5855 C C . PRO B 1 345 ? 21.266 -9.188 -15.734 1 90.81 345 PRO B C 1
ATOM 5857 O O . PRO B 1 345 ? 21.906 -9.867 -14.93 1 90.81 345 PRO B O 1
ATOM 5860 N N . THR B 1 346 ? 19.984 -9.383 -15.961 1 89.12 346 THR B N 1
ATOM 5861 C CA . THR B 1 346 ? 19.25 -10.539 -15.461 1 89.12 346 THR B CA 1
ATOM 5862 C C . THR B 1 346 ? 19.531 -11.773 -16.312 1 89.12 346 THR B C 1
ATOM 5864 O O . THR B 1 346 ? 19.484 -11.695 -17.547 1 89.12 346 THR B O 1
ATOM 5867 N N . GLU B 1 347 ? 19.891 -12.852 -15.664 1 88.44 347 GLU B N 1
ATOM 5868 C CA . GLU B 1 347 ? 20.188 -14.078 -16.391 1 88.44 347 GLU B CA 1
ATOM 5869 C C . GLU B 1 347 ? 19.453 -15.273 -15.789 1 88.44 347 GLU B C 1
ATOM 5871 O O . GLU B 1 347 ? 19.312 -15.375 -14.57 1 88.44 347 GLU B O 1
ATOM 5876 N N . PHE B 1 348 ? 18.922 -16.094 -16.688 1 94.81 348 PHE B N 1
ATOM 5877 C CA . PHE B 1 348 ? 18.375 -17.359 -16.266 1 94.81 348 PHE B CA 1
ATOM 5878 C C . PHE B 1 348 ? 19.484 -18.375 -16.016 1 94.81 348 PHE B C 1
ATOM 5880 O O . PHE B 1 348 ? 20.359 -18.562 -16.844 1 94.81 348 PHE B O 1
ATOM 5887 N N . VAL B 1 349 ? 19.469 -19 -14.844 1 93.5 349 VAL B N 1
ATOM 5888 C CA . VAL B 1 349 ? 20.469 -20.016 -14.5 1 93.5 349 VAL B CA 1
ATOM 5889 C C . VAL B 1 349 ? 19.797 -21.375 -14.375 1 93.5 349 VAL B C 1
ATOM 5891 O O . VAL B 1 349 ? 18.859 -21.547 -13.594 1 93.5 349 VAL B O 1
ATOM 5894 N N . GLU B 1 350 ? 20.297 -22.25 -15.125 1 92.88 350 GLU B N 1
ATOM 5895 C CA . GLU B 1 350 ? 19.75 -23.609 -15.109 1 92.88 350 GLU B CA 1
ATOM 5896 C C . GLU B 1 350 ? 20.031 -24.297 -13.773 1 92.88 350 GLU B C 1
ATOM 5898 O O . GLU B 1 350 ? 21.094 -24.094 -13.172 1 92.88 350 GLU B O 1
ATOM 5903 N N . ASN B 1 351 ? 19.062 -25.094 -13.32 1 88.69 351 ASN B N 1
ATOM 5904 C CA . ASN B 1 351 ? 19.234 -25.922 -12.133 1 88.69 351 ASN B CA 1
ATOM 5905 C C . ASN B 1 351 ? 20 -27.203 -12.453 1 88.69 351 ASN B C 1
ATOM 5907 O O . ASN B 1 351 ? 19.469 -28.094 -13.133 1 88.69 351 ASN B O 1
ATOM 5911 N N . PRO B 1 352 ? 21.172 -27.359 -11.945 1 86.62 352 PRO B N 1
ATOM 5912 C CA . PRO B 1 352 ? 22 -28.516 -12.32 1 86.62 352 PRO B CA 1
ATOM 5913 C C . PRO B 1 352 ? 21.516 -29.812 -11.688 1 86.62 352 PRO B C 1
ATOM 5915 O O . PRO B 1 352 ? 21.984 -30.891 -12.055 1 86.62 352 PRO B O 1
ATOM 5918 N N . GLU B 1 353 ? 20.625 -29.766 -10.789 1 82.25 353 GLU B N 1
ATOM 5919 C CA . GLU B 1 353 ? 20.156 -30.953 -10.086 1 82.25 353 GLU B CA 1
ATOM 5920 C C . GLU B 1 353 ? 19.266 -31.812 -10.977 1 82.25 353 GLU B C 1
ATOM 5922 O O . GLU B 1 353 ? 19.016 -32.969 -10.656 1 82.25 353 GLU B O 1
ATOM 5927 N N . VAL B 1 354 ? 18.859 -31.234 -12.055 1 79.19 354 VAL B N 1
ATOM 5928 C CA . VAL B 1 354 ? 17.906 -31.953 -12.898 1 79.19 354 VAL B CA 1
ATOM 5929 C C . VAL B 1 354 ? 18.641 -32.969 -13.742 1 79.19 354 VAL B C 1
ATOM 5931 O O . VAL B 1 354 ? 19.641 -32.656 -14.391 1 79.19 354 VAL B O 1
ATOM 5934 N N . PRO B 1 355 ? 18.094 -34.281 -13.555 1 73.81 355 PRO B N 1
ATOM 5935 C CA . PRO B 1 355 ? 18.75 -35.281 -14.367 1 73.81 355 PRO B CA 1
ATOM 5936 C C . PRO B 1 355 ? 18.625 -35.031 -15.867 1 73.81 355 PRO B C 1
ATOM 5938 O O . PRO B 1 355 ? 17.562 -34.594 -16.328 1 73.81 355 PRO B O 1
ATOM 5941 N N . LYS B 1 356 ? 19.812 -34.875 -16.547 1 64.19 356 LYS B N 1
ATOM 5942 C CA . LYS B 1 356 ? 19.828 -34.656 -17.984 1 64.19 356 LYS B CA 1
ATOM 5943 C C . LYS B 1 356 ? 19.281 -35.875 -18.734 1 64.19 356 LYS B C 1
ATOM 5945 O O . LYS B 1 356 ? 19.562 -37.031 -18.344 1 64.19 356 LYS B O 1
ATOM 5950 N N . LYS B 1 357 ? 18.156 -35.656 -19.312 1 57.88 357 LYS B N 1
ATOM 5951 C CA . LYS B 1 357 ? 17.703 -36.781 -20.141 1 57.88 357 LYS B CA 1
ATOM 5952 C C . LYS B 1 357 ? 18.781 -37.156 -21.141 1 57.88 357 LYS B C 1
ATOM 5954 O O . LYS B 1 357 ? 19.484 -36.312 -21.672 1 57.88 357 LYS B O 1
ATOM 5959 N N . PRO B 1 358 ? 19.203 -38.312 -21.188 1 54.19 358 PRO B N 1
ATOM 5960 C CA . PRO B 1 358 ? 20.297 -38.781 -22.047 1 54.19 358 PRO B CA 1
ATOM 5961 C C . PRO B 1 358 ? 20.344 -38.094 -23.391 1 54.19 358 PRO B C 1
ATOM 5963 O O . PRO B 1 358 ? 21.422 -37.875 -23.953 1 54.19 358 PRO B O 1
ATOM 5966 N N . GLY B 1 359 ? 19.281 -37.781 -24.141 1 44.59 359 GLY B N 1
ATOM 5967 C CA . GLY B 1 359 ? 19.297 -37.344 -25.531 1 44.59 359 GLY B CA 1
ATOM 5968 C C . GLY B 1 359 ? 19.578 -35.844 -25.672 1 44.59 359 GLY B C 1
ATOM 5969 O O . GLY B 1 359 ? 19.562 -35.312 -26.781 1 44.59 359 GLY B O 1
ATOM 5970 N N . GLN B 1 360 ? 19.344 -35.031 -24.797 1 41.31 360 GLN B N 1
ATOM 5971 C CA . GLN B 1 360 ? 19.562 -33.594 -25.031 1 41.31 360 GLN B CA 1
ATOM 5972 C C . GLN B 1 360 ? 21.047 -33.25 -24.953 1 41.31 360 GLN B C 1
ATOM 5974 O O . GLN B 1 360 ? 21.609 -33.156 -23.859 1 41.31 360 GLN B O 1
ATOM 5979 N N . ALA B 1 361 ? 21.891 -33.75 -25.875 1 37.62 361 ALA B N 1
ATOM 5980 C CA . ALA B 1 361 ? 23.266 -33.406 -26.188 1 37.62 361 ALA B CA 1
ATOM 5981 C C . ALA B 1 361 ? 23.5 -31.906 -26.047 1 37.62 361 ALA B C 1
ATOM 5983 O O . ALA B 1 361 ? 22.703 -31.109 -26.516 1 37.62 361 ALA B O 1
ATOM 5984 N N . ALA B 1 362 ? 24.266 -31.438 -25.141 1 38.56 362 ALA B N 1
ATOM 5985 C CA . ALA B 1 362 ? 24.797 -30.078 -25.031 1 38.56 362 ALA B CA 1
ATOM 5986 C C . ALA B 1 362 ? 25.312 -29.594 -26.391 1 38.56 362 ALA B C 1
ATOM 5988 O O . ALA B 1 362 ? 26.141 -30.266 -27.016 1 38.56 362 ALA B O 1
ATOM 5989 N N . ASP B 1 363 ? 24.531 -28.938 -27.188 1 32.41 363 ASP B N 1
ATOM 5990 C CA . ASP B 1 363 ? 25.156 -28.188 -28.266 1 32.41 363 ASP B CA 1
ATOM 5991 C C . ASP B 1 363 ? 26.328 -27.375 -27.75 1 32.41 363 ASP B C 1
ATOM 5993 O O . ASP B 1 363 ? 26.141 -26.375 -27.047 1 32.41 363 ASP B O 1
ATOM 5997 N N . ASP B 1 364 ? 27.281 -27.984 -27.109 1 26.55 364 ASP B N 1
ATOM 5998 C CA . ASP B 1 364 ? 28.516 -27.219 -27.219 1 26.55 364 ASP B CA 1
ATOM 5999 C C . ASP B 1 364 ? 28.953 -27.094 -28.688 1 26.55 364 ASP B C 1
ATOM 6001 O O . ASP B 1 364 ? 28.906 -28.078 -29.438 1 26.55 364 ASP B O 1
#

Foldseek 3Di:
DPPPPDPPPPPPPPPDPPPFDDPVRLVVLLLVLLQLLLVLLVVVCVVPQPDALPPNFPLLQWALPFDPLLLLQLVVQLLQLLQLVQVLVQLLVQCVVRPSRNVSSVVLSVLSVRSNSNSLSNNDSNVPADPVRSVVLSVQSVVDHFHQPDDHNLLSLLLLLLQLQLLLLLLQQSLCLQCQNFPQPVSHPNHTPRSNVSSVSSSVVSVSSNVSSLLSLLSCCQAPVLVSLVSNLVCVVDHDHTCCVRRPPSVVNVVSCVNSVRDDDVCSQPRRVCVSCVSNQAHDSVLSVVLNVVQVPPPPPDPDPCNDLSSCVSGPNVSSLVVNQVSQVSSQVVCVVVPVCVPDGGDDDHRSVHPPDVPPPPPD/DPPPPDPPPPPPPPPDPPPFDDPVRLVVLLLVLLQLLLVLLLVVCVVPQPDALVPNFPLLQWALPFDPLLLLQLVVQLLLLLQLVQVLVQLLVQCVVRPSRNVSSVVLSVLSVRSNSNSLSNNDSNVPADPVRSVVLSVQSVVDHFHQPDDHNLLSLLLLLLQLQLLLLLLQQSLCLQCQNFPQPVSHHNHTPRSNVSSVSSSVVSVSSNVSSLLSLLSCCQQPVLVSLVSNLVCVVDHDHTCCVRRPPSVVNVVSCVNSVRDDDVCSQPRRVCVSCVSNQAHDSVLSVVLNVVQVPPPPPPDDPCNDLSSCVRGPNVSSLVVNQVSQVSSQVVCVVVPVCVPDGGDDDHRSVHDDDVPPPPPD

Secondary structure (DSSP, 8-state):
------S----------TTSPPHHHHHHHHHHHHHHHHHHHHHHHHHH----TTTSS-GGG--S---HHHHHHHHHHHHHHTTHHHHHHHHHHHTTT-HHHHHHHHHHHHHHHHHHHHHHHHHHHTTSS-HHHHHHHHHHHHTS----SSSSHHHHHHHHHHHHHHHHHHHHHHHHHHBT--SSGGGTT-B-HHHHHHHHHHHHHHHHHHHHHHHHHHHHHHH-HHHHHHHHHHHHHT---TTTTTSTTHHHHHHHHHHTTS--HHHIIIIIIHHHHHHTT---HHHHHHHHHHHHHS---SSS----SGGGGTTTHHHHHHHHHHHHHHHHHHHHHHTGGGTS-------TTS---TT-----/------S----------TTSPPHHHHHHHHHHHHHHHHHHHHHHHHHH----TTTSS-GGG--S---HHHHHHHHHHHHHHTTHHHHHHHHHHHTTT-HHHHHHHHHHHHHHHHHHHHHHHHHHHTTSS-HHHHHHHHHHHHTS----SSSSHHHHHHHHHHHHHHHHHHHHHHHHHHBT--SSGGGTT-B-HHHHHHHHHHHHHHHHHHHHHHHHHHHHHHH-HHHHHHHHHHHHHT---TTTTTSTTHHHHHHHHHHTTS--HHHIIIIIIHHHHHHTT---HHHHHHHHHHHHHS---SSS----SGGGGTTTHHHHHHHHHHHHHHHHHHHHHHTGGGTS-------TTS---TT-----

pLDDT: mean 90.0, std 17.49, range [22.38, 98.94]

InterPro domains:
  IPR005067 Fatty acid desaturase, type 2 [PF03405] (58-297)
  IPR005067 Fatty acid desaturase, type 2 [PTHR31155] (103-297)
  IPR009078 Ferritin-like superfamily [SSF47240] (45-328)
  IPR012348 Ribonucleotide reductase-like [G3DSA:1.10.620.20] (43-299)

Organism: Deinococcus geothermalis (strain DSM 11300 / CIP 105573 / AG-3a) (NCBI:txid319795)

Sequence (728 aa):
MADILPPNMLNERPRTPAGLLSNQEKDRLIERGFLGLYRWYTARSQETRNWNPDRSFDWRHMNQNLPPEVITIIQGFFAVEQYAPDFTSNLVNLVRRSHGRSHFQLRWGSEEEKHADAWENAVLFSGQRSPEWIAEYKDRLRSQTWELPFPDAIHNLVYTVFQERATQLNYLNMMKIAQGRSEKPHLQGVTDPVLAKVAQTIAVDEAAHYNFFLEGVRMYLYYYPERTLEAIKNVISQFSMPAATLVPNWQEFYETVYRAGIYGPRDFSRDVMQVAFRNLGIESRKALEEGIRKTREVPDFEGGNFKTTAIWDTFDYGAVEGDVRRLHVKIQDYEKGIGFDLYDPTEFVENPEVPKKPGQAADDMADILPPNMLNERPRTPAGLLSNQEKDRLIERGFLGLYRWYTARSQETRNWNPDRSFDWRHMNQNLPPEVITIIQGFFAVEQYAPDFTSNLVNLVRRSHGRSHFQLRWGSEEEKHADAWENAVLFSGQRSPEWIAEYKDRLRSQTWELPFPDAIHNLVYTVFQERATQLNYLNMMKIAQGRSEKPHLQGVTDPVLAKVAQTIAVDEAAHYNFFLEGVRMYLYYYPERTLEAIKNVISQFSMPAATLVPNWQEFYETVYRAGIYGPRDFSRDVMQVAFRNLGIESRKALEEGIRKTREVPDFEGGNFKTTAIWDTFDYGAVEGDVRRLHVKIQDYEKGIGFDLYDPTEFVENPEVPKKPGQAADD

Radius of gyration: 28.88 Å; Cα contacts (8 Å, |Δi|>4): 912; chains: 2; bounding box: 75×86×76 Å